Protein AF-A0A832VHQ3-F1 (afdb_monomer)

Solvent-accessible surface area (backbone atoms only — not comparable to full-atom values): 31958 Å² total; per-residue (Å²): 138,90,82,86,82,84,88,85,91,82,84,90,78,92,75,82,84,70,79,81,78,70,82,83,69,79,77,89,80,80,76,46,80,77,46,78,48,66,44,88,87,81,69,43,44,34,34,35,36,45,64,53,31,54,68,60,37,41,56,51,15,51,76,64,60,20,22,22,28,77,60,77,42,73,69,53,46,52,46,50,32,55,61,66,16,41,50,89,94,44,72,30,32,29,33,39,15,40,29,18,76,92,41,88,90,52,54,38,31,63,34,59,46,64,44,79,49,84,55,60,17,70,79,42,75,63,96,52,95,66,35,35,31,30,27,38,29,41,54,71,57,90,77,23,50,53,68,20,29,42,56,30,45,56,66,58,90,88,58,72,33,21,29,31,24,32,47,49,92,53,37,64,22,21,42,36,26,86,40,68,83,16,31,34,42,21,68,75,57,95,76,80,70,74,79,68,28,45,35,39,38,29,38,35,22,30,67,59,44,73,54,50,25,15,50,33,15,35,13,43,40,16,41,32,40,28,29,53,55,22,16,46,30,43,46,41,53,87,49,78,89,73,36,57,62,50,89,56,65,61,62,58,76,37,84,39,45,39,34,41,40,40,44,87,55,30,39,34,45,31,49,71,90,47,66,56,82,64,44,73,52,90,84,59,57,85,55,86,72,75,26,55,37,83,59,31,77,72,73,74,55,81,34,43,36,38,21,35,20,21,52,26,87,65,41,102,46,42,26,21,35,28,40,40,35,55,38,34,35,27,32,84,92,36,81,65,39,38,37,53,46,70,71,52,54,82,60,52,53,55,27,81,73,70,51,59,24,42,50,36,45,45,27,46,16,34,78,90,64,51,66,41,40,47,49,44,78,43,49,78,74,37,70,51,63,74,40,62,42,52,42,39,36,49,45,30,31,31,32,79,36,55,76,64,28,44,32,42,38,38,39,38,41,44,61,62,86,84,71,64,98,84,55,93,86,72,82,77,71,36,47,52,46,36,22,27,17,74,77,43,82,26,40,102,88,52,52,77,46,70,36,74,41,68,47,45,42,29,65,41,80,41,73,58,52,78,57,44,44,35,20,33,23,45,34,23,69,62,31,44,72,32,25,33,41,34,28,38,65,46,68,51,68,78,62,76,57,72,90,79,36,45,80,56,50,93,95,53,83,88,75,97,76,84,74,62,94,88,49,94,83,61,74,86,55,69,47,67,89,80,89,64,94,73,96,77,87,85,88,82,88,82,82,87,94,72,91,81,88,87,76,82,56,82,100,48,63,49,68,45,103,79,81,49,84,106

Sequence (566 aa):
MNHKALLMMALMLMVTASPLVTPVSAQLEDIEVLEMVVNPANNHTYYLLTASSWTDAAQVARSLDGFLVTVNDEAEDQWLFDTFATDGDITRHIWIGLTDQNAEGEFRWHDGTPFLYRNWGDGQPDEGNDEDYVHITGTNMGSIDPATWNDLEDDPQYFPVYGVVEVGEGADYALRFDGDDDYLIAEHDEGLIIENDLFISAWVKPYTANGNQFIVMKGDYGWGMYLSNGNLAYSSQYSLSQHPKSNFTVPINQWSMVSIHVTNQSITFTLDNVSESPIALEDHQIPQGDFGSNDCYQSGEACDEFYIGRMGAGCDCSYFYGLMDDIEISSSNQSISDWSFPEGEGATTLDNSNRTANINGAAWVMPDGTIIAQAIEVKNGITVSSLSAQPGDTLLFFVEIPENTRYVQLTVYAWDNWGDEENEEEFQEIEMNIYIANNRIPTAWDHDDIVDGWGYYSYGYYEWPEAGTWWMTITTKTGFNNAELSAYWEEAPTPPELDDMTELKNGIAVTDQGIGRNSDTKSLYYYVDVVEPLTELSVKTFGGDGQCDLHIAWKVLPWDDFGQPW

Nearest PDB structures (foldseek):
  1lit-assembly1_A  TM=8.591E-01  e=1.665E-05  Homo sapiens
  2jd4-assembly2_B  TM=4.092E-01  e=7.487E-07  Mus musculus
  2nan-assembly1_A  TM=6.857E-01  e=6.330E-03  Homo sapiens
  3vv1-assembly1_B  TM=5.536E-01  e=2.099E-03  Caenorhabditis elegans
  4bme-assembly2_B  TM=4.721E-01  e=6.005E-03  Homo sapiens

pLDDT: mean 80.3, std 16.07, range [31.55, 98.5]

Mean predicted aligned error: 16.33 Å

Radius of gyration: 33.09 Å; Cα contacts (8 Å, |Δi|>4): 1277; chains: 1; bounding box: 111×64×119 Å

Foldseek 3Di:
DDDDDDDDDDDDDDDDPDPPPDPPPPDLPPKDFPDWDQDPPPRWIKTKIWFDFQVSLQVVLVVVQWGQADDDDPVSLVVCLVPPQDDPPDGAKEFHQWWCVVHPLQIAGSLLFFPDDFFAFDCPDDPPVQQTTKIQGRPDDPRGHGSGMYTGHRHDPPHTYITMIINDNGFQKWKADAQALWKKWFPDDPLLDADFKKKKKKWWAFQFLAAKKFFKDWFQQFWGWIRGSQWIWIRAGNDPVPIDTDPDGHDHRDIWMWMWMGGPFFIWTDINNRIDDTDGDPDGDRDDAQDDDPVCVVVVDRRTIMMGQDNGPNDSHNGTGGIMAFIFIDHPPDTSWTFRPSPQDDQWGATPVRGIIGTDLIAMAGPNRHGSAHEREFEAPDKDKQDWDAANDKHKYKYFFDPQWFKKKKKKFFPPPPDDPPDPPDPDFKDKKKFKAFPDADDPVDGPDIFDDDRGITMDMGGNDDGGMMMMMIHTRHIGRIMMIHMHIDGAPQDPDVVQAAEDDPPDDDDPDDDDDPPPPDDHHYDYDCPDDDPDDDDDDDDDDDDDDDFDDDNGAGDDPVRHGD

Secondary structure (DSSP, 8-state):
--------------------------------EEEEEE-TTT--EEEEEEE--HHHHHHHHHHTTEEEPP--SHHHHHHHIIIIIEETTEE-EEEEEEE-TTSTT--EETT--------BPTT-S---TT--EEEE-SS-BTTBPTTSEEEE-SS-TTS-EEEEEEES-----EEEEESSS-EEEE---TT----S-EEEEEEEEES--SSEEEEEEETTTTEEEEEETTEEEEE-SS-GGGS-EEEEEPPTTS-EEEEEEE-SSEEEEEETTEEPPPEE-SS-PPP-S----TTHHHH------EEESSS-TT-S----EEEEEEEEEEETTEEEEEE--TT-SSSEEE-TT--EEEEES-EEE-TTS-B---EEE--BTPEEEEEEE-TT-EEEEEEEE-TTEEEEEEEEEE-TT---TT-TT--PPP-EEEEEEESS---SSS-SEEEEEETTEEEEEEESPPSEEEEEEEEESS-EEEEEEEEEEEEPPPPPPGGGSEE--TT----S--PPTT-TT-PPPEE----S--S---------SS-------SSS--B-TTS-B-

Structure (mmCIF, N/CA/C/O backbone):
data_AF-A0A832VHQ3-F1
#
_entry.id   AF-A0A832VHQ3-F1
#
loop_
_atom_site.group_PDB
_atom_site.id
_atom_site.type_symbol
_atom_site.label_atom_id
_atom_site.label_alt_id
_atom_site.label_comp_id
_atom_site.label_asym_id
_atom_site.label_entity_id
_atom_site.label_seq_id
_atom_site.pdbx_PDB_ins_code
_atom_site.Cartn_x
_atom_site.Cartn_y
_atom_site.Cartn_z
_atom_site.occupancy
_atom_site.B_iso_or_equiv
_atom_site.auth_seq_id
_atom_site.auth_comp_id
_atom_site.auth_asym_id
_atom_site.auth_atom_id
_atom_site.pdbx_PDB_model_num
ATOM 1 N N . MET A 1 1 ? 77.687 -20.746 51.916 1.00 37.31 1 MET A N 1
ATOM 2 C CA . MET A 1 1 ? 76.845 -21.175 50.780 1.00 37.31 1 MET A CA 1
ATOM 3 C C . MET A 1 1 ? 75.397 -20.964 51.176 1.00 37.31 1 MET A C 1
ATOM 5 O O . MET A 1 1 ? 74.928 -21.579 52.124 1.00 37.31 1 MET A O 1
ATOM 9 N N . ASN A 1 2 ? 74.781 -19.976 50.530 1.00 40.19 2 ASN A N 1
ATOM 10 C CA . ASN A 1 2 ? 73.429 -19.478 50.749 1.00 40.19 2 ASN A CA 1
ATOM 11 C C . ASN A 1 2 ? 72.420 -20.338 49.982 1.00 40.19 2 ASN A C 1
ATOM 13 O O . ASN A 1 2 ? 72.576 -20.507 48.781 1.00 40.19 2 ASN A O 1
ATOM 17 N N . HIS A 1 3 ? 71.407 -20.865 50.661 1.00 41.75 3 HIS A N 1
ATOM 18 C CA . HIS A 1 3 ? 70.017 -20.404 50.563 1.00 41.75 3 HIS A CA 1
ATOM 19 C C . HIS A 1 3 ? 69.128 -21.381 51.333 1.00 41.75 3 HIS A C 1
ATOM 21 O O . HIS A 1 3 ? 69.091 -22.581 51.079 1.00 41.75 3 HIS A O 1
ATOM 27 N N . LYS A 1 4 ? 68.497 -20.831 52.369 1.00 39.78 4 LYS A N 1
ATOM 28 C CA . LYS A 1 4 ? 67.617 -21.516 53.305 1.00 39.78 4 LYS A CA 1
ATOM 29 C C . LYS A 1 4 ? 66.204 -21.605 52.727 1.00 39.78 4 LYS A C 1
ATOM 31 O O . LYS A 1 4 ? 65.775 -20.684 52.042 1.00 39.78 4 LYS A O 1
ATOM 36 N N . ALA A 1 5 ? 65.510 -22.644 53.187 1.00 34.91 5 ALA A N 1
ATOM 37 C CA . ALA A 1 5 ? 64.060 -22.828 53.225 1.00 34.91 5 ALA A CA 1
ATOM 38 C C . ALA A 1 5 ? 63.393 -23.411 51.967 1.00 34.91 5 ALA A C 1
ATOM 40 O O . ALA A 1 5 ? 62.619 -22.753 51.283 1.00 34.91 5 ALA A O 1
ATOM 41 N N . LEU A 1 6 ? 63.615 -24.712 51.753 1.00 40.69 6 LEU A N 1
ATOM 42 C CA . LEU A 1 6 ? 62.540 -25.594 51.295 1.00 40.69 6 LEU A CA 1
ATOM 43 C C . LEU A 1 6 ? 61.713 -26.045 52.512 1.00 40.69 6 LEU A C 1
ATOM 45 O O . LEU A 1 6 ? 62.282 -26.274 53.580 1.00 40.69 6 LEU A O 1
ATOM 49 N N . LEU A 1 7 ? 60.414 -26.259 52.280 1.00 34.75 7 LEU A N 1
ATOM 50 C CA . LEU A 1 7 ? 59.408 -26.914 53.133 1.00 34.75 7 LEU A CA 1
ATOM 51 C C . LEU A 1 7 ? 58.514 -26.013 54.020 1.00 34.75 7 LEU A C 1
ATOM 53 O O . LEU A 1 7 ? 58.598 -26.012 55.243 1.00 34.75 7 LEU A O 1
ATOM 57 N N . MET A 1 8 ? 57.546 -25.344 53.389 1.00 31.55 8 MET A N 1
ATOM 58 C CA . MET A 1 8 ? 56.184 -25.209 53.927 1.00 31.55 8 MET A CA 1
ATOM 59 C C . MET A 1 8 ? 55.210 -25.367 52.759 1.00 31.55 8 MET A C 1
ATOM 61 O O . MET A 1 8 ? 55.040 -24.456 51.957 1.00 31.55 8 MET A O 1
ATOM 65 N N . MET A 1 9 ? 54.621 -26.554 52.630 1.00 35.44 9 MET A N 1
ATOM 66 C CA . MET A 1 9 ? 53.625 -26.872 51.610 1.00 35.44 9 MET A CA 1
ATOM 67 C C . MET A 1 9 ? 52.309 -27.156 52.330 1.00 35.44 9 MET A C 1
ATOM 69 O O . MET A 1 9 ? 52.048 -28.277 52.753 1.00 35.44 9 MET A O 1
ATOM 73 N N . ALA A 1 10 ? 51.538 -26.095 52.548 1.00 35.34 10 ALA A N 1
ATOM 74 C CA . ALA A 1 10 ? 50.130 -26.136 52.915 1.00 35.34 10 ALA A CA 1
ATOM 75 C C . ALA A 1 10 ? 49.542 -24.744 52.655 1.00 35.34 10 ALA A C 1
ATOM 77 O O . ALA A 1 10 ? 49.658 -23.862 53.500 1.00 35.34 10 ALA A O 1
ATOM 78 N N . LEU A 1 11 ? 48.921 -24.537 51.494 1.00 33.50 11 LEU A N 1
ATOM 79 C CA . LEU A 1 11 ? 47.812 -23.594 51.411 1.00 33.50 11 LEU A CA 1
ATOM 80 C C . LEU A 1 11 ? 46.841 -24.020 50.313 1.00 33.50 11 LEU A C 1
ATOM 82 O O . LEU A 1 11 ? 47.166 -24.106 49.133 1.00 33.50 11 LEU A O 1
ATOM 86 N N . MET A 1 12 ? 45.651 -24.326 50.795 1.00 35.38 12 MET A N 1
ATOM 87 C CA . MET A 1 12 ? 44.429 -24.607 50.083 1.00 35.38 12 MET A CA 1
ATOM 88 C C . MET A 1 12 ? 43.766 -23.266 49.771 1.00 35.38 12 MET A C 1
ATOM 90 O O . MET A 1 12 ? 43.513 -22.501 50.696 1.00 35.38 12 MET A O 1
ATOM 94 N N . LEU A 1 13 ? 43.518 -22.983 48.493 1.00 36.06 13 LEU A N 1
ATOM 95 C CA . LEU A 1 13 ? 42.489 -22.055 48.013 1.00 36.06 13 LEU A CA 1
ATOM 96 C C . LEU A 1 13 ? 42.340 -22.265 46.500 1.00 36.06 13 LEU A C 1
ATOM 98 O O . LEU A 1 13 ? 42.951 -21.585 45.684 1.00 36.06 13 LEU A O 1
ATOM 102 N N . MET A 1 14 ? 41.544 -23.276 46.142 1.00 42.72 14 MET A N 1
ATOM 103 C CA . M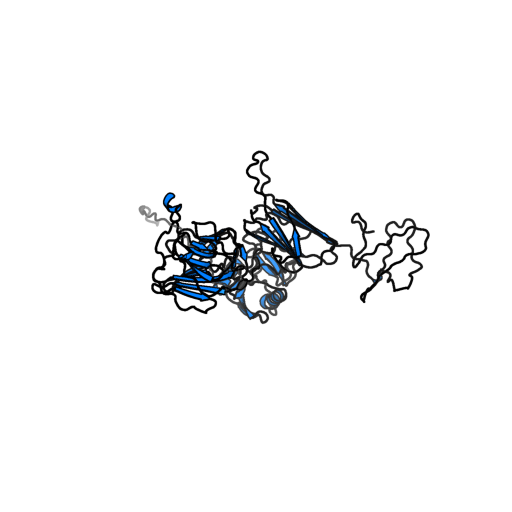ET A 1 14 ? 40.802 -23.248 44.886 1.00 42.72 14 MET A CA 1
ATOM 104 C C . MET A 1 14 ? 39.648 -22.268 45.094 1.00 42.72 14 MET A C 1
ATOM 106 O O . MET A 1 14 ? 38.718 -22.573 45.836 1.00 42.72 14 MET A O 1
ATOM 110 N N . VAL A 1 15 ? 39.720 -21.100 44.463 1.00 40.69 15 VAL A N 1
ATOM 111 C CA . VAL A 1 15 ? 38.539 -20.305 44.128 1.00 40.69 15 VAL A CA 1
ATOM 112 C C . VAL A 1 15 ? 38.591 -20.096 42.626 1.00 40.69 15 VAL A C 1
ATOM 114 O O . VAL A 1 15 ? 39.597 -19.677 42.060 1.00 40.69 15 VAL A O 1
ATOM 117 N N . THR A 1 16 ? 37.499 -20.518 42.017 1.00 37.44 16 THR A N 1
ATOM 118 C CA . THR A 1 16 ? 37.146 -20.477 40.610 1.00 37.44 16 THR A CA 1
ATOM 119 C C . THR A 1 16 ? 37.356 -19.085 40.024 1.00 37.44 16 THR A C 1
ATOM 121 O O . THR A 1 16 ? 36.711 -18.127 40.446 1.00 37.44 16 THR A O 1
ATOM 124 N N . ALA A 1 17 ? 38.228 -18.981 39.024 1.00 38.38 17 ALA A N 1
ATOM 125 C CA . ALA A 1 17 ? 38.152 -17.897 38.060 1.00 38.38 17 ALA A CA 1
ATOM 126 C C . ALA A 1 17 ? 36.969 -18.208 37.135 1.00 38.38 17 ALA A C 1
ATOM 128 O O . ALA A 1 17 ? 37.104 -18.977 36.186 1.00 38.38 17 ALA A O 1
ATOM 129 N N . SER A 1 18 ? 35.793 -17.678 37.459 1.00 40.44 18 SER A N 1
ATOM 130 C CA . SER A 1 18 ? 34.743 -17.516 36.458 1.00 40.44 18 SER A CA 1
ATOM 131 C C . SER A 1 18 ? 35.224 -16.440 35.481 1.00 40.44 18 SER A C 1
ATOM 133 O O . SER A 1 18 ? 35.679 -15.391 35.950 1.00 40.44 18 SER A O 1
ATOM 135 N N . PRO A 1 19 ? 35.165 -16.647 34.157 1.00 39.06 19 PRO A N 1
ATOM 136 C CA . PRO A 1 19 ? 35.313 -15.528 33.244 1.00 39.06 19 PRO A CA 1
ATOM 137 C C . PRO A 1 19 ? 34.154 -14.566 33.525 1.00 39.06 19 PRO A C 1
ATOM 139 O O . PRO A 1 19 ? 32.994 -14.978 33.551 1.00 39.06 19 PRO A O 1
ATOM 142 N N . LEU A 1 20 ? 34.468 -13.298 33.795 1.00 40.72 20 LEU A N 1
ATOM 143 C CA . LEU A 1 20 ? 33.488 -12.233 33.633 1.00 40.72 20 LEU A CA 1
ATOM 144 C C . LEU A 1 20 ? 33.098 -12.248 32.155 1.00 40.72 20 LEU A C 1
ATOM 146 O O . LEU A 1 20 ? 33.862 -11.791 31.311 1.00 40.72 20 LEU A O 1
ATOM 150 N N . VAL A 1 21 ? 31.940 -12.825 31.851 1.00 39.41 21 VAL A N 1
ATOM 151 C CA . VAL A 1 21 ? 31.219 -12.507 30.625 1.00 39.41 21 VAL A CA 1
ATOM 152 C C . VAL A 1 21 ? 30.704 -11.093 30.850 1.00 39.41 21 VAL A C 1
ATOM 154 O O . VAL A 1 21 ? 29.735 -10.878 31.575 1.00 39.41 21 VAL A O 1
ATOM 157 N N . THR A 1 22 ? 31.430 -10.109 30.335 1.00 35.00 22 THR A N 1
ATOM 158 C CA . THR A 1 2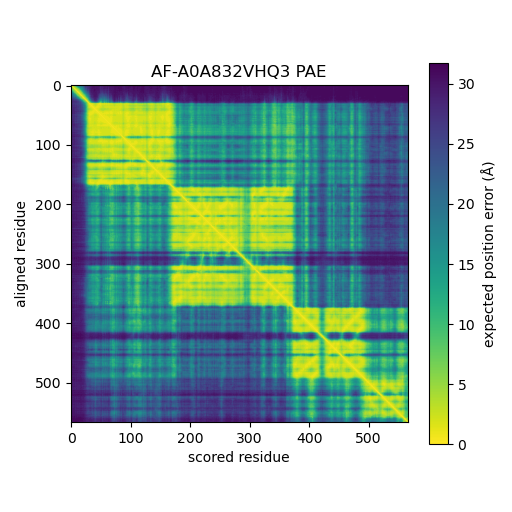2 ? 30.832 -8.811 30.044 1.00 35.00 22 THR A CA 1
ATOM 159 C C . THR A 1 22 ? 29.739 -9.067 29.010 1.00 35.00 22 THR A C 1
ATOM 161 O O . THR A 1 22 ? 30.038 -9.732 28.015 1.00 35.00 22 THR A O 1
ATOM 164 N N . PRO A 1 23 ? 28.497 -8.594 29.197 1.00 36.91 23 PRO A N 1
ATOM 165 C CA . PRO A 1 23 ? 27.603 -8.508 28.060 1.00 36.91 23 PRO A CA 1
ATOM 166 C C . PRO A 1 23 ? 28.280 -7.551 27.077 1.00 36.91 23 PRO A C 1
ATOM 168 O O . PRO A 1 23 ? 28.564 -6.402 27.419 1.00 36.91 23 PRO A O 1
ATOM 171 N N . VAL A 1 24 ? 28.629 -8.050 25.894 1.00 32.12 24 VAL A N 1
ATOM 172 C CA . VAL A 1 24 ? 28.869 -7.183 24.744 1.00 32.12 24 VAL A CA 1
ATOM 173 C C . VAL A 1 24 ? 27.491 -6.640 24.392 1.00 32.12 24 VAL A C 1
ATOM 175 O O . VAL A 1 24 ? 26.741 -7.260 23.654 1.00 32.12 24 VAL A O 1
ATOM 178 N N . SER A 1 25 ? 27.116 -5.539 25.037 1.00 36.84 25 SER A N 1
ATOM 179 C CA . SER A 1 25 ? 26.232 -4.576 24.403 1.00 36.84 25 SER A CA 1
ATOM 180 C C . SER A 1 25 ? 27.128 -3.866 23.402 1.00 36.84 25 SER A C 1
ATOM 182 O O . SER A 1 25 ? 28.041 -3.149 23.817 1.00 36.84 25 SER A O 1
ATOM 184 N N . ALA A 1 26 ? 26.943 -4.128 22.111 1.00 38.84 26 ALA A N 1
ATOM 185 C CA . ALA A 1 26 ? 27.407 -3.183 21.107 1.00 38.84 26 ALA A CA 1
ATOM 186 C C . ALA A 1 26 ? 26.770 -1.819 21.441 1.00 38.84 26 ALA A C 1
ATOM 188 O O . ALA A 1 26 ? 25.626 -1.756 21.901 1.00 38.84 26 ALA A O 1
ATOM 189 N N . GLN A 1 27 ? 27.571 -0.761 21.384 1.00 39.31 27 GLN A N 1
ATOM 190 C CA . GLN A 1 27 ? 27.175 0.595 21.744 1.00 39.31 27 GLN A CA 1
ATOM 191 C C . GLN A 1 27 ? 26.357 1.201 20.600 1.00 39.31 27 GLN A C 1
ATOM 193 O O . GLN A 1 27 ? 26.919 1.495 19.558 1.00 39.31 27 GLN A O 1
ATOM 198 N N . LEU A 1 28 ? 25.081 1.496 20.848 1.00 49.44 28 LEU A N 1
ATOM 199 C CA . LEU A 1 28 ? 24.265 2.446 20.073 1.00 49.44 28 LEU A CA 1
ATOM 200 C C . LEU A 1 28 ? 24.679 3.925 20.317 1.00 49.44 28 LEU A C 1
ATOM 202 O O . LEU A 1 28 ? 23.917 4.839 20.034 1.00 49.44 28 LEU A O 1
ATOM 206 N N . GLU A 1 29 ? 25.849 4.195 20.914 1.00 52.38 29 GLU A N 1
ATOM 207 C CA . GLU A 1 29 ? 26.207 5.524 21.455 1.00 52.38 29 GLU A CA 1
ATOM 208 C C . GLU A 1 29 ? 26.957 6.470 20.489 1.00 52.38 29 GLU A C 1
ATOM 210 O O . GLU A 1 29 ? 27.208 7.606 20.883 1.00 52.38 29 GLU A O 1
ATOM 215 N N . ASP A 1 30 ? 27.283 6.070 19.252 1.00 73.38 30 ASP A N 1
ATOM 216 C CA . ASP A 1 30 ? 28.175 6.854 18.366 1.00 73.38 30 ASP A CA 1
ATOM 217 C C . ASP A 1 30 ? 27.527 7.379 17.058 1.00 73.38 30 ASP A C 1
ATOM 219 O O . ASP A 1 30 ? 28.236 7.937 16.218 1.00 73.38 30 ASP A O 1
ATOM 223 N N . ILE A 1 31 ? 26.203 7.248 16.865 1.00 89.44 31 ILE A N 1
ATOM 224 C CA . ILE A 1 31 ? 25.515 7.792 15.674 1.00 89.44 31 ILE A CA 1
ATOM 225 C C . ILE A 1 31 ? 24.978 9.202 15.958 1.00 89.44 31 ILE A C 1
ATOM 227 O O . ILE A 1 31 ? 24.093 9.388 16.793 1.00 89.44 31 ILE A O 1
ATOM 231 N N . GLU A 1 32 ? 25.502 10.207 15.251 1.00 94.38 32 GLU A N 1
ATOM 232 C CA . GLU A 1 32 ? 25.139 11.622 15.418 1.00 94.38 32 GLU A CA 1
ATOM 233 C C . GLU A 1 32 ? 24.397 12.179 14.193 1.00 94.38 32 GLU A C 1
ATOM 235 O O . GLU A 1 32 ? 24.657 11.788 13.056 1.00 94.38 32 GLU A O 1
ATOM 240 N N . VAL A 1 33 ? 23.520 13.165 14.417 1.00 95.94 33 VAL A N 1
ATOM 241 C CA . VAL A 1 33 ? 22.910 13.965 13.343 1.00 95.94 33 VAL A CA 1
ATOM 242 C C . VAL A 1 33 ? 23.931 14.986 12.829 1.00 95.94 33 VAL A C 1
ATOM 244 O O . VAL A 1 33 ? 24.312 15.916 13.544 1.00 95.94 33 VAL A O 1
ATOM 247 N N . LEU A 1 34 ? 24.362 14.821 11.581 1.00 95.19 34 LEU A N 1
ATOM 248 C CA . LEU A 1 34 ? 25.299 15.696 10.877 1.00 95.19 34 LEU A CA 1
ATOM 249 C C . LEU A 1 34 ? 24.624 16.944 10.307 1.00 95.19 34 LEU A C 1
ATOM 251 O O . LEU A 1 34 ? 25.199 18.033 10.352 1.00 95.19 34 LEU A O 1
ATOM 255 N N . GLU A 1 35 ? 23.421 16.784 9.763 1.00 94.38 35 GLU A N 1
ATOM 256 C CA . GLU A 1 35 ? 22.701 17.844 9.064 1.00 94.38 35 GLU A CA 1
ATOM 257 C C . GLU A 1 35 ? 21.189 17.703 9.251 1.00 94.38 35 GLU A C 1
ATOM 259 O O . GLU A 1 35 ? 20.684 16.599 9.440 1.00 94.38 35 GLU A O 1
ATOM 264 N N . MET A 1 36 ? 20.478 18.832 9.208 1.00 95.88 36 MET A N 1
ATOM 265 C CA . MET A 1 36 ? 19.019 18.896 9.157 1.00 95.88 36 MET A CA 1
ATOM 266 C C . MET A 1 36 ? 18.600 19.817 8.016 1.00 95.88 36 MET A C 1
ATOM 268 O O . MET A 1 36 ? 19.029 20.975 7.972 1.00 95.88 36 MET A O 1
ATOM 272 N N . VAL A 1 37 ? 17.744 19.319 7.127 1.00 96.44 37 VAL A N 1
ATOM 273 C CA . VAL A 1 37 ? 17.237 20.058 5.967 1.00 96.44 37 VAL A CA 1
ATOM 274 C C . VAL A 1 37 ? 15.731 19.861 5.859 1.00 96.44 37 VAL A C 1
ATOM 276 O O . VAL A 1 37 ? 15.219 18.780 6.115 1.00 96.44 37 VAL A O 1
ATOM 279 N N . VAL A 1 38 ? 15.007 20.911 5.473 1.00 94.12 38 VAL A N 1
ATOM 280 C CA . VAL A 1 38 ? 13.588 20.804 5.110 1.00 94.12 38 VAL A CA 1
ATOM 281 C C . VAL A 1 38 ? 13.496 20.802 3.593 1.00 94.12 38 VAL A C 1
ATOM 283 O O . VAL A 1 38 ? 13.959 21.758 2.960 1.00 94.12 38 VAL A O 1
ATOM 286 N N . ASN A 1 39 ? 12.904 19.760 3.011 1.00 91.38 39 ASN A N 1
ATOM 287 C CA . ASN A 1 39 ? 12.693 19.71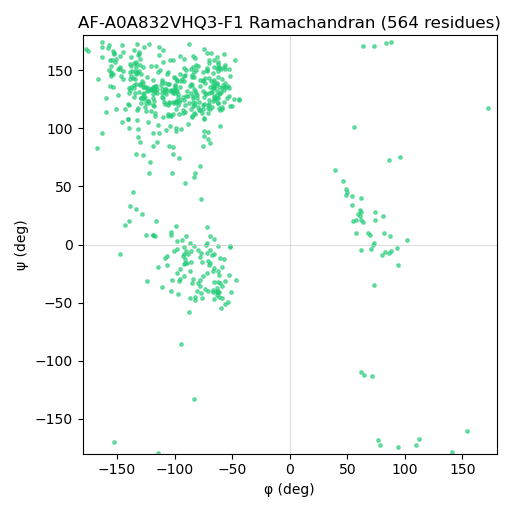1 1.570 1.00 91.38 39 ASN A CA 1
ATOM 288 C C . ASN A 1 39 ? 11.615 20.749 1.195 1.00 91.38 39 ASN A C 1
ATOM 290 O O . ASN A 1 39 ? 10.494 20.703 1.706 1.00 91.38 39 ASN A O 1
ATOM 294 N N . PRO A 1 40 ? 11.920 21.727 0.325 1.00 91.06 40 PRO A N 1
ATOM 295 C CA . PRO A 1 40 ? 10.977 22.786 -0.020 1.00 91.06 40 PRO A CA 1
ATOM 296 C C . PRO A 1 40 ? 9.774 22.308 -0.848 1.00 91.06 40 PRO A C 1
ATOM 298 O O . PRO A 1 40 ? 8.810 23.066 -0.967 1.00 91.06 40 PRO A O 1
ATOM 301 N N . ALA A 1 41 ? 9.831 21.116 -1.449 1.00 87.62 41 ALA A N 1
ATOM 302 C CA . ALA A 1 41 ? 8.766 20.573 -2.287 1.00 87.62 41 ALA A CA 1
ATOM 303 C C . ALA A 1 41 ? 7.645 19.920 -1.462 1.00 87.62 41 ALA A C 1
ATOM 305 O O . ALA A 1 41 ? 6.477 20.237 -1.689 1.00 87.62 41 ALA A O 1
ATOM 306 N N . ASN A 1 42 ? 7.992 19.074 -0.486 1.00 83.50 42 ASN A N 1
ATOM 307 C CA . ASN A 1 42 ? 7.031 18.345 0.356 1.00 83.50 42 ASN A CA 1
ATOM 308 C C . ASN A 1 42 ? 6.930 18.886 1.799 1.00 83.50 42 ASN A C 1
ATOM 310 O O . ASN A 1 42 ? 5.998 18.549 2.520 1.00 83.50 42 ASN A O 1
ATOM 314 N N . ASN A 1 43 ? 7.824 19.797 2.206 1.00 85.62 43 ASN A N 1
ATOM 315 C CA . ASN A 1 43 ? 7.878 20.391 3.546 1.00 85.62 43 ASN A CA 1
ATOM 316 C C . ASN A 1 43 ? 8.176 19.377 4.675 1.00 85.62 43 ASN A C 1
ATOM 318 O O . ASN A 1 43 ? 7.930 19.676 5.847 1.00 85.62 43 ASN A O 1
ATOM 322 N N . HIS A 1 44 ? 8.734 18.212 4.341 1.00 86.38 44 HIS A N 1
ATOM 323 C CA . HIS A 1 44 ? 9.206 17.220 5.304 1.00 86.38 44 HIS A CA 1
ATOM 324 C C . HIS A 1 44 ? 10.599 17.589 5.832 1.00 86.38 44 HIS A C 1
ATOM 326 O O . HIS A 1 44 ? 11.357 18.334 5.197 1.00 86.38 44 HIS A O 1
ATOM 332 N N . THR A 1 45 ? 10.920 17.111 7.036 1.00 91.44 45 THR A N 1
ATOM 333 C CA . THR A 1 45 ? 12.219 17.346 7.683 1.00 91.44 45 THR A CA 1
ATOM 334 C C . THR A 1 45 ? 13.092 16.113 7.535 1.00 91.44 45 THR A C 1
ATOM 336 O O . THR A 1 45 ? 12.664 15.021 7.887 1.00 91.44 45 THR A O 1
ATOM 339 N N . TYR A 1 46 ? 14.325 16.316 7.082 1.00 96.38 46 TYR A N 1
ATOM 340 C CA . TYR A 1 46 ? 15.298 15.259 6.855 1.00 96.38 46 TYR A CA 1
ATOM 341 C C . TYR A 1 46 ? 16.528 15.457 7.733 1.00 96.38 46 TYR A C 1
ATOM 343 O O . TYR A 1 46 ? 17.001 16.589 7.901 1.00 96.38 46 TYR A O 1
ATOM 351 N N . TYR A 1 47 ? 17.073 14.361 8.251 1.00 96.94 47 TYR A N 1
ATOM 352 C CA . TYR A 1 47 ? 18.336 14.331 8.978 1.00 96.94 47 TYR A CA 1
ATOM 353 C C . TYR A 1 47 ? 19.357 13.455 8.264 1.00 96.94 47 TYR A C 1
ATOM 355 O O . TYR A 1 47 ? 19.057 12.326 7.897 1.00 96.94 47 TYR A O 1
ATOM 363 N N . LEU A 1 48 ? 20.590 13.940 8.146 1.00 97.88 48 LEU A N 1
ATOM 364 C CA . LEU A 1 48 ? 21.726 13.105 7.765 1.00 97.88 48 LEU A CA 1
ATOM 365 C C . LEU A 1 48 ? 22.392 12.569 9.033 1.00 97.88 48 LEU A C 1
ATOM 367 O O . LEU A 1 48 ? 22.804 13.357 9.884 1.00 97.88 48 LEU A O 1
ATOM 371 N N . LEU A 1 49 ? 22.533 11.255 9.152 1.00 97.62 49 LEU A N 1
ATOM 372 C CA . LEU A 1 49 ? 23.246 10.581 10.235 1.00 97.62 49 LEU A CA 1
ATOM 373 C C . LEU A 1 49 ? 24.712 10.347 9.863 1.00 97.62 49 LEU A C 1
ATOM 375 O O . LEU A 1 49 ? 25.078 10.333 8.690 1.00 97.62 49 LEU A O 1
ATOM 379 N N . THR A 1 50 ? 25.577 10.134 10.852 1.00 96.50 50 THR A N 1
ATOM 380 C CA . THR A 1 50 ? 26.925 9.590 10.628 1.00 96.50 50 THR A CA 1
ATOM 381 C C . THR A 1 50 ? 26.879 8.186 10.025 1.00 96.50 50 THR A C 1
ATOM 383 O O . THR A 1 50 ? 25.916 7.446 10.221 1.00 96.50 50 THR A O 1
ATOM 386 N N . ALA A 1 51 ? 27.953 7.804 9.329 1.00 96.44 51 ALA A N 1
ATOM 387 C CA . ALA A 1 51 ? 28.041 6.491 8.705 1.00 96.44 51 ALA A CA 1
ATOM 388 C C . ALA A 1 51 ? 27.872 5.348 9.717 1.00 96.44 51 ALA A C 1
ATOM 390 O O . ALA A 1 51 ? 28.473 5.382 10.793 1.00 96.44 51 ALA A O 1
ATOM 391 N N . SER A 1 52 ? 27.041 4.374 9.360 1.00 95.94 52 SER A N 1
ATOM 392 C CA . SER A 1 52 ? 26.632 3.233 10.190 1.00 95.94 52 SER A CA 1
ATOM 393 C C . SER A 1 52 ? 26.024 2.136 9.309 1.00 95.94 52 SER A C 1
ATOM 395 O O . SER A 1 52 ? 25.857 2.346 8.102 1.00 95.94 52 SER A O 1
ATOM 397 N N . SER A 1 53 ? 25.709 0.979 9.898 1.00 96.06 53 SER A N 1
ATOM 398 C CA . SER A 1 53 ? 24.911 -0.032 9.206 1.00 96.06 53 SER A CA 1
ATOM 399 C C . SER A 1 53 ? 23.491 0.473 8.950 1.00 96.06 53 SER A C 1
ATOM 401 O O . SER A 1 53 ? 23.023 1.399 9.628 1.00 96.06 53 SER A O 1
ATOM 403 N N . TRP A 1 54 ? 22.793 -0.126 7.987 1.00 96.62 54 TRP A N 1
ATOM 404 C CA . TRP A 1 54 ? 21.399 0.220 7.714 1.00 96.62 54 TRP A CA 1
ATOM 405 C C . TRP A 1 54 ? 20.531 0.005 8.960 1.00 96.62 54 TRP A C 1
ATOM 407 O O . TRP A 1 54 ? 19.796 0.902 9.377 1.00 96.62 54 TRP A O 1
ATOM 417 N N . THR A 1 55 ? 20.695 -1.139 9.629 1.00 90.94 55 THR A N 1
ATOM 418 C CA . THR A 1 55 ? 19.932 -1.518 10.826 1.00 90.94 55 THR A CA 1
ATOM 419 C C . THR A 1 55 ? 20.131 -0.543 11.987 1.00 90.94 55 THR A C 1
ATOM 421 O O . THR A 1 55 ? 19.166 -0.193 12.678 1.00 90.94 55 THR A O 1
ATOM 424 N N . ASP A 1 56 ? 21.358 -0.072 12.217 1.00 93.50 56 ASP A N 1
ATOM 425 C CA . ASP A 1 56 ? 21.626 0.905 13.274 1.00 93.50 56 ASP A CA 1
ATOM 426 C C . ASP A 1 56 ? 21.051 2.286 12.912 1.00 93.50 56 ASP A C 1
ATOM 428 O O . ASP A 1 56 ? 20.457 2.959 13.763 1.00 93.50 56 ASP A O 1
ATOM 432 N N . ALA A 1 57 ? 21.155 2.697 11.644 1.00 94.88 57 ALA A N 1
ATOM 433 C CA . ALA A 1 57 ? 20.568 3.943 11.160 1.00 94.88 57 ALA A CA 1
ATOM 434 C C . ALA A 1 57 ? 19.029 3.935 11.266 1.00 94.88 57 ALA A C 1
ATOM 436 O O . ALA A 1 57 ? 18.445 4.920 11.721 1.00 94.88 57 ALA A O 1
ATOM 437 N N . ALA A 1 58 ? 18.378 2.814 10.942 1.00 85.69 58 ALA A N 1
ATOM 438 C CA . ALA A 1 58 ? 16.937 2.607 11.095 1.00 85.69 58 ALA A CA 1
ATOM 439 C C . ALA A 1 58 ? 16.481 2.699 12.562 1.00 85.69 58 ALA A C 1
ATOM 441 O O . ALA A 1 58 ? 15.464 3.325 12.874 1.00 85.69 58 ALA A O 1
ATOM 442 N N . GLN A 1 59 ? 17.254 2.141 13.501 1.00 82.62 59 GLN A N 1
ATOM 443 C CA . GLN A 1 59 ? 16.969 2.278 14.936 1.00 82.62 59 GLN A CA 1
ATOM 444 C C . GLN A 1 59 ? 17.050 3.735 15.407 1.00 82.62 59 GLN A C 1
ATOM 446 O O . GLN A 1 59 ? 16.183 4.191 16.157 1.00 82.62 59 GLN A O 1
ATOM 451 N N . VAL A 1 60 ? 18.067 4.479 14.962 1.00 87.38 60 VAL A N 1
ATOM 452 C CA . VAL A 1 60 ? 18.201 5.907 15.288 1.00 87.38 60 VAL A CA 1
ATOM 453 C C . VAL A 1 60 ? 17.082 6.720 14.645 1.00 87.38 60 VAL A C 1
ATOM 455 O O . VAL A 1 60 ? 16.536 7.597 15.312 1.00 87.38 60 VAL A O 1
ATOM 458 N N . ALA A 1 61 ? 16.684 6.400 13.413 1.00 86.06 61 ALA A N 1
ATOM 459 C CA . ALA A 1 61 ? 15.559 7.036 12.735 1.00 86.06 61 ALA A CA 1
ATOM 460 C C . ALA A 1 61 ? 14.283 6.982 13.588 1.00 86.06 61 ALA A C 1
ATOM 462 O O . ALA A 1 61 ? 13.706 8.027 13.886 1.00 86.06 61 ALA A O 1
ATOM 463 N N . ARG A 1 62 ? 13.931 5.796 14.107 1.00 77.00 62 ARG A N 1
ATOM 464 C CA . ARG A 1 62 ? 12.769 5.628 15.001 1.00 77.00 62 ARG A CA 1
ATOM 465 C C . ARG A 1 62 ? 12.867 6.480 16.266 1.00 77.00 62 ARG A C 1
ATOM 467 O O . ARG A 1 62 ? 11.866 6.993 16.746 1.00 77.00 62 ARG A O 1
ATOM 474 N N . SER A 1 63 ? 14.072 6.667 16.810 1.00 77.56 63 SER A N 1
ATOM 475 C CA . SER A 1 63 ? 14.286 7.527 17.986 1.00 77.56 63 SER A CA 1
ATOM 476 C C . SER A 1 63 ? 14.121 9.029 17.708 1.00 77.56 63 SER A C 1
ATOM 478 O O . SER A 1 63 ? 14.037 9.817 18.651 1.00 77.56 63 SER A O 1
ATOM 480 N N . LEU A 1 64 ? 14.093 9.419 16.431 1.00 80.94 64 LEU A N 1
ATOM 481 C CA . LEU A 1 64 ? 13.865 10.781 15.950 1.00 80.94 64 LEU A CA 1
ATOM 482 C C . LEU A 1 64 ? 12.409 11.007 15.505 1.00 80.94 64 LEU A C 1
ATOM 484 O O . LEU A 1 64 ? 12.152 11.996 14.821 1.00 80.94 64 LEU A O 1
ATOM 488 N N . ASP A 1 65 ? 11.486 10.115 15.888 1.00 74.00 65 ASP A N 1
ATOM 489 C CA . ASP A 1 65 ? 10.089 10.107 15.431 1.00 74.00 65 ASP A CA 1
ATOM 490 C C . ASP A 1 65 ? 10.000 10.092 13.890 1.00 74.00 65 ASP A C 1
ATOM 492 O O . ASP A 1 65 ? 9.239 10.839 13.275 1.00 74.00 65 ASP A O 1
ATOM 496 N N . GLY A 1 66 ? 10.855 9.284 13.260 1.00 80.44 66 GLY A N 1
ATOM 497 C CA . GLY A 1 66 ? 10.932 9.160 11.812 1.00 80.44 66 GLY A CA 1
ATOM 498 C C . GLY A 1 66 ? 11.447 7.802 11.359 1.00 80.44 66 GLY A C 1
ATOM 499 O O . GLY A 1 66 ? 11.618 6.861 12.139 1.00 80.44 66 GLY A O 1
ATOM 500 N N . PHE A 1 67 ? 11.732 7.716 10.069 1.00 88.62 67 PHE A N 1
ATOM 501 C CA . PHE A 1 67 ? 12.147 6.499 9.389 1.00 88.62 67 PHE A CA 1
ATOM 502 C C . PHE A 1 67 ? 13.334 6.809 8.473 1.00 88.62 67 PHE A C 1
ATOM 504 O O . PHE A 1 67 ? 13.537 7.961 8.099 1.00 88.62 67 PHE A O 1
ATOM 511 N N . LEU A 1 68 ? 14.171 5.823 8.129 1.00 95.56 68 LEU A N 1
ATOM 512 C CA . LEU A 1 68 ? 15.029 5.983 6.958 1.00 95.56 68 LEU A CA 1
ATOM 513 C C . LEU A 1 68 ? 14.155 6.339 5.751 1.00 95.56 68 LEU A C 1
ATOM 515 O O . LEU A 1 68 ? 13.073 5.779 5.595 1.00 95.56 68 LEU A O 1
ATOM 519 N N . VAL A 1 69 ? 14.626 7.307 4.970 1.00 95.31 69 VAL A N 1
ATOM 520 C CA . VAL A 1 69 ? 13.831 8.062 3.997 1.00 95.31 69 VAL A CA 1
ATOM 521 C C . VAL A 1 69 ? 13.135 7.183 2.966 1.00 95.31 69 VAL A C 1
ATOM 523 O O . VAL A 1 69 ? 13.748 6.268 2.414 1.00 95.31 69 VAL A O 1
ATOM 526 N N . THR A 1 70 ? 11.892 7.537 2.659 1.00 90.38 70 THR A N 1
ATOM 527 C CA . THR A 1 70 ? 11.143 6.998 1.528 1.00 90.38 70 THR A CA 1
ATOM 528 C C . THR A 1 70 ? 11.356 7.879 0.311 1.00 90.38 70 THR A C 1
ATOM 530 O O . THR A 1 70 ? 11.395 9.102 0.412 1.00 90.38 70 THR A O 1
ATOM 533 N N . VAL A 1 71 ? 11.493 7.264 -0.862 1.00 92.50 71 VAL A N 1
ATOM 534 C CA . VAL A 1 71 ? 11.613 8.001 -2.122 1.00 92.50 71 VAL A CA 1
ATOM 535 C C . VAL A 1 71 ? 10.352 7.803 -2.948 1.00 92.50 71 VAL A C 1
ATOM 537 O O . VAL A 1 71 ? 10.101 6.716 -3.469 1.00 92.50 71 VAL A O 1
ATOM 540 N N . ASN A 1 72 ? 9.557 8.863 -3.069 1.00 83.12 72 ASN A N 1
ATOM 541 C CA . ASN A 1 72 ? 8.237 8.815 -3.695 1.00 83.12 72 ASN A CA 1
ATOM 542 C C . ASN A 1 72 ? 8.261 9.123 -5.195 1.00 83.12 72 ASN A C 1
ATOM 544 O O . ASN A 1 72 ? 7.375 8.680 -5.927 1.00 83.12 72 ASN A O 1
ATOM 548 N N . ASP A 1 73 ? 9.237 9.906 -5.658 1.00 83.62 73 ASP A N 1
ATOM 549 C CA . ASP A 1 73 ? 9.361 10.303 -7.057 1.00 83.62 73 ASP A CA 1
ATOM 550 C C . ASP A 1 73 ? 10.796 10.698 -7.449 1.00 83.62 73 ASP A C 1
ATOM 552 O O . ASP A 1 73 ? 11.691 10.842 -6.614 1.00 83.62 73 ASP A O 1
ATOM 556 N N . GLU A 1 74 ? 11.001 10.903 -8.753 1.00 90.00 74 GLU A N 1
ATOM 557 C CA . GLU A 1 74 ? 12.285 11.306 -9.341 1.00 90.00 74 GLU A CA 1
ATOM 558 C C . GLU A 1 74 ? 12.799 12.651 -8.808 1.00 90.00 74 GLU A C 1
ATOM 560 O O . GLU A 1 74 ? 14.007 12.856 -8.685 1.00 90.00 74 GLU A O 1
ATOM 565 N N . ALA A 1 75 ? 11.904 13.586 -8.475 1.00 92.50 75 ALA A N 1
ATOM 566 C CA . ALA A 1 75 ? 12.310 14.900 -7.992 1.00 92.50 75 ALA A CA 1
ATOM 567 C C . ALA A 1 75 ? 12.838 14.832 -6.553 1.00 92.50 75 ALA A C 1
ATOM 569 O O . ALA A 1 75 ? 13.804 15.526 -6.229 1.00 92.50 75 ALA A O 1
ATOM 570 N N . GLU A 1 76 ? 12.223 14.010 -5.703 1.00 94.69 76 GLU A N 1
ATOM 571 C CA . GLU A 1 76 ? 12.709 13.699 -4.362 1.00 94.69 76 GLU A CA 1
ATOM 572 C C . GLU A 1 76 ? 14.035 12.940 -4.410 1.00 94.69 76 GLU A C 1
ATOM 574 O O . GLU A 1 76 ? 14.981 13.356 -3.743 1.00 94.69 76 GLU A O 1
ATOM 579 N N . ASP A 1 77 ? 14.144 11.909 -5.251 1.00 96.50 77 ASP A N 1
ATOM 580 C CA . ASP A 1 77 ? 15.370 11.122 -5.421 1.00 96.50 77 ASP A CA 1
ATOM 581 C C . ASP A 1 77 ? 16.572 11.998 -5.802 1.00 96.50 77 ASP A C 1
ATOM 583 O O . ASP A 1 77 ? 17.604 12.024 -5.121 1.00 96.50 77 ASP A O 1
ATOM 587 N N . GLN A 1 78 ? 16.396 12.823 -6.840 1.00 95.94 78 GLN A N 1
ATOM 588 C CA . GLN A 1 78 ? 17.427 13.749 -7.292 1.00 95.94 78 GLN A CA 1
ATOM 589 C C . GLN A 1 78 ? 17.761 14.791 -6.218 1.00 95.94 78 GLN A C 1
ATOM 591 O O . GLN A 1 78 ? 18.923 15.169 -6.058 1.00 95.94 78 GLN A O 1
ATOM 596 N N . TRP A 1 79 ? 16.764 15.264 -5.465 1.00 96.50 79 TRP A N 1
ATOM 597 C CA . TRP A 1 79 ? 16.985 16.212 -4.377 1.00 96.50 79 TRP A CA 1
ATOM 598 C C . TRP A 1 79 ? 17.782 15.593 -3.221 1.00 96.50 79 TRP A C 1
ATOM 600 O O . TRP A 1 79 ? 18.675 16.258 -2.687 1.00 96.50 79 TRP A O 1
ATOM 610 N N . LEU A 1 80 ? 17.506 14.338 -2.853 1.00 97.19 80 LEU A N 1
ATOM 611 C CA . LEU A 1 80 ? 18.264 13.594 -1.843 1.00 97.19 80 LEU A CA 1
ATOM 612 C C . LEU A 1 80 ? 19.722 13.427 -2.273 1.00 97.19 80 LEU A C 1
ATOM 614 O O . LEU A 1 80 ? 20.633 13.693 -1.481 1.00 97.19 80 LEU A O 1
ATOM 618 N N . PHE A 1 81 ? 19.949 13.061 -3.538 1.00 96.81 81 PHE A N 1
ATOM 619 C CA . PHE A 1 81 ? 21.289 12.967 -4.109 1.00 96.81 81 PHE A CA 1
ATOM 620 C C . PHE A 1 81 ? 22.024 14.316 -4.049 1.00 96.81 81 PHE A C 1
ATOM 622 O O . PHE A 1 81 ? 23.101 14.412 -3.451 1.00 96.81 81 PHE A O 1
ATOM 629 N N . ASP A 1 82 ? 21.418 15.377 -4.585 1.00 95.25 82 ASP A N 1
ATOM 630 C CA . ASP A 1 82 ? 22.019 16.714 -4.640 1.00 95.25 82 ASP A CA 1
ATOM 631 C C . ASP A 1 82 ? 22.294 17.296 -3.244 1.00 95.25 82 ASP A C 1
ATOM 633 O O . ASP A 1 82 ? 23.248 18.052 -3.067 1.00 95.25 82 ASP A O 1
ATOM 637 N N . THR A 1 83 ? 21.460 16.967 -2.252 1.00 95.62 83 THR A N 1
ATOM 638 C CA . THR A 1 83 ? 21.545 17.529 -0.895 1.00 95.62 83 THR A CA 1
ATOM 639 C C . THR A 1 83 ? 22.510 16.748 -0.008 1.00 95.62 83 THR A C 1
ATOM 641 O O . THR A 1 83 ? 23.337 17.347 0.678 1.00 95.62 83 THR A O 1
ATOM 644 N N . PHE A 1 84 ? 22.429 15.415 -0.007 1.00 96.56 84 PHE A N 1
ATOM 645 C CA . PHE A 1 84 ? 23.119 14.578 0.980 1.00 96.56 84 PHE A CA 1
ATOM 646 C C . PHE A 1 84 ? 24.268 13.756 0.389 1.00 96.56 84 PHE A C 1
ATOM 648 O O . PHE A 1 84 ? 25.311 13.598 1.045 1.00 96.56 84 PHE A O 1
ATOM 655 N N . ALA A 1 85 ? 24.115 13.270 -0.848 1.00 95.38 85 ALA A N 1
ATOM 656 C CA . ALA A 1 85 ? 25.141 12.480 -1.525 1.00 95.38 85 ALA A CA 1
ATOM 657 C C . ALA A 1 85 ? 26.247 13.364 -2.121 1.00 95.38 85 ALA A C 1
ATOM 659 O O . ALA A 1 85 ? 27.413 12.964 -2.103 1.00 95.38 85 ALA A O 1
ATOM 660 N N . THR A 1 86 ? 25.927 14.580 -2.579 1.00 90.75 86 THR A N 1
ATOM 661 C CA . THR A 1 86 ? 26.902 15.521 -3.158 1.00 90.75 86 THR A CA 1
ATOM 662 C C . THR A 1 86 ? 26.821 16.925 -2.545 1.00 90.75 86 THR A C 1
ATOM 664 O O . THR A 1 86 ? 26.182 17.814 -3.092 1.00 90.75 86 THR A O 1
ATOM 667 N N . ASP A 1 87 ? 27.548 17.175 -1.451 1.00 80.75 87 ASP A N 1
ATOM 668 C CA . ASP A 1 87 ? 27.661 18.518 -0.853 1.00 80.75 87 ASP A CA 1
ATOM 669 C C . ASP A 1 87 ? 29.051 19.125 -1.115 1.00 80.75 87 ASP A C 1
ATOM 671 O O . ASP A 1 87 ? 30.048 18.831 -0.443 1.00 80.75 87 ASP A O 1
ATOM 675 N N . GLY A 1 88 ? 29.131 19.979 -2.139 1.00 78.38 88 GLY A N 1
ATOM 676 C CA . GLY A 1 88 ? 30.360 20.673 -2.521 1.00 78.38 88 GLY A CA 1
ATOM 677 C C . GLY A 1 88 ? 31.461 19.721 -3.002 1.00 78.38 88 GLY A C 1
ATOM 678 O O . GLY A 1 88 ? 31.356 19.142 -4.078 1.00 78.38 88 GLY A O 1
ATOM 679 N N . ASP A 1 89 ? 32.543 19.604 -2.224 1.00 82.56 89 ASP A N 1
ATOM 680 C CA . ASP A 1 89 ? 33.669 18.692 -2.504 1.00 82.56 89 ASP A CA 1
ATOM 681 C C . ASP A 1 89 ? 33.517 17.328 -1.786 1.00 82.56 89 ASP A C 1
ATOM 683 O O . ASP A 1 89 ? 34.438 16.506 -1.816 1.00 82.56 89 ASP A O 1
ATOM 687 N N . ILE A 1 90 ? 32.398 17.098 -1.086 1.00 88.25 90 ILE A N 1
ATOM 688 C CA . ILE A 1 90 ? 32.124 15.865 -0.343 1.00 88.25 90 ILE A CA 1
ATOM 689 C C . ILE A 1 90 ? 31.178 14.990 -1.160 1.00 88.25 90 ILE A C 1
ATOM 691 O O . ILE A 1 90 ? 30.126 15.444 -1.602 1.00 88.25 90 ILE A O 1
ATOM 695 N N . THR A 1 91 ? 31.539 13.716 -1.299 1.00 93.06 91 THR A N 1
ATOM 696 C CA . THR A 1 91 ? 30.669 12.699 -1.888 1.00 93.06 91 THR A CA 1
ATOM 697 C C . THR A 1 91 ? 30.411 11.585 -0.884 1.00 93.06 91 THR A C 1
ATOM 699 O O . THR A 1 91 ? 31.349 11.126 -0.225 1.00 93.06 91 THR A O 1
ATOM 702 N N . ARG A 1 92 ? 29.149 11.172 -0.751 1.00 95.19 92 ARG A N 1
ATOM 703 C CA . ARG A 1 92 ? 28.681 10.150 0.190 1.00 95.19 92 ARG A CA 1
ATOM 704 C C . ARG A 1 92 ? 27.754 9.172 -0.512 1.00 95.19 92 ARG A C 1
ATOM 706 O O . ARG A 1 92 ? 26.995 9.562 -1.388 1.00 95.19 92 ARG A O 1
ATOM 713 N N . HIS A 1 93 ? 27.800 7.928 -0.071 1.00 97.06 93 HIS A N 1
ATOM 714 C CA . HIS A 1 93 ? 26.729 6.967 -0.281 1.00 97.06 93 HIS A CA 1
ATOM 715 C C . HIS A 1 93 ? 25.710 7.147 0.843 1.00 97.06 93 HIS A C 1
ATOM 717 O O . HIS A 1 93 ? 26.125 7.370 1.988 1.00 97.06 93 HIS A O 1
ATOM 723 N N . ILE A 1 94 ? 24.416 7.102 0.535 1.00 98.12 94 ILE A N 1
ATOM 724 C CA . ILE A 1 94 ? 23.369 7.379 1.525 1.00 98.12 94 ILE A CA 1
ATOM 725 C C . ILE A 1 94 ? 22.360 6.237 1.606 1.00 98.12 94 ILE A C 1
ATOM 727 O O . ILE A 1 94 ? 21.812 5.838 0.583 1.00 98.12 94 ILE A O 1
ATOM 731 N N . TRP A 1 95 ? 22.120 5.723 2.815 1.00 98.50 95 TRP A N 1
ATOM 732 C CA . TRP A 1 95 ? 21.064 4.741 3.042 1.00 98.50 95 TRP A CA 1
ATOM 733 C C . TRP A 1 95 ? 19.710 5.409 2.871 1.00 98.50 95 TRP A C 1
ATOM 735 O O . TRP A 1 95 ? 19.471 6.493 3.417 1.00 98.50 95 TRP A O 1
ATOM 745 N N . ILE A 1 96 ? 18.839 4.712 2.158 1.00 98.12 96 ILE A N 1
ATOM 746 C CA . ILE A 1 96 ? 17.413 4.999 2.078 1.00 98.12 96 ILE A CA 1
ATOM 747 C C . ILE A 1 96 ? 16.652 3.894 2.812 1.00 98.12 96 ILE A C 1
ATOM 749 O O . ILE A 1 96 ? 17.226 2.871 3.181 1.00 98.12 96 ILE A O 1
ATOM 753 N N . GLY A 1 97 ? 15.369 4.098 3.081 1.00 94.88 97 GLY A N 1
ATOM 754 C CA . GLY A 1 97 ? 14.566 3.176 3.879 1.00 94.88 97 GLY A CA 1
ATOM 755 C C . GLY A 1 97 ? 14.215 1.860 3.197 1.00 94.88 97 GLY A C 1
ATOM 756 O O . GLY A 1 97 ? 13.504 1.078 3.808 1.00 94.88 97 GLY A O 1
ATOM 757 N N . LEU A 1 98 ? 14.653 1.610 1.964 1.00 93.62 98 LEU A N 1
ATOM 758 C CA . LEU A 1 98 ? 14.254 0.429 1.206 1.00 93.62 98 LEU A CA 1
ATOM 759 C C . LEU A 1 98 ? 15.103 -0.796 1.597 1.00 93.62 98 LEU A C 1
ATOM 761 O O . LEU A 1 98 ? 16.332 -0.702 1.658 1.00 93.62 98 LEU A O 1
ATOM 765 N N . THR A 1 99 ? 14.451 -1.929 1.862 1.00 88.62 99 THR A N 1
ATOM 766 C CA . THR A 1 99 ? 15.084 -3.204 2.241 1.00 88.62 99 THR A CA 1
ATOM 767 C C . THR A 1 99 ? 14.206 -4.402 1.885 1.00 88.62 99 THR A C 1
ATOM 769 O O . THR A 1 99 ? 12.987 -4.309 1.984 1.00 88.62 99 THR A O 1
ATOM 772 N N . ASP A 1 100 ? 14.792 -5.536 1.525 1.00 84.81 100 ASP A N 1
ATOM 773 C CA . ASP A 1 100 ? 14.119 -6.826 1.327 1.00 84.81 100 ASP A CA 1
ATOM 774 C C . ASP A 1 100 ? 14.583 -7.904 2.328 1.00 84.81 100 ASP A C 1
ATOM 776 O O . ASP A 1 100 ? 14.283 -9.083 2.166 1.00 84.81 100 ASP A O 1
ATOM 780 N N . GLN A 1 101 ? 15.177 -7.491 3.460 1.00 82.12 101 GLN A N 1
ATOM 781 C CA . GLN A 1 101 ? 15.677 -8.356 4.551 1.00 82.12 101 GLN A CA 1
ATOM 782 C C . GLN A 1 101 ? 14.699 -9.455 5.000 1.00 82.12 101 GLN A C 1
ATOM 784 O O . GLN A 1 101 ? 15.098 -10.502 5.521 1.00 82.12 101 GLN A O 1
ATOM 789 N N . ASN A 1 102 ? 13.397 -9.192 4.895 1.00 68.00 102 ASN A N 1
ATOM 790 C CA . ASN A 1 102 ? 12.373 -10.141 5.315 1.00 68.00 102 ASN A CA 1
ATOM 791 C C . ASN A 1 102 ? 12.167 -11.270 4.292 1.00 68.00 102 ASN A C 1
ATOM 793 O O . ASN A 1 102 ? 11.890 -12.403 4.696 1.00 68.00 102 ASN A O 1
ATOM 797 N N . ALA A 1 103 ? 12.276 -10.961 2.999 1.00 65.94 103 ALA A N 1
ATOM 798 C CA . ALA A 1 103 ? 12.091 -11.881 1.887 1.00 65.94 103 ALA A CA 1
ATOM 799 C C . ALA A 1 103 ? 12.767 -11.317 0.625 1.00 65.94 103 ALA A C 1
ATOM 801 O O . ALA A 1 103 ? 12.311 -10.316 0.084 1.00 65.94 103 ALA A O 1
ATOM 802 N N . GLU A 1 104 ? 13.812 -12.001 0.155 1.00 77.25 104 GLU A N 1
ATOM 803 C CA . GLU A 1 104 ? 14.568 -11.670 -1.062 1.00 77.25 104 GLU A CA 1
ATOM 804 C C . GLU A 1 104 ? 13.653 -11.294 -2.242 1.00 77.25 104 GLU A C 1
ATOM 806 O O . GLU A 1 104 ? 12.765 -12.064 -2.631 1.00 77.25 104 GLU A O 1
ATOM 811 N N . GLY A 1 105 ? 13.887 -10.118 -2.824 1.00 74.00 105 GLY A N 1
ATOM 812 C CA . GLY A 1 105 ? 13.102 -9.560 -3.925 1.00 74.00 105 GLY A CA 1
ATOM 813 C C . GLY A 1 105 ? 11.813 -8.836 -3.507 1.00 74.00 105 GLY A C 1
ATOM 814 O O . GLY A 1 105 ? 11.176 -8.205 -4.358 1.00 74.00 105 GLY A O 1
ATOM 815 N N . GLU A 1 106 ? 11.429 -8.870 -2.228 1.00 72.50 106 GLU A N 1
ATOM 816 C CA . GLU A 1 106 ? 10.286 -8.137 -1.665 1.00 72.50 106 GLU A CA 1
ATOM 817 C C . GLU A 1 106 ? 10.737 -6.869 -0.922 1.00 72.50 106 GLU A C 1
ATOM 819 O O . GLU A 1 106 ? 10.788 -6.810 0.308 1.00 72.50 106 GLU A O 1
ATOM 824 N N . PHE A 1 107 ? 11.056 -5.826 -1.692 1.00 80.00 107 PHE A N 1
ATOM 825 C CA . PHE A 1 107 ? 11.541 -4.552 -1.159 1.00 80.00 107 PHE A CA 1
ATOM 826 C C . PHE A 1 107 ? 10.457 -3.718 -0.464 1.00 80.00 107 PHE A C 1
ATOM 828 O O . PHE A 1 107 ? 9.415 -3.391 -1.042 1.00 80.00 107 PHE A O 1
ATOM 835 N N . ARG A 1 108 ? 10.772 -3.278 0.757 1.00 77.00 108 ARG A N 1
ATOM 836 C CA . ARG A 1 108 ? 9.893 -2.571 1.695 1.00 77.00 108 ARG A CA 1
ATOM 837 C C . ARG A 1 108 ? 10.537 -1.280 2.164 1.00 77.00 108 ARG A C 1
ATOM 839 O O . ARG A 1 108 ? 11.708 -1.280 2.537 1.00 77.00 108 ARG A O 1
ATOM 846 N N . TRP A 1 109 ? 9.770 -0.194 2.192 1.00 87.19 109 TRP A N 1
ATOM 847 C CA . TRP A 1 109 ? 10.213 1.023 2.862 1.00 87.19 109 TRP A CA 1
ATOM 848 C C . TRP A 1 109 ? 10.147 0.852 4.380 1.00 87.19 109 TRP A C 1
ATOM 850 O O . TRP A 1 109 ? 9.227 0.241 4.921 1.00 87.19 109 TRP A O 1
ATOM 860 N N . HIS A 1 110 ? 11.119 1.425 5.081 1.00 82.12 110 HIS A N 1
ATOM 861 C CA . HIS A 1 110 ? 11.225 1.381 6.536 1.00 82.12 110 HIS A CA 1
ATOM 862 C C . HIS A 1 110 ? 10.026 2.041 7.229 1.00 82.12 110 HIS A C 1
ATOM 864 O O . HIS A 1 110 ? 9.714 1.679 8.363 1.00 82.12 110 HIS A O 1
ATOM 870 N N . ASP A 1 111 ? 9.374 2.993 6.559 1.00 75.94 111 ASP A N 1
ATOM 871 C CA . ASP A 1 111 ? 8.160 3.661 7.022 1.00 75.94 111 ASP A CA 1
ATOM 872 C C . ASP A 1 111 ? 6.865 2.910 6.675 1.00 75.94 111 ASP A C 1
ATOM 874 O O . ASP A 1 111 ? 5.799 3.335 7.107 1.00 75.94 111 ASP A O 1
ATOM 878 N N . GLY A 1 112 ? 6.952 1.812 5.915 1.00 67.56 112 GLY A N 1
ATOM 879 C CA . GLY A 1 112 ? 5.815 1.003 5.486 1.00 67.56 112 GLY A CA 1
ATOM 880 C C . GLY A 1 112 ? 5.115 1.474 4.204 1.00 67.56 112 GLY A C 1
ATOM 881 O O . GLY A 1 112 ? 4.254 0.788 3.654 1.00 67.56 112 GLY A O 1
ATOM 882 N N . THR A 1 113 ? 5.475 2.629 3.658 1.00 70.31 113 THR A N 1
ATOM 883 C CA . THR A 1 113 ? 4.801 3.127 2.458 1.00 70.31 113 THR A CA 1
ATOM 884 C C . THR A 1 113 ? 4.965 2.165 1.271 1.00 70.31 113 THR A C 1
ATOM 886 O O . THR A 1 113 ? 5.944 1.412 1.184 1.00 70.31 113 THR A O 1
ATOM 889 N N . PRO A 1 114 ? 4.012 2.151 0.322 1.00 66.12 114 PRO A N 1
ATOM 890 C CA . PRO A 1 114 ? 4.110 1.284 -0.840 1.00 66.12 114 PRO A CA 1
ATOM 891 C C . PRO A 1 114 ? 5.349 1.596 -1.687 1.00 66.12 114 PRO A C 1
ATOM 893 O O . PRO A 1 114 ? 5.636 2.747 -2.024 1.00 66.12 114 PRO A O 1
ATOM 896 N N . PHE A 1 115 ? 6.059 0.550 -2.106 1.00 75.19 115 PHE A N 1
ATOM 897 C CA . PHE A 1 115 ? 7.215 0.683 -2.985 1.00 75.19 115 PHE A CA 1
ATOM 898 C C . PHE A 1 115 ? 6.778 0.967 -4.436 1.00 75.19 115 PHE A C 1
ATOM 900 O O . PHE A 1 115 ? 6.594 0.047 -5.234 1.00 75.19 115 PHE A O 1
ATOM 907 N N . LEU A 1 116 ? 6.528 2.236 -4.784 1.00 70.00 116 LEU A N 1
ATOM 908 C CA . LEU A 1 116 ? 5.969 2.623 -6.094 1.00 70.00 116 LEU A CA 1
ATOM 909 C C . LEU A 1 116 ? 6.994 3.210 -7.065 1.00 70.00 116 LEU A C 1
ATOM 911 O O . LEU A 1 116 ? 6.940 2.895 -8.253 1.00 70.00 116 LEU A O 1
ATOM 915 N N . TYR A 1 117 ? 7.911 4.042 -6.580 1.00 79.38 117 TYR A N 1
ATOM 916 C CA . TYR A 1 117 ? 8.977 4.630 -7.385 1.00 79.38 117 TYR A CA 1
ATOM 917 C C . TYR A 1 117 ? 10.235 3.760 -7.333 1.00 79.38 117 TYR A C 1
ATOM 919 O O . TYR A 1 117 ? 10.518 3.146 -6.308 1.00 79.38 117 TYR A O 1
ATOM 927 N N . ARG A 1 118 ? 10.973 3.687 -8.447 1.00 86.06 118 ARG A N 1
ATOM 928 C CA . ARG A 1 118 ? 12.199 2.892 -8.590 1.00 86.06 118 ARG A CA 1
ATOM 929 C C . ARG A 1 118 ? 13.252 3.672 -9.355 1.00 86.06 118 ARG A C 1
ATOM 931 O O . ARG A 1 118 ? 12.946 4.220 -10.409 1.00 86.06 118 ARG A O 1
ATOM 938 N N . ASN A 1 119 ? 14.488 3.638 -8.868 1.00 91.94 119 ASN A N 1
ATOM 939 C CA . ASN A 1 119 ? 15.643 4.184 -9.577 1.00 91.94 119 ASN A CA 1
ATOM 940 C C . ASN A 1 119 ? 16.855 3.240 -9.508 1.00 91.94 119 ASN A C 1
ATOM 942 O O . ASN A 1 119 ? 17.970 3.654 -9.198 1.00 91.94 119 ASN A O 1
ATOM 946 N N . TRP A 1 120 ? 16.624 1.945 -9.745 1.00 92.88 120 TRP A N 1
ATOM 947 C CA . TRP A 1 120 ? 17.674 0.925 -9.730 1.00 92.88 120 TRP A CA 1
ATOM 948 C C . TRP A 1 120 ? 18.794 1.222 -10.730 1.00 92.88 120 TRP A C 1
ATOM 950 O O . TRP A 1 120 ? 18.550 1.605 -11.876 1.00 92.88 120 TRP A O 1
ATOM 960 N N . GLY A 1 121 ? 20.032 1.016 -10.290 1.00 91.94 121 GLY A N 1
ATOM 961 C CA . GLY A 1 121 ? 21.217 1.062 -11.132 1.00 91.94 121 GLY A CA 1
ATOM 962 C C . GLY A 1 121 ? 21.275 -0.084 -12.139 1.00 91.94 121 GLY A C 1
ATOM 963 O O . GLY A 1 121 ? 20.570 -1.085 -12.022 1.00 91.94 121 GLY A O 1
ATOM 964 N N . ASP A 1 122 ? 22.147 0.050 -13.141 1.00 88.56 122 ASP A N 1
ATOM 965 C CA . ASP A 1 122 ? 22.318 -0.981 -14.169 1.00 88.56 122 ASP A CA 1
ATOM 966 C C . ASP A 1 122 ? 22.728 -2.325 -13.551 1.00 88.56 122 ASP A C 1
ATOM 968 O O . ASP A 1 122 ? 23.815 -2.454 -12.981 1.00 88.56 122 ASP A O 1
ATOM 972 N N . GLY A 1 123 ? 21.855 -3.320 -13.709 1.00 84.62 123 GLY A N 1
ATOM 973 C CA . GLY A 1 123 ? 22.028 -4.664 -13.164 1.00 84.62 123 GLY A CA 1
ATOM 974 C C . GLY A 1 123 ? 21.401 -4.902 -11.791 1.00 84.62 123 GLY A C 1
ATOM 975 O O . GLY A 1 123 ? 21.445 -6.050 -11.371 1.00 84.62 123 GLY A O 1
ATOM 976 N N . GLN A 1 124 ? 20.795 -3.885 -11.161 1.00 86.69 124 GLN A N 1
ATOM 977 C CA . GLN A 1 124 ? 20.238 -3.977 -9.807 1.00 86.69 124 GLN A CA 1
ATOM 978 C C . GLN A 1 124 ? 18.701 -4.088 -9.749 1.00 86.69 124 GLN A C 1
ATOM 980 O O . GLN A 1 124 ? 18.013 -3.720 -10.717 1.00 86.69 124 GLN A O 1
ATOM 985 N N . PRO A 1 125 ? 18.138 -4.605 -8.638 1.00 86.38 125 PRO A N 1
ATOM 986 C CA . PRO A 1 125 ? 18.838 -5.363 -7.585 1.00 86.38 125 PRO A CA 1
ATOM 987 C C . PRO A 1 125 ? 19.365 -6.699 -8.140 1.00 86.38 125 PRO A C 1
ATOM 989 O O . PRO A 1 125 ? 18.819 -7.204 -9.135 1.00 86.38 125 PRO A O 1
ATOM 992 N N . ASP A 1 126 ? 20.439 -7.230 -7.566 1.00 80.75 126 ASP A N 1
ATOM 993 C CA . ASP A 1 126 ? 21.073 -8.478 -7.989 1.00 80.75 126 ASP A CA 1
ATOM 994 C C . ASP A 1 126 ? 20.867 -9.592 -6.946 1.00 80.75 126 ASP A C 1
ATOM 996 O O . ASP A 1 126 ? 20.510 -9.338 -5.810 1.00 80.75 126 ASP A O 1
ATOM 1000 N N . GLU A 1 127 ? 20.963 -10.868 -7.348 1.00 63.72 127 GLU A N 1
ATOM 1001 C CA . GLU A 1 127 ? 20.584 -12.015 -6.487 1.00 63.72 127 GLU A CA 1
ATOM 1002 C C . GLU A 1 127 ? 21.643 -12.339 -5.401 1.00 63.72 127 GLU A C 1
ATOM 1004 O O . GLU A 1 127 ? 21.993 -13.507 -5.149 1.00 63.72 127 GLU A O 1
ATOM 1009 N N . GLY A 1 128 ? 22.251 -11.318 -4.805 1.00 68.06 128 GLY A N 1
ATOM 1010 C CA . GLY A 1 128 ? 23.178 -11.446 -3.696 1.00 68.06 128 GLY A CA 1
ATOM 1011 C C . GLY A 1 128 ? 22.437 -11.767 -2.400 1.00 68.06 128 GLY A C 1
ATOM 1012 O O . GLY A 1 128 ? 22.024 -10.855 -1.715 1.00 68.06 128 GLY A O 1
ATOM 1013 N N . ASN A 1 129 ? 22.374 -13.048 -1.998 1.00 65.19 129 ASN A N 1
ATOM 1014 C CA . ASN A 1 129 ? 21.657 -13.533 -0.787 1.00 65.19 129 ASN A CA 1
ATOM 1015 C C . ASN A 1 129 ? 21.965 -12.835 0.575 1.00 65.19 129 ASN A C 1
ATOM 1017 O O . ASN A 1 129 ? 21.468 -13.302 1.599 1.00 65.19 129 ASN A O 1
ATOM 1021 N N . ASP A 1 130 ? 22.879 -11.861 0.633 1.00 77.81 130 ASP A N 1
ATOM 1022 C CA . ASP A 1 130 ? 23.204 -11.081 1.836 1.00 77.81 130 ASP A CA 1
ATOM 1023 C C . ASP A 1 130 ? 23.064 -9.550 1.583 1.00 77.81 130 ASP A C 1
ATOM 1025 O O . ASP A 1 130 ? 23.490 -8.760 2.429 1.00 77.81 130 ASP A O 1
ATOM 1029 N N . GLU A 1 131 ? 22.537 -9.112 0.429 1.00 87.62 131 GLU A N 1
ATOM 1030 C CA . GLU A 1 131 ? 22.446 -7.708 -0.007 1.00 87.62 131 GLU A CA 1
ATOM 1031 C C . GLU A 1 131 ? 21.038 -7.127 0.180 1.00 87.62 131 GLU A C 1
ATOM 1033 O O . GLU A 1 131 ? 20.398 -6.674 -0.753 1.00 87.62 131 GLU A O 1
ATOM 1038 N N . ASP A 1 132 ? 20.580 -7.077 1.428 1.00 88.38 132 ASP A N 1
ATOM 1039 C CA . ASP A 1 132 ? 19.174 -6.787 1.725 1.00 88.38 132 ASP A CA 1
ATOM 1040 C C . ASP A 1 132 ? 18.803 -5.284 1.825 1.00 88.38 132 ASP A C 1
ATOM 1042 O O . ASP A 1 132 ? 17.682 -4.929 2.210 1.00 88.38 132 ASP A O 1
ATOM 1046 N N . TYR A 1 133 ? 19.749 -4.356 1.622 1.00 95.00 133 TYR A N 1
ATOM 1047 C CA . TYR A 1 133 ? 19.595 -2.942 2.014 1.00 95.00 133 TYR A CA 1
ATOM 1048 C C . TYR A 1 133 ? 20.010 -1.960 0.929 1.00 95.00 133 TYR A C 1
ATOM 1050 O O . TYR A 1 133 ? 21.060 -2.096 0.311 1.00 95.00 133 TYR A O 1
ATOM 1058 N N . VAL A 1 134 ? 19.235 -0.892 0.737 1.00 96.69 134 VAL A N 1
ATOM 1059 C CA . VAL A 1 134 ? 19.401 -0.036 -0.444 1.00 96.69 134 VAL A CA 1
ATOM 1060 C C . VAL A 1 134 ? 20.022 1.318 -0.110 1.00 96.69 134 VAL A C 1
ATOM 1062 O O . VAL A 1 134 ? 19.604 2.028 0.810 1.00 96.69 134 VAL A O 1
ATOM 1065 N N . HIS A 1 135 ? 21.004 1.722 -0.917 1.00 97.19 135 HIS A N 1
ATOM 1066 C CA . HIS A 1 135 ? 21.596 3.066 -0.892 1.00 97.19 135 HIS A CA 1
ATOM 1067 C C . HIS A 1 135 ? 21.454 3.789 -2.231 1.00 97.19 135 HIS A C 1
ATOM 1069 O O . HIS A 1 135 ? 21.445 3.165 -3.291 1.00 97.19 135 HIS A O 1
ATOM 1075 N N . ILE A 1 136 ? 21.441 5.124 -2.189 1.00 97.81 136 ILE A N 1
ATOM 1076 C CA . ILE A 1 136 ? 21.697 5.956 -3.369 1.00 97.81 136 ILE A CA 1
ATOM 1077 C C . ILE A 1 136 ? 23.212 6.099 -3.532 1.00 97.81 136 ILE A C 1
ATOM 1079 O O . ILE A 1 136 ? 23.939 6.510 -2.614 1.00 97.81 136 ILE A O 1
ATOM 1083 N N . THR A 1 137 ? 23.702 5.789 -4.729 1.00 96.19 137 THR A N 1
ATOM 1084 C CA . THR A 1 137 ? 25.128 5.846 -5.037 1.00 96.19 137 THR A CA 1
ATOM 1085 C C . THR A 1 137 ? 25.618 7.288 -5.195 1.00 96.19 137 THR A C 1
ATOM 1087 O O . THR A 1 137 ? 25.174 8.037 -6.060 1.00 96.19 137 THR A O 1
ATOM 1090 N N . GLY A 1 138 ? 26.596 7.698 -4.379 1.00 94.38 138 GLY A N 1
ATOM 1091 C CA . GLY A 1 138 ? 27.226 9.020 -4.510 1.00 94.38 138 GLY A CA 1
ATOM 1092 C C . GLY A 1 138 ? 28.252 9.109 -5.642 1.00 94.38 138 GLY A C 1
ATOM 1093 O O 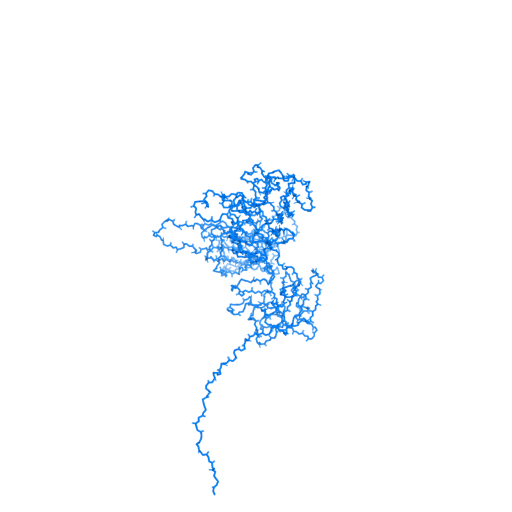. GLY A 1 138 ? 28.473 10.168 -6.229 1.00 94.38 138 GLY A O 1
ATOM 1094 N N . THR A 1 139 ? 28.916 7.994 -5.946 1.00 92.19 139 THR A N 1
ATOM 1095 C CA . THR A 1 139 ? 29.916 7.880 -7.016 1.00 92.19 139 THR A CA 1
ATOM 1096 C C . THR A 1 139 ? 29.653 6.652 -7.872 1.00 92.19 139 THR A C 1
ATOM 1098 O O . THR A 1 139 ? 28.963 5.739 -7.436 1.00 92.19 139 THR A O 1
ATOM 1101 N N . ASN A 1 140 ? 30.260 6.620 -9.063 1.00 90.50 140 ASN A N 1
ATOM 1102 C CA . ASN A 1 140 ? 30.215 5.456 -9.945 1.00 90.50 140 ASN A CA 1
ATOM 1103 C C . ASN A 1 140 ? 30.702 4.191 -9.225 1.00 90.50 140 ASN A C 1
ATOM 1105 O O . ASN A 1 140 ? 31.844 4.150 -8.750 1.00 90.50 140 ASN A O 1
ATOM 1109 N N . MET A 1 141 ? 29.883 3.144 -9.250 1.00 87.19 141 MET A N 1
ATOM 1110 C CA . MET A 1 141 ? 30.197 1.822 -8.711 1.00 87.19 141 MET A CA 1
ATOM 1111 C C . MET A 1 141 ? 30.147 0.786 -9.837 1.00 87.19 141 MET A C 1
ATOM 1113 O O . MET A 1 141 ? 29.141 0.136 -10.083 1.00 87.19 141 MET A O 1
ATOM 1117 N N . GLY A 1 142 ? 31.255 0.640 -10.569 1.00 86.94 142 GLY A N 1
ATOM 1118 C CA . GLY A 1 142 ? 31.296 -0.267 -11.720 1.00 86.94 142 GLY A CA 1
ATOM 1119 C C . GLY A 1 142 ? 30.471 0.269 -12.894 1.00 86.94 142 GLY A C 1
ATOM 1120 O O . GLY A 1 142 ? 30.884 1.256 -13.503 1.00 86.94 142 GLY A O 1
ATOM 1121 N N . SER A 1 143 ? 29.373 -0.413 -13.233 1.00 87.31 143 SER A N 1
ATOM 1122 C CA . SER A 1 143 ? 28.366 0.015 -14.223 1.00 87.31 143 SER A CA 1
ATOM 1123 C C . SER A 1 143 ? 27.257 0.886 -13.628 1.00 87.31 143 SER A C 1
ATOM 1125 O O . SER A 1 143 ? 26.463 1.432 -14.384 1.00 87.31 143 SER A O 1
ATOM 1127 N N . ILE A 1 144 ? 27.212 1.029 -12.303 1.00 91.81 144 ILE A N 1
ATOM 1128 C CA . ILE A 1 144 ? 26.159 1.757 -11.598 1.00 91.81 144 ILE A CA 1
ATOM 1129 C C . ILE A 1 144 ? 26.512 3.243 -11.560 1.00 91.81 144 ILE A C 1
ATOM 1131 O O . ILE A 1 144 ? 27.535 3.637 -10.980 1.00 91.81 144 ILE A O 1
ATOM 1135 N N . ASP A 1 145 ? 25.671 4.048 -12.208 1.00 94.06 145 ASP A N 1
ATOM 1136 C CA . ASP A 1 145 ? 25.815 5.499 -12.301 1.00 94.06 145 ASP A CA 1
ATOM 1137 C C . ASP A 1 145 ? 25.425 6.183 -10.974 1.00 94.06 145 ASP A C 1
ATOM 1139 O O . ASP A 1 145 ? 24.529 5.702 -10.280 1.00 94.06 145 ASP A O 1
ATOM 1143 N N . PRO A 1 146 ? 26.038 7.329 -10.610 1.00 94.56 146 PRO A N 1
ATOM 1144 C CA . PRO A 1 146 ? 25.622 8.104 -9.444 1.00 94.56 146 PRO A CA 1
ATOM 1145 C C . PRO A 1 146 ? 24.144 8.491 -9.518 1.00 94.56 146 PRO A C 1
ATOM 1147 O O . PRO A 1 146 ? 23.609 8.670 -10.610 1.00 94.56 146 PRO A O 1
ATOM 1150 N N . ALA A 1 147 ? 23.539 8.711 -8.354 1.00 95.25 147 ALA A N 1
ATOM 1151 C CA . ALA A 1 147 ? 22.114 8.986 -8.168 1.00 95.25 147 ALA A CA 1
ATOM 1152 C C . ALA A 1 147 ? 21.188 7.787 -8.419 1.00 95.25 147 ALA A C 1
ATOM 1154 O O . ALA A 1 147 ? 20.004 7.904 -8.153 1.00 95.25 147 ALA A O 1
ATOM 1155 N N . THR A 1 148 ? 21.702 6.631 -8.849 1.00 96.25 148 THR A N 1
ATOM 1156 C CA . THR A 1 148 ? 20.909 5.392 -8.932 1.00 96.25 148 THR A CA 1
ATOM 1157 C C . THR A 1 148 ? 21.090 4.521 -7.691 1.00 96.25 148 THR A C 1
ATOM 1159 O O . THR A 1 148 ? 22.034 4.707 -6.907 1.00 96.25 148 THR A O 1
ATOM 1162 N N . TRP A 1 149 ? 20.165 3.587 -7.498 1.00 96.56 149 TRP A N 1
ATOM 1163 C CA . TRP A 1 149 ? 20.091 2.711 -6.338 1.00 96.56 149 TRP A CA 1
ATOM 1164 C C . TRP A 1 149 ? 20.872 1.425 -6.536 1.00 96.56 149 TRP A C 1
ATOM 1166 O O . TRP A 1 149 ? 20.990 0.902 -7.644 1.00 96.56 149 TRP A O 1
ATOM 1176 N N . ASN A 1 150 ? 21.366 0.897 -5.429 1.00 93.94 150 ASN A N 1
ATOM 1177 C CA . ASN A 1 150 ? 22.011 -0.400 -5.367 1.00 93.94 150 ASN A CA 1
ATOM 1178 C C . ASN A 1 150 ? 21.657 -1.050 -4.028 1.00 93.94 150 ASN A C 1
ATOM 1180 O O . ASN A 1 150 ? 21.557 -0.374 -3.007 1.00 93.94 150 ASN A O 1
ATOM 1184 N N . ASP A 1 151 ? 21.458 -2.344 -4.046 1.00 92.25 151 ASP A N 1
ATOM 1185 C CA . ASP A 1 151 ? 21.294 -3.229 -2.903 1.00 92.25 151 ASP A CA 1
ATOM 1186 C C . ASP A 1 151 ? 22.671 -3.643 -2.349 1.00 92.25 151 ASP A C 1
ATOM 1188 O O . ASP A 1 151 ? 23.674 -3.674 -3.063 1.00 92.25 151 ASP A O 1
ATOM 1192 N N . LEU A 1 152 ? 22.779 -3.776 -1.031 1.00 92.62 152 LEU A N 1
ATOM 1193 C CA . LEU A 1 152 ? 24.029 -3.952 -0.294 1.00 92.62 152 LEU A CA 1
ATOM 1194 C C . LEU A 1 152 ? 23.806 -4.723 1.005 1.00 92.62 152 LEU A C 1
ATOM 1196 O O . LEU A 1 152 ? 22.734 -4.683 1.603 1.00 92.62 152 LEU A O 1
ATOM 1200 N N . GLU A 1 153 ? 24.882 -5.336 1.499 1.00 92.88 153 GLU A N 1
ATOM 1201 C CA . GLU A 1 153 ? 24.962 -5.879 2.860 1.00 92.88 153 GLU A CA 1
ATOM 1202 C C . GLU A 1 153 ? 24.747 -4.791 3.938 1.00 92.88 153 GLU A C 1
ATOM 1204 O O . GLU A 1 153 ? 25.114 -3.634 3.734 1.00 92.88 153 GLU A O 1
ATOM 1209 N N . ASP A 1 154 ? 24.206 -5.163 5.112 1.00 93.75 154 ASP A N 1
ATOM 1210 C CA . ASP A 1 154 ? 23.825 -4.234 6.208 1.00 93.75 154 ASP A CA 1
ATOM 1211 C C . ASP A 1 154 ? 24.946 -3.260 6.612 1.00 93.75 154 ASP A C 1
ATOM 1213 O O . ASP A 1 154 ? 24.696 -2.086 6.888 1.00 93.75 154 ASP A O 1
ATOM 1217 N N . ASP A 1 155 ? 26.191 -3.749 6.669 1.00 93.81 155 ASP A N 1
ATOM 1218 C CA . ASP A 1 155 ? 27.370 -3.006 7.135 1.00 93.81 155 ASP A CA 1
ATOM 1219 C C . ASP A 1 155 ? 28.567 -3.174 6.174 1.00 93.81 155 ASP A C 1
ATOM 1221 O O . ASP A 1 155 ? 29.504 -3.943 6.454 1.00 93.81 155 ASP A O 1
ATOM 1225 N N . PRO A 1 156 ? 28.572 -2.463 5.030 1.00 90.31 156 PRO A N 1
ATOM 1226 C CA . PRO A 1 156 ? 29.595 -2.617 4.009 1.00 90.31 156 PRO A CA 1
ATOM 1227 C C . PRO A 1 156 ? 30.950 -2.114 4.517 1.00 90.31 156 PRO A C 1
ATOM 1229 O O . PRO A 1 156 ? 31.169 -0.934 4.790 1.00 90.31 156 PRO A O 1
ATOM 1232 N N . GLN A 1 157 ? 31.940 -3.008 4.580 1.00 87.50 157 GLN A N 1
ATOM 1233 C CA . GLN A 1 157 ? 33.254 -2.693 5.172 1.00 87.50 157 GLN A CA 1
ATOM 1234 C C . GLN A 1 157 ? 34.194 -1.901 4.243 1.00 87.50 157 GLN A C 1
ATOM 1236 O O . GLN A 1 157 ? 35.313 -1.539 4.627 1.00 87.50 157 GLN A O 1
ATOM 1241 N N . TYR A 1 158 ? 33.791 -1.671 2.993 1.00 88.25 158 TYR A N 1
ATOM 1242 C CA . TYR A 1 158 ? 34.665 -1.148 1.938 1.00 88.25 158 TYR A CA 1
ATOM 1243 C C . TYR A 1 158 ? 34.523 0.366 1.724 1.00 88.25 158 TYR A C 1
ATOM 1245 O O . TYR A 1 158 ? 35.471 1.004 1.256 1.00 88.25 158 TYR A O 1
ATOM 1253 N N . PHE A 1 159 ? 33.380 0.949 2.087 1.00 91.69 159 PHE A N 1
ATOM 1254 C CA . PHE A 1 159 ? 33.096 2.382 2.023 1.00 91.69 159 PHE A CA 1
ATOM 1255 C C . PHE A 1 159 ? 32.005 2.751 3.043 1.00 91.69 159 PHE A C 1
ATOM 1257 O O . PHE A 1 159 ? 31.146 1.929 3.332 1.00 91.69 159 PHE A O 1
ATOM 1264 N N . PRO A 1 160 ? 32.027 3.972 3.607 1.00 94.81 160 PRO A N 1
ATOM 1265 C CA . PRO A 1 160 ? 31.000 4.405 4.547 1.00 94.81 160 PRO A CA 1
ATOM 1266 C C . PRO A 1 160 ? 29.692 4.749 3.827 1.00 94.81 160 PRO A C 1
ATOM 1268 O O . PRO A 1 160 ? 29.718 5.422 2.792 1.00 94.81 160 PRO A O 1
ATOM 1271 N N . VAL A 1 161 ? 28.567 4.384 4.437 1.00 97.44 161 VAL A N 1
ATOM 1272 C CA . VAL A 1 161 ? 27.219 4.743 3.980 1.00 97.44 161 VAL A CA 1
ATOM 1273 C C . VAL A 1 161 ? 26.486 5.467 5.109 1.00 97.44 161 VAL A C 1
ATOM 1275 O O . VAL A 1 161 ? 26.610 5.092 6.274 1.00 97.44 161 VAL A O 1
ATOM 1278 N N . TYR A 1 162 ? 25.810 6.569 4.787 1.00 97.88 162 TYR A N 1
ATOM 1279 C CA . TYR A 1 162 ? 25.242 7.513 5.754 1.00 97.88 162 TYR A CA 1
ATOM 1280 C C . TYR A 1 162 ? 23.713 7.445 5.738 1.00 97.88 162 TYR A C 1
ATOM 1282 O O . TYR A 1 162 ? 23.113 7.612 4.684 1.00 97.88 162 TYR A O 1
ATOM 1290 N N . GLY A 1 163 ? 23.075 7.243 6.891 1.00 97.75 163 GLY A N 1
ATOM 1291 C CA . GLY A 1 163 ? 21.611 7.204 6.976 1.00 97.75 163 GLY A CA 1
ATOM 1292 C C . GLY A 1 163 ? 20.963 8.554 6.691 1.00 97.75 163 GLY A C 1
ATOM 1293 O O . GLY A 1 163 ? 21.363 9.551 7.291 1.00 97.75 163 GLY A O 1
ATOM 1294 N N . VAL A 1 164 ? 19.952 8.592 5.823 1.00 98.31 164 VAL A N 1
ATOM 1295 C CA . VAL A 1 164 ? 19.064 9.753 5.692 1.00 98.31 164 VAL A CA 1
ATOM 1296 C C . VAL A 1 164 ? 17.725 9.406 6.321 1.00 98.31 164 VAL A C 1
ATOM 1298 O O . VAL A 1 164 ? 17.069 8.452 5.920 1.00 98.31 164 VAL A O 1
ATOM 1301 N N . VAL A 1 165 ? 17.343 10.169 7.337 1.00 96.69 165 VAL A N 1
ATOM 1302 C CA . VAL A 1 165 ? 16.083 10.019 8.068 1.00 96.69 165 VAL A CA 1
ATOM 1303 C C . VAL A 1 165 ? 15.096 11.039 7.543 1.00 96.69 165 VAL A C 1
ATOM 1305 O O . VAL A 1 165 ? 15.453 12.205 7.406 1.00 96.69 165 VAL A O 1
ATOM 1308 N N . GLU A 1 166 ? 13.862 10.623 7.333 1.00 93.94 166 GLU A N 1
ATOM 1309 C CA . GLU A 1 166 ? 12.704 11.470 7.102 1.00 93.94 166 GLU A CA 1
ATOM 1310 C C . GLU A 1 166 ? 11.803 11.438 8.343 1.00 93.94 166 GLU A C 1
ATOM 1312 O O . GLU A 1 166 ? 11.490 10.377 8.882 1.00 93.94 166 GLU A O 1
ATOM 1317 N N . VAL A 1 167 ? 11.427 12.614 8.843 1.00 85.62 167 VAL A N 1
ATOM 1318 C CA . VAL A 1 167 ? 10.539 12.759 10.005 1.00 85.62 167 VAL A CA 1
ATOM 1319 C C . VAL A 1 167 ? 9.099 12.835 9.526 1.00 85.62 167 VAL A C 1
ATOM 1321 O O . VAL A 1 167 ? 8.733 13.779 8.819 1.00 85.62 167 VAL A O 1
ATOM 1324 N N . GLY A 1 168 ? 8.281 11.892 9.974 1.00 69.19 168 GLY A N 1
ATOM 1325 C CA . GLY A 1 168 ? 6.881 11.772 9.596 1.00 69.19 168 GLY A CA 1
ATOM 1326 C C . GLY A 1 168 ? 6.210 10.627 10.344 1.00 69.19 168 GLY A C 1
ATOM 1327 O O . GLY A 1 168 ? 6.881 9.818 10.980 1.00 69.19 168 GLY A O 1
ATOM 1328 N N . GLU A 1 169 ? 4.882 10.570 10.268 1.00 57.38 169 GLU A N 1
ATOM 1329 C CA . GLU A 1 169 ? 4.068 9.572 10.982 1.00 57.38 169 GLU A CA 1
ATOM 1330 C C . GLU A 1 169 ? 4.240 8.141 10.424 1.00 57.38 169 GLU A C 1
ATOM 1332 O O . GLU A 1 169 ? 3.775 7.190 11.040 1.00 57.38 169 GLU A O 1
ATOM 1337 N N . GLY A 1 170 ? 4.998 7.979 9.332 1.00 60.03 170 GLY A N 1
ATOM 1338 C CA . GLY A 1 170 ? 5.124 6.728 8.590 1.00 60.03 170 GLY A CA 1
ATOM 1339 C C . GLY A 1 170 ? 3.893 6.470 7.729 1.00 60.03 170 GLY A C 1
ATOM 1340 O O . GLY A 1 170 ? 3.069 7.367 7.528 1.00 60.03 170 GLY A O 1
ATOM 1341 N N . ALA A 1 171 ? 3.770 5.259 7.197 1.00 64.69 171 ALA A N 1
ATOM 1342 C CA . ALA A 1 171 ? 2.512 4.810 6.635 1.00 64.69 171 ALA A CA 1
ATOM 1343 C C . ALA A 1 171 ? 1.499 4.608 7.770 1.00 64.69 171 ALA A C 1
ATOM 1345 O O . ALA A 1 171 ? 1.689 3.785 8.661 1.00 64.69 171 ALA A O 1
ATOM 1346 N N . ASP A 1 172 ? 0.432 5.399 7.721 1.00 67.50 172 ASP A N 1
ATOM 1347 C CA . ASP A 1 172 ? -0.800 5.168 8.466 1.00 67.50 172 ASP A CA 1
ATOM 1348 C C . ASP A 1 172 ? -1.638 4.201 7.633 1.00 67.50 172 ASP A C 1
ATOM 1350 O O . ASP A 1 172 ? -1.914 4.499 6.468 1.00 67.50 172 ASP A O 1
ATOM 1354 N N . TYR A 1 173 ? -1.959 3.021 8.154 1.00 79.88 173 TYR A N 1
ATOM 1355 C CA . TYR A 1 173 ? -2.667 2.000 7.390 1.00 79.88 173 TYR A CA 1
ATOM 1356 C C . TYR A 1 173 ? -4.042 1.751 7.980 1.00 79.88 173 TYR A C 1
ATOM 1358 O O . TYR A 1 173 ? -4.238 1.760 9.180 1.00 79.88 173 TYR A O 1
ATOM 1366 N N . ALA A 1 174 ? -4.984 1.407 7.117 1.00 85.31 174 ALA A N 1
ATOM 1367 C CA . ALA A 1 174 ? -6.326 1.018 7.490 1.00 85.31 174 ALA A CA 1
ATOM 1368 C C . ALA A 1 174 ? -6.572 -0.454 7.151 1.00 85.31 174 ALA A C 1
ATOM 1370 O O . ALA A 1 174 ? -5.905 -1.066 6.310 1.00 85.31 174 ALA A O 1
ATOM 1371 N N . LEU A 1 175 ? -7.622 -1.011 7.746 1.00 86.50 175 LEU A N 1
ATOM 1372 C CA . LEU A 1 175 ? -8.128 -2.322 7.363 1.00 86.50 175 LEU A CA 1
ATOM 1373 C C . LEU A 1 175 ? -9.391 -2.191 6.527 1.00 86.50 175 LEU A C 1
ATOM 1375 O O . LEU A 1 175 ? -10.334 -1.462 6.860 1.00 86.50 175 LEU A O 1
ATOM 1379 N N . ARG A 1 176 ? -9.413 -2.932 5.423 1.00 85.12 176 ARG A N 1
ATOM 1380 C CA . ARG A 1 176 ? -10.549 -3.046 4.522 1.00 85.12 176 ARG A CA 1
ATOM 1381 C C . ARG A 1 176 ? -11.312 -4.334 4.789 1.00 85.12 176 ARG A C 1
ATOM 1383 O O . ARG A 1 176 ? -10.730 -5.409 4.764 1.00 85.12 176 ARG A O 1
ATOM 1390 N N . PHE A 1 177 ? -12.626 -4.195 4.922 1.00 86.62 177 PHE A N 1
ATOM 1391 C CA . PHE A 1 177 ? -13.576 -5.287 5.111 1.00 86.62 177 PHE A CA 1
ATOM 1392 C C . PHE A 1 177 ? -14.555 -5.316 3.930 1.00 86.62 177 PHE A C 1
ATOM 1394 O O . PHE A 1 177 ? -15.099 -4.275 3.532 1.00 86.62 177 PHE A O 1
ATOM 1401 N N . ASP A 1 178 ? -14.791 -6.487 3.353 1.00 77.19 178 ASP A N 1
ATOM 1402 C CA . ASP A 1 178 ? -15.616 -6.714 2.166 1.00 77.19 178 ASP A CA 1
ATOM 1403 C C . ASP A 1 178 ? -17.102 -6.992 2.479 1.00 77.19 178 ASP A C 1
ATOM 1405 O O . ASP A 1 178 ? -17.945 -6.979 1.575 1.00 77.19 178 ASP A O 1
ATOM 1409 N N . GLY A 1 179 ? -17.438 -7.114 3.766 1.00 80.38 179 GLY A N 1
ATOM 1410 C CA . GLY A 1 179 ? -18.790 -7.372 4.251 1.00 80.38 179 GLY A CA 1
ATOM 1411 C C . GLY A 1 179 ? -19.182 -8.848 4.330 1.00 80.38 179 GLY A C 1
ATOM 1412 O O . GLY A 1 179 ? -20.358 -9.114 4.610 1.00 80.38 179 GLY A O 1
ATOM 1413 N N . ASP A 1 180 ? -18.255 -9.780 4.109 1.00 80.00 180 ASP A N 1
ATOM 1414 C CA . ASP A 1 180 ? -18.468 -11.226 4.134 1.00 80.00 180 ASP A CA 1
ATOM 1415 C C . ASP A 1 180 ? -17.287 -11.955 4.802 1.00 80.00 180 ASP A C 1
ATOM 1417 O O . ASP A 1 180 ? -16.204 -12.052 4.254 1.00 80.00 180 ASP A O 1
ATOM 1421 N N . ASP A 1 181 ? -17.499 -12.472 6.011 1.00 80.50 181 ASP A N 1
ATOM 1422 C CA . ASP A 1 181 ? -16.497 -13.216 6.797 1.00 80.50 181 ASP A CA 1
ATOM 1423 C C . ASP A 1 181 ? -15.170 -12.502 7.129 1.00 80.50 181 ASP A C 1
ATOM 1425 O O . ASP A 1 181 ? -14.281 -13.096 7.733 1.00 80.50 181 ASP A O 1
ATOM 1429 N N . ASP A 1 182 ? -15.085 -11.197 6.867 1.00 85.25 182 ASP A N 1
ATOM 1430 C CA . ASP A 1 182 ? -13.949 -10.365 7.265 1.00 85.25 182 ASP A CA 1
ATOM 1431 C C . ASP A 1 182 ? -14.062 -9.884 8.720 1.00 85.25 182 ASP A C 1
ATOM 1433 O O . ASP A 1 182 ? -14.999 -9.163 9.092 1.00 85.25 182 ASP A O 1
ATOM 1437 N N . TYR A 1 183 ? -13.091 -10.240 9.564 1.00 92.56 183 TYR A N 1
ATOM 1438 C CA . TYR A 1 183 ? -13.023 -9.782 10.953 1.00 92.56 183 TYR A CA 1
ATOM 1439 C C . TYR A 1 183 ? -11.649 -9.967 11.595 1.00 92.56 183 TYR A C 1
ATOM 1441 O O . TYR A 1 183 ? -10.837 -10.797 11.190 1.00 92.56 183 TYR A O 1
ATOM 1449 N N . LEU A 1 184 ? -11.424 -9.236 12.686 1.00 94.62 184 LEU A N 1
ATOM 1450 C CA . LEU A 1 184 ? -10.315 -9.493 13.597 1.00 94.62 184 LEU A CA 1
ATOM 1451 C C . LEU A 1 184 ? -10.841 -10.112 14.881 1.00 94.62 184 LEU A C 1
ATOM 1453 O O . LEU A 1 184 ? -11.942 -9.778 15.330 1.00 94.62 184 LEU A O 1
ATOM 1457 N N . ILE A 1 185 ? -10.037 -10.984 15.478 1.00 92.62 185 ILE A N 1
ATOM 1458 C CA . ILE A 1 185 ? -10.318 -11.608 16.768 1.00 92.62 185 ILE A CA 1
ATOM 1459 C C . ILE A 1 185 ? -9.089 -11.517 17.670 1.00 92.62 185 ILE A C 1
ATOM 1461 O O . ILE A 1 185 ? -8.038 -12.080 17.365 1.00 92.62 185 ILE A O 1
ATOM 1465 N N . ALA A 1 186 ? -9.226 -10.811 18.788 1.00 90.75 186 ALA A N 1
ATOM 1466 C CA . ALA A 1 186 ? -8.309 -10.925 19.911 1.00 90.75 186 ALA A CA 1
ATOM 1467 C C . ALA A 1 186 ? -8.909 -11.904 20.921 1.00 90.75 186 ALA A C 1
ATOM 1469 O O . ALA A 1 186 ? -10.032 -11.713 21.405 1.00 90.75 186 ALA A O 1
ATOM 1470 N N . GLU A 1 187 ? -8.148 -12.952 21.218 1.00 85.50 187 GLU A N 1
ATOM 1471 C CA . GLU A 1 187 ? -8.492 -13.941 22.237 1.00 85.50 187 GLU A CA 1
ATOM 1472 C C . GLU A 1 187 ? -8.700 -13.278 23.605 1.00 85.50 187 GLU A C 1
ATOM 1474 O O . GLU A 1 187 ? -8.289 -12.136 23.833 1.00 85.50 187 GLU A O 1
ATOM 1479 N N . HIS A 1 188 ? -9.337 -14.003 24.529 1.00 77.12 188 HIS A N 1
ATOM 1480 C CA . HIS A 1 188 ? -9.625 -13.505 25.873 1.00 77.12 188 HIS A CA 1
ATOM 1481 C C . HIS A 1 188 ? -8.433 -12.776 26.515 1.00 77.12 188 HIS A C 1
ATOM 1483 O O . HIS A 1 188 ? -7.363 -13.354 26.726 1.00 77.12 188 HIS A O 1
ATOM 1489 N N . ASP A 1 189 ? -8.674 -11.528 26.920 1.00 72.31 189 ASP A N 1
ATOM 1490 C CA . ASP A 1 189 ? -7.703 -10.697 27.617 1.00 72.31 189 ASP A CA 1
ATOM 1491 C C . ASP A 1 189 ? -8.271 -10.168 28.943 1.00 72.31 189 ASP A C 1
ATOM 1493 O O . ASP A 1 189 ? -9.235 -9.396 28.979 1.00 72.31 189 ASP A O 1
ATOM 1497 N N . GLU A 1 190 ? -7.628 -10.550 30.052 1.00 70.75 190 GLU A N 1
ATOM 1498 C CA . GLU A 1 190 ? -7.986 -10.095 31.405 1.00 70.75 190 GLU A CA 1
ATOM 1499 C C . GLU A 1 190 ? -7.713 -8.591 31.631 1.00 70.75 190 GLU A C 1
ATOM 1501 O O . GLU A 1 190 ? -8.094 -8.048 32.667 1.00 70.75 190 GLU A O 1
ATOM 1506 N N . GLY A 1 191 ? -7.040 -7.907 30.703 1.00 75.25 191 GLY A N 1
ATOM 1507 C CA . GLY A 1 191 ? -6.702 -6.485 30.757 1.00 75.25 191 GLY A CA 1
ATOM 1508 C C . GLY A 1 191 ? -7.739 -5.551 30.120 1.00 75.25 191 GLY A C 1
ATOM 1509 O O . GLY A 1 191 ? -7.715 -4.353 30.407 1.00 75.25 191 GLY A O 1
ATOM 1510 N N . LEU A 1 192 ? -8.685 -6.042 29.306 1.00 81.69 192 LEU A N 1
ATOM 1511 C CA . LEU A 1 192 ? -9.752 -5.228 28.692 1.00 81.69 192 LEU A CA 1
ATOM 1512 C C . LEU A 1 192 ? -10.938 -5.026 29.658 1.00 81.69 192 LEU A C 1
ATOM 1514 O O . LEU A 1 192 ? -12.080 -5.403 29.383 1.00 81.69 192 LEU A O 1
ATOM 1518 N N . ILE A 1 193 ? -10.659 -4.447 30.828 1.00 78.88 193 ILE A N 1
ATOM 1519 C CA . ILE A 1 193 ? -11.643 -4.231 31.898 1.00 78.88 193 ILE A CA 1
ATOM 1520 C C . ILE A 1 193 ? -12.226 -2.821 31.811 1.00 78.88 193 ILE A C 1
ATOM 1522 O O . ILE A 1 193 ? -11.511 -1.826 31.902 1.00 78.88 193 ILE A O 1
ATOM 1526 N N . ILE A 1 194 ? -13.554 -2.736 31.728 1.00 85.50 194 ILE A N 1
ATOM 1527 C CA . ILE A 1 194 ? -14.289 -1.469 31.729 1.00 85.50 194 ILE A CA 1
ATOM 1528 C C . ILE A 1 194 ? -14.871 -1.205 33.118 1.00 85.50 194 ILE A C 1
ATOM 1530 O O . ILE A 1 194 ? -15.667 -2.002 33.619 1.00 85.50 194 ILE A O 1
ATOM 1534 N N . GLU A 1 195 ? -14.518 -0.074 33.732 1.00 78.69 195 GLU A N 1
ATOM 1535 C CA . GLU A 1 195 ? -14.971 0.263 35.085 1.00 78.69 195 GLU A CA 1
ATOM 1536 C C . GLU A 1 195 ? -16.239 1.137 35.098 1.00 78.69 195 GLU A C 1
ATOM 1538 O O . GLU A 1 195 ? -17.353 0.645 35.268 1.00 78.69 195 GLU A O 1
ATOM 1543 N N . ASN A 1 196 ? -16.071 2.460 34.996 1.00 79.62 196 ASN A N 1
ATOM 1544 C CA . ASN A 1 196 ? -17.108 3.443 35.341 1.00 79.62 196 ASN A CA 1
ATOM 1545 C C . ASN A 1 196 ? -17.823 4.026 34.120 1.00 79.62 196 ASN A C 1
ATOM 1547 O O . ASN A 1 196 ? -18.988 4.430 34.205 1.00 79.62 196 ASN A O 1
ATOM 1551 N N . ASP A 1 197 ? -17.100 4.113 33.015 1.00 90.62 197 ASP A N 1
ATOM 1552 C CA . ASP A 1 197 ? -17.552 4.603 31.728 1.00 90.62 197 ASP A CA 1
ATOM 1553 C C . ASP A 1 197 ? -16.801 3.880 30.611 1.00 90.62 197 ASP A C 1
ATOM 1555 O O . ASP A 1 197 ? -15.678 3.414 30.798 1.00 90.62 197 ASP A O 1
ATOM 1559 N N . LEU A 1 198 ? -17.460 3.759 29.469 1.00 93.19 198 LEU A N 1
ATOM 1560 C CA . LEU A 1 198 ? -16.932 3.162 28.254 1.00 93.19 198 LEU A CA 1
ATOM 1561 C C . LEU A 1 198 ? -16.931 4.240 27.187 1.00 93.19 198 LEU A C 1
ATOM 1563 O O . LEU A 1 198 ? -17.981 4.815 26.886 1.00 93.19 198 LEU A O 1
ATOM 1567 N N . PHE A 1 199 ? -15.773 4.494 26.610 1.00 95.31 199 PHE A N 1
ATOM 1568 C CA . PHE A 1 199 ? -15.641 5.276 25.401 1.00 95.31 199 PHE A CA 1
ATOM 1569 C C . PHE A 1 199 ? -15.095 4.370 24.306 1.00 95.31 199 PHE A C 1
ATOM 1571 O O . PHE A 1 199 ? -14.141 3.632 24.533 1.00 95.31 199 PHE A O 1
ATOM 1578 N N . ILE A 1 200 ? -15.749 4.389 23.151 1.00 97.19 200 ILE A N 1
ATOM 1579 C CA . ILE A 1 200 ? -15.284 3.698 21.951 1.00 97.19 200 ILE A CA 1
ATOM 1580 C C . ILE A 1 200 ? -15.275 4.726 20.833 1.00 97.19 200 ILE A C 1
ATOM 1582 O O . ILE A 1 200 ? -16.300 5.383 20.615 1.00 97.19 200 ILE A O 1
ATOM 1586 N N . SER A 1 201 ? -14.163 4.835 20.120 1.00 97.12 201 SER A N 1
ATOM 1587 C CA . SER A 1 201 ? -14.059 5.586 18.872 1.00 97.12 201 SER A CA 1
ATOM 1588 C C . SER A 1 201 ? -13.417 4.752 17.778 1.00 97.12 201 SER A C 1
ATOM 1590 O O . SER A 1 201 ? -12.695 3.803 18.057 1.00 97.12 201 SER A O 1
ATOM 1592 N N . ALA A 1 202 ? -13.740 5.099 16.539 1.00 97.25 202 ALA A N 1
ATOM 1593 C CA . ALA A 1 202 ? -13.096 4.563 15.353 1.00 97.25 202 ALA A CA 1
ATOM 1594 C C . ALA A 1 202 ? -13.247 5.569 14.211 1.00 97.25 202 ALA A C 1
ATOM 1596 O O . ALA A 1 202 ? -14.311 6.195 14.067 1.00 97.25 202 ALA A O 1
ATOM 1597 N N . TRP A 1 203 ? -12.236 5.670 13.357 1.00 96.56 203 TRP A N 1
ATOM 1598 C CA . TRP A 1 203 ? -12.450 6.152 12.003 1.00 96.56 203 TRP A CA 1
ATOM 1599 C C . TRP A 1 203 ? -13.113 5.043 11.194 1.00 96.56 203 TRP A C 1
ATOM 1601 O O . TRP A 1 203 ? -12.700 3.886 11.215 1.00 96.56 203 TRP A O 1
ATOM 1611 N N . VAL A 1 204 ? -14.179 5.388 10.473 1.00 96.69 204 VAL A N 1
ATOM 1612 C CA . VAL A 1 204 ? -14.866 4.453 9.578 1.00 96.69 204 VAL A CA 1
ATOM 1613 C C . VAL A 1 204 ? -15.194 5.104 8.243 1.00 96.69 204 VAL A C 1
ATOM 1615 O O . VAL A 1 204 ? -15.597 6.267 8.181 1.00 96.69 204 VAL A O 1
ATOM 1618 N N . LYS A 1 205 ? -15.094 4.326 7.167 1.00 92.44 205 LYS A N 1
ATOM 1619 C CA . LYS A 1 205 ? -15.542 4.684 5.815 1.00 92.44 205 LYS A CA 1
ATOM 1620 C C . LYS A 1 205 ? -16.454 3.573 5.284 1.00 92.44 205 LYS A C 1
ATOM 1622 O O . LYS A 1 205 ? -16.008 2.742 4.493 1.00 92.44 205 LYS A O 1
ATOM 1627 N N . PRO A 1 206 ? -17.723 3.508 5.728 1.00 92.50 206 PRO A N 1
ATOM 1628 C CA . PRO A 1 206 ? -18.635 2.447 5.316 1.00 92.50 206 PRO A CA 1
ATOM 1629 C C . PRO A 1 206 ? -18.997 2.579 3.831 1.00 92.50 206 PRO A C 1
ATOM 1631 O O . PRO A 1 206 ? -19.247 3.678 3.335 1.00 92.50 206 PRO A O 1
ATOM 1634 N N . TYR A 1 207 ? -19.087 1.466 3.111 1.00 87.00 207 TYR A N 1
ATOM 1635 C CA . TYR A 1 207 ? -19.468 1.442 1.690 1.00 87.00 207 TYR A CA 1
ATOM 1636 C C . TYR A 1 207 ? -20.972 1.266 1.480 1.00 87.00 207 TYR A C 1
ATOM 1638 O O . TYR A 1 207 ? -21.518 1.583 0.421 1.00 87.00 207 TYR A O 1
ATOM 1646 N N . THR A 1 208 ? -21.682 0.826 2.518 1.00 88.88 208 THR A N 1
ATOM 1647 C CA . THR A 1 208 ? -23.138 0.708 2.523 1.00 88.88 208 THR A CA 1
ATOM 1648 C C . THR A 1 208 ? -23.724 1.266 3.808 1.00 88.88 208 THR A C 1
ATOM 1650 O O . THR A 1 208 ? -23.133 1.191 4.881 1.00 88.88 208 THR A O 1
ATOM 1653 N N . ALA A 1 209 ? -24.937 1.801 3.709 1.00 94.81 209 ALA A N 1
ATOM 1654 C CA . ALA A 1 209 ? -25.736 2.173 4.869 1.00 94.81 209 ALA A CA 1
ATOM 1655 C C . ALA A 1 209 ? -26.764 1.090 5.221 1.00 94.81 209 ALA A C 1
ATOM 1657 O O . ALA A 1 209 ? -27.584 1.313 6.095 1.00 94.81 209 ALA A O 1
ATOM 1658 N N . ASN A 1 210 ? -26.804 -0.052 4.533 1.00 93.69 210 ASN A N 1
ATOM 1659 C CA . ASN A 1 210 ? -27.848 -1.057 4.744 1.00 93.69 210 ASN A CA 1
ATOM 1660 C C . ASN A 1 210 ? -27.403 -2.144 5.723 1.00 93.69 210 ASN A C 1
ATOM 1662 O O . ASN A 1 210 ? -26.247 -2.551 5.719 1.00 93.69 210 ASN A O 1
ATOM 1666 N N . GLY A 1 211 ? -28.354 -2.671 6.498 1.00 93.62 211 GLY A N 1
ATOM 1667 C CA . GLY A 1 211 ? -28.094 -3.790 7.401 1.00 93.62 211 GLY A CA 1
ATOM 1668 C C . GLY A 1 211 ? -27.388 -3.372 8.689 1.00 93.62 211 GLY A C 1
ATOM 1669 O O . GLY A 1 211 ? -27.263 -2.184 8.991 1.00 93.62 211 GLY A O 1
ATOM 1670 N N . ASN A 1 212 ? -26.994 -4.366 9.482 1.00 94.94 212 ASN A N 1
ATOM 1671 C CA . ASN A 1 212 ? -26.164 -4.142 10.660 1.00 94.94 212 ASN A CA 1
ATOM 1672 C C . ASN A 1 212 ? -24.710 -4.448 10.293 1.00 94.94 212 ASN A C 1
ATOM 1674 O O . ASN A 1 212 ? -24.463 -5.486 9.690 1.00 94.94 212 ASN A O 1
ATOM 1678 N N . GLN A 1 213 ? -23.796 -3.556 10.661 1.00 96.31 213 GLN A N 1
ATOM 1679 C CA . GLN A 1 213 ? -22.363 -3.649 10.376 1.00 96.31 213 GLN A CA 1
ATOM 1680 C C . GLN A 1 213 ? -21.601 -3.360 11.668 1.00 96.31 213 GLN A C 1
ATOM 1682 O O . GLN A 1 213 ? -21.626 -2.223 12.149 1.00 96.31 213 GLN A O 1
ATOM 1687 N N . PHE A 1 214 ? -21.007 -4.383 12.275 1.00 96.12 214 PHE A N 1
ATOM 1688 C CA . PHE A 1 214 ? -20.323 -4.250 13.561 1.00 96.12 214 PHE A CA 1
ATOM 1689 C C . PHE A 1 214 ? -18.924 -3.674 13.407 1.00 96.12 214 PHE A C 1
ATOM 1691 O O . PHE A 1 214 ? -18.141 -4.165 12.611 1.00 96.12 214 PHE A O 1
ATOM 1698 N N . ILE A 1 215 ? -18.626 -2.629 14.181 1.00 97.69 215 ILE A N 1
ATOM 1699 C CA . ILE A 1 215 ? -17.301 -2.004 14.209 1.00 97.69 215 ILE A CA 1
ATOM 1700 C C . ILE A 1 215 ? -16.460 -2.742 15.244 1.00 97.69 215 ILE A C 1
ATOM 1702 O O . ILE A 1 215 ? -15.465 -3.355 14.890 1.00 97.69 215 ILE A O 1
ATOM 1706 N N . VAL A 1 216 ? -16.929 -2.782 16.495 1.00 95.56 216 VAL A N 1
ATOM 1707 C CA . VAL A 1 216 ? -16.318 -3.581 17.567 1.00 95.56 216 VAL A CA 1
ATOM 1708 C C . VAL A 1 216 ? -17.373 -4.302 18.393 1.00 95.56 216 VAL A C 1
ATOM 1710 O O . VAL A 1 216 ? -18.475 -3.777 18.597 1.00 95.56 216 VAL A O 1
ATOM 1713 N N . MET A 1 217 ? -17.022 -5.469 18.926 1.00 91.81 217 MET A N 1
ATOM 1714 C CA . MET A 1 217 ? -17.851 -6.222 19.862 1.00 91.81 217 MET A CA 1
ATOM 1715 C C . MET A 1 217 ? -16.985 -7.023 20.840 1.00 91.81 217 MET A C 1
ATOM 1717 O O . MET A 1 217 ? -16.128 -7.794 20.425 1.00 91.81 217 MET A O 1
ATOM 1721 N N . LYS A 1 218 ? -17.236 -6.886 22.144 1.00 88.44 218 LYS A N 1
ATOM 1722 C CA . LYS A 1 218 ? -16.643 -7.732 23.190 1.00 88.44 218 LYS A CA 1
ATOM 1723 C C . LYS A 1 218 ? -17.677 -8.749 23.671 1.00 88.44 218 LYS A C 1
ATOM 1725 O O . LYS A 1 218 ? -18.630 -8.357 24.351 1.00 88.44 218 LYS A O 1
ATOM 1730 N N . GLY A 1 219 ? -17.465 -10.029 23.359 1.00 80.56 219 GLY A N 1
ATOM 1731 C CA . GLY A 1 219 ? -18.379 -11.140 23.668 1.00 80.56 219 GLY A CA 1
ATOM 1732 C C . GLY A 1 219 ? -19.748 -11.054 22.975 1.00 80.56 219 GLY A C 1
ATOM 1733 O O . GLY A 1 219 ? -20.107 -10.029 22.406 1.00 80.56 219 GLY A O 1
ATOM 1734 N N . ASP A 1 220 ? -20.561 -12.108 23.044 1.00 72.31 220 ASP A N 1
ATOM 1735 C CA . ASP A 1 220 ? -21.798 -12.205 22.236 1.00 72.31 220 ASP A CA 1
ATOM 1736 C C . ASP A 1 220 ? -22.955 -11.332 22.728 1.00 72.31 220 ASP A C 1
ATOM 1738 O O . ASP A 1 220 ? -23.807 -10.907 21.944 1.00 72.31 220 ASP A O 1
ATOM 1742 N N . TYR A 1 221 ? -22.989 -11.037 24.030 1.00 71.81 221 TYR A N 1
ATOM 1743 C CA . TYR A 1 221 ? -23.944 -10.097 24.634 1.00 71.81 221 TYR A CA 1
ATOM 1744 C C . TYR A 1 221 ? -23.274 -9.114 25.595 1.00 71.81 221 TYR A C 1
ATOM 1746 O O . TYR A 1 221 ? -23.882 -8.682 26.578 1.00 71.81 221 TYR A O 1
ATOM 1754 N N . GLY A 1 222 ? -22.009 -8.787 25.325 1.00 81.62 222 GLY A N 1
ATOM 1755 C CA . GLY A 1 222 ? -21.297 -7.734 26.030 1.00 81.62 222 GLY A CA 1
ATOM 1756 C C . GLY A 1 222 ? -21.600 -6.361 25.441 1.00 81.62 222 GLY A C 1
ATOM 1757 O O . GLY A 1 222 ? -22.755 -5.986 25.229 1.00 81.62 222 GLY A O 1
ATOM 1758 N N . TRP A 1 223 ? -20.551 -5.586 25.207 1.00 88.88 223 TRP A N 1
ATOM 1759 C CA . TRP A 1 223 ? -20.653 -4.227 24.692 1.00 88.88 223 TRP A CA 1
ATOM 1760 C C . TRP A 1 223 ? -19.998 -4.119 23.321 1.00 88.88 223 TRP A C 1
ATOM 1762 O O . TRP A 1 223 ? -19.085 -4.867 22.985 1.00 88.88 223 TRP A O 1
ATOM 1772 N N . GLY A 1 224 ? -20.458 -3.160 22.528 1.00 92.81 224 GLY A N 1
ATOM 1773 C CA . GLY A 1 224 ? -19.928 -2.953 21.189 1.00 92.81 224 GLY A CA 1
ATOM 1774 C C . GLY A 1 224 ? -20.524 -1.736 20.506 1.00 92.81 224 GLY A C 1
ATOM 1775 O O . GLY A 1 224 ? -21.542 -1.190 20.945 1.00 92.81 224 GLY A O 1
ATOM 1776 N N . MET A 1 225 ? -19.893 -1.330 19.415 1.00 96.44 225 MET A N 1
ATOM 1777 C CA . MET A 1 225 ? -20.314 -0.223 18.567 1.00 96.44 225 MET A CA 1
ATOM 1778 C C . MET A 1 225 ? -20.552 -0.753 17.158 1.00 96.44 225 MET A C 1
ATOM 1780 O O . MET A 1 225 ? -19.744 -1.510 16.624 1.00 96.44 225 MET A O 1
ATOM 1784 N N . TYR A 1 226 ? -21.673 -0.379 16.552 1.00 97.06 226 TYR A N 1
ATOM 1785 C CA . TYR A 1 226 ? -22.029 -0.852 15.218 1.00 97.06 226 TYR A CA 1
ATOM 1786 C C . TYR A 1 226 ? -22.913 0.151 14.481 1.00 97.06 226 TYR A C 1
ATOM 1788 O O . TYR A 1 226 ? -23.497 1.052 15.085 1.00 97.06 226 TYR A O 1
ATOM 1796 N N . LEU A 1 227 ? -23.043 -0.017 13.169 1.00 97.81 227 LEU A N 1
ATOM 1797 C CA . LEU A 1 227 ? -23.978 0.731 12.338 1.00 97.81 227 LEU A CA 1
ATOM 1798 C C . LEU A 1 227 ? -25.240 -0.102 12.127 1.00 97.81 227 LEU A C 1
ATOM 1800 O O . LEU A 1 227 ? -25.168 -1.237 11.671 1.00 97.81 227 LEU A O 1
ATOM 1804 N N . SER A 1 228 ? -26.412 0.454 12.421 1.00 96.81 228 SER A N 1
ATOM 1805 C CA . SER A 1 228 ? -27.712 -0.160 12.150 1.00 96.81 228 SER A CA 1
ATOM 1806 C C . SER A 1 228 ? -28.464 0.663 11.117 1.00 96.81 228 SER A C 1
ATOM 1808 O O . SER A 1 228 ? -29.018 1.717 11.426 1.00 96.81 228 SER A O 1
ATOM 1810 N N . ASN A 1 229 ? -28.485 0.174 9.882 1.00 96.50 229 ASN A N 1
ATOM 1811 C CA . ASN A 1 229 ? -28.923 0.915 8.704 1.00 96.50 229 ASN A CA 1
ATOM 1812 C C . ASN A 1 229 ? -28.260 2.309 8.606 1.00 96.50 229 ASN A C 1
ATOM 1814 O O . ASN A 1 229 ? -28.930 3.318 8.386 1.00 96.50 229 ASN A O 1
ATOM 1818 N N . GLY A 1 230 ? -26.942 2.358 8.837 1.00 96.19 230 GLY A N 1
ATOM 1819 C CA . GLY A 1 230 ? -26.130 3.577 8.780 1.00 96.19 230 GLY A CA 1
ATOM 1820 C C . GLY A 1 230 ? -26.204 4.460 10.030 1.00 96.19 230 GLY A C 1
ATOM 1821 O O . GLY A 1 230 ? -25.420 5.398 10.145 1.00 96.19 230 GLY A O 1
ATOM 1822 N N . ASN A 1 231 ? -27.102 4.182 10.982 1.00 97.69 231 ASN A N 1
ATOM 1823 C CA . ASN A 1 231 ? -27.143 4.888 12.264 1.00 97.69 231 ASN A CA 1
ATOM 1824 C C . ASN A 1 231 ? -26.200 4.242 13.282 1.00 97.69 231 ASN A C 1
ATOM 1826 O O . ASN A 1 231 ? -26.208 3.022 13.430 1.00 97.69 231 ASN A O 1
ATOM 1830 N N . LEU A 1 232 ? -25.445 5.050 14.026 1.00 96.69 232 LEU A N 1
ATOM 1831 C CA . LEU A 1 232 ? -24.561 4.554 15.082 1.00 96.69 232 LEU A CA 1
ATOM 1832 C C . LEU A 1 232 ? -25.393 3.929 16.208 1.00 96.69 232 LEU A C 1
ATOM 1834 O O . LEU A 1 232 ? -26.399 4.498 16.626 1.00 96.69 232 LEU A O 1
ATOM 1838 N N . ALA A 1 233 ? -25.001 2.761 16.695 1.00 95.31 233 ALA A N 1
ATOM 1839 C CA . ALA A 1 233 ? -25.745 2.002 17.687 1.00 95.31 233 ALA A CA 1
ATOM 1840 C C . ALA A 1 233 ? -24.809 1.387 18.729 1.00 95.31 233 ALA A C 1
ATOM 1842 O O . ALA A 1 233 ? -23.665 1.043 18.434 1.00 95.31 233 ALA A O 1
ATOM 1843 N N . TYR A 1 234 ? -25.318 1.254 19.954 1.00 93.69 234 TYR A N 1
ATOM 1844 C CA . TYR A 1 234 ? -24.586 0.664 21.073 1.00 93.69 234 TYR A CA 1
ATOM 1845 C C . TYR A 1 234 ? -25.172 -0.699 21.439 1.00 93.69 234 TYR A C 1
ATOM 1847 O O . TYR A 1 234 ? -26.362 -0.815 21.756 1.00 93.69 234 TYR A O 1
ATOM 1855 N N . SER A 1 235 ? -24.328 -1.727 21.405 1.00 90.06 235 SER A N 1
ATOM 1856 C CA . SER A 1 235 ? -24.682 -3.066 21.860 1.00 90.06 235 SER A CA 1
ATOM 1857 C C . SER A 1 235 ? -24.710 -3.104 23.384 1.00 90.06 235 SER A C 1
ATOM 1859 O O . SER A 1 235 ? -23.728 -2.763 24.036 1.00 90.06 235 SER A O 1
ATOM 1861 N N . SER A 1 236 ? -25.866 -3.442 23.951 1.00 82.69 236 SER A N 1
ATOM 1862 C CA . SER A 1 236 ? -26.093 -3.395 25.407 1.00 82.69 236 SER A CA 1
ATOM 1863 C C . SER A 1 236 ? -27.047 -4.459 25.927 1.00 82.69 236 SER A C 1
ATOM 1865 O O . SER A 1 236 ? -27.260 -4.558 27.135 1.00 82.69 236 SER A O 1
ATOM 1867 N N . GLN A 1 237 ? -27.696 -5.207 25.034 1.00 77.38 237 GLN A N 1
ATOM 1868 C CA . GLN A 1 237 ? -28.710 -6.189 25.385 1.00 77.38 237 GLN A CA 1
ATOM 1869 C C . GLN A 1 237 ? -28.651 -7.378 24.427 1.00 77.38 237 GLN A C 1
ATOM 1871 O O . GLN A 1 237 ? -27.992 -7.356 23.398 1.00 77.38 237 GLN A O 1
ATOM 1876 N N . TYR A 1 238 ? -29.413 -8.419 24.753 1.00 76.38 238 TYR A N 1
ATOM 1877 C CA . TYR A 1 238 ? -29.544 -9.586 23.888 1.00 76.38 238 TYR A CA 1
ATOM 1878 C C . TYR A 1 238 ? -30.187 -9.256 22.529 1.00 76.38 238 TYR A C 1
ATOM 1880 O O . TYR A 1 238 ? -29.806 -9.790 21.492 1.00 76.38 238 TYR A O 1
ATOM 1888 N N . SER A 1 239 ? -31.212 -8.396 22.524 1.00 81.62 239 SER A N 1
ATOM 1889 C CA . SER A 1 239 ? -31.964 -8.084 21.308 1.00 81.62 239 SER A CA 1
ATOM 1890 C C . SER A 1 239 ? -31.465 -6.801 20.654 1.00 81.62 239 SER A C 1
ATOM 1892 O O . SER A 1 239 ? -31.652 -5.714 21.202 1.00 81.62 239 SER A O 1
ATOM 1894 N N . LEU A 1 240 ? -31.005 -6.902 19.402 1.00 82.94 240 LEU A N 1
ATOM 1895 C CA . LEU A 1 240 ? -30.640 -5.750 18.560 1.00 82.94 240 LEU A CA 1
ATOM 1896 C C . LEU A 1 240 ? -31.756 -4.696 18.445 1.00 82.94 240 LEU A C 1
ATOM 1898 O O . LEU A 1 240 ? -31.499 -3.519 18.199 1.00 82.94 240 LEU A O 1
ATOM 1902 N N . SER A 1 241 ? -33.023 -5.098 18.603 1.00 85.19 241 SER A N 1
ATOM 1903 C CA . SER A 1 241 ? -34.163 -4.174 18.570 1.00 85.19 241 SER A CA 1
ATOM 1904 C C . SER A 1 241 ? -34.240 -3.253 19.790 1.00 85.19 241 SER A C 1
ATOM 1906 O O . SER A 1 241 ? -34.992 -2.283 19.765 1.00 85.19 241 SER A O 1
ATOM 1908 N N . GLN A 1 242 ? -33.545 -3.601 20.872 1.00 84.88 242 GLN A N 1
ATOM 1909 C CA . GLN A 1 242 ? -33.494 -2.841 22.118 1.00 84.88 242 GLN A CA 1
ATOM 1910 C C . GLN A 1 242 ? -32.241 -1.967 22.202 1.00 84.88 242 GLN A C 1
ATOM 1912 O O . GLN A 1 242 ? -32.107 -1.198 23.147 1.00 84.88 242 GLN A O 1
ATOM 1917 N N . HIS A 1 243 ? -31.338 -2.054 21.226 1.00 89.94 243 HIS A N 1
ATOM 1918 C CA . HIS A 1 243 ? -30.122 -1.257 21.223 1.00 89.94 243 HIS A CA 1
ATOM 1919 C C . HIS A 1 243 ? -30.439 0.219 20.967 1.00 89.94 243 HIS A C 1
ATOM 1921 O O . HIS A 1 243 ? -31.170 0.529 20.016 1.00 89.94 243 HIS A O 1
ATOM 1927 N N . PRO A 1 244 ? -29.907 1.137 21.792 1.00 91.69 244 PRO A N 1
ATOM 1928 C CA . PRO A 1 244 ? -30.009 2.561 21.534 1.00 91.69 244 PRO A CA 1
ATOM 1929 C C . PRO A 1 244 ? -29.227 2.911 20.267 1.00 91.69 244 PRO A C 1
ATOM 1931 O O . PRO A 1 244 ? -28.160 2.356 19.998 1.00 91.69 244 PRO A O 1
ATOM 1934 N N . LYS A 1 245 ? -29.791 3.832 19.485 1.00 93.75 245 LYS A N 1
ATOM 1935 C CA . LYS A 1 245 ? -29.256 4.274 18.195 1.00 93.75 245 LYS A CA 1
ATOM 1936 C C . LYS A 1 245 ? -29.256 5.792 18.137 1.00 93.75 245 LYS A C 1
ATOM 1938 O O . LYS A 1 245 ? -30.154 6.424 18.700 1.00 93.75 245 LYS A O 1
ATOM 1943 N N . SER A 1 246 ? -28.285 6.353 17.437 1.00 95.19 246 SER A N 1
ATOM 1944 C CA . SER A 1 246 ? -28.258 7.763 17.083 1.00 95.19 246 SER A CA 1
ATOM 1945 C C . SER A 1 246 ? -29.310 8.086 16.018 1.00 95.19 246 SER A C 1
ATOM 1947 O O . SER A 1 246 ? -29.862 7.209 15.348 1.00 95.19 246 SER A O 1
ATOM 1949 N N . ASN A 1 247 ? -29.587 9.375 15.855 1.00 93.31 247 ASN A N 1
ATOM 1950 C CA . ASN A 1 247 ? -30.330 9.927 14.727 1.00 93.31 247 ASN A CA 1
ATOM 1951 C C . ASN A 1 247 ? -29.406 10.307 13.555 1.00 93.31 247 ASN A C 1
ATOM 1953 O O . ASN A 1 247 ? -29.889 10.510 12.439 1.00 93.31 247 ASN A O 1
ATOM 1957 N N . PHE A 1 248 ? -28.094 10.409 13.781 1.00 90.31 248 PHE A N 1
ATOM 1958 C CA . PHE A 1 248 ? -27.104 10.589 12.722 1.00 90.31 248 PHE A CA 1
ATOM 1959 C C . PHE A 1 248 ? -27.031 9.378 11.806 1.00 90.31 248 PHE A C 1
ATOM 1961 O O . PHE A 1 248 ? -27.049 8.239 12.262 1.00 90.31 248 PHE A O 1
ATOM 1968 N N . THR A 1 249 ? -26.901 9.633 10.509 1.00 95.81 249 THR A N 1
ATOM 1969 C CA . THR A 1 249 ? -26.528 8.613 9.527 1.00 95.81 249 THR A CA 1
ATOM 1970 C C . THR A 1 249 ? -25.080 8.860 9.145 1.00 95.81 249 THR A C 1
ATOM 1972 O O . THR A 1 249 ? -24.762 9.964 8.702 1.00 95.81 249 THR A O 1
ATOM 1975 N N . VAL A 1 250 ? -24.222 7.863 9.339 1.00 96.62 250 VAL A N 1
ATOM 1976 C CA . VAL A 1 250 ? -22.819 7.925 8.927 1.00 96.62 250 VAL A CA 1
ATOM 1977 C C . VAL A 1 250 ? -22.771 7.980 7.392 1.00 96.62 250 VAL A C 1
ATOM 1979 O O . VAL A 1 250 ? -23.423 7.153 6.742 1.00 96.62 250 VAL A O 1
ATOM 1982 N N . PRO A 1 251 ? -22.087 8.969 6.792 1.00 94.75 251 PRO A N 1
ATOM 1983 C CA . PRO A 1 251 ? -21.920 9.050 5.345 1.00 94.75 251 PRO A CA 1
ATOM 1984 C C . PRO A 1 251 ? -21.219 7.809 4.782 1.00 94.75 251 PRO A C 1
ATOM 1986 O O . PRO A 1 251 ? -20.292 7.284 5.389 1.00 94.75 251 PRO A O 1
ATOM 1989 N N . ILE A 1 252 ? -21.647 7.354 3.602 1.00 91.62 252 ILE A N 1
ATOM 1990 C CA . ILE A 1 252 ? -20.961 6.269 2.888 1.00 91.62 252 ILE A CA 1
ATOM 1991 C C . ILE A 1 252 ? -19.820 6.816 2.026 1.00 91.62 252 ILE A C 1
ATOM 1993 O O . ILE A 1 252 ? -19.919 7.932 1.512 1.00 91.62 252 ILE A O 1
ATOM 1997 N N . ASN A 1 253 ? -18.777 6.012 1.813 1.00 77.69 253 ASN A N 1
ATOM 1998 C CA . ASN A 1 253 ? -17.593 6.333 1.003 1.00 77.69 253 ASN A CA 1
ATOM 1999 C C . ASN A 1 253 ? -16.833 7.593 1.456 1.00 77.69 253 ASN A C 1
ATOM 2001 O O . ASN A 1 253 ? -16.084 8.183 0.678 1.00 77.69 253 ASN A O 1
ATOM 2005 N N . GLN A 1 254 ? -17.008 8.001 2.711 1.00 85.06 254 GLN A N 1
ATOM 2006 C CA . GLN A 1 254 ? -16.313 9.122 3.327 1.00 85.06 254 GLN A CA 1
ATOM 2007 C C . GLN A 1 254 ? -15.841 8.707 4.722 1.00 85.06 254 GLN A C 1
ATOM 2009 O O . GLN A 1 254 ? -16.600 8.073 5.449 1.00 85.06 254 GLN A O 1
ATOM 2014 N N . TRP A 1 255 ? -14.605 9.069 5.076 1.00 89.94 255 TRP A N 1
ATOM 2015 C CA . TRP A 1 255 ? -14.110 8.906 6.438 1.00 89.94 255 TRP A CA 1
ATOM 2016 C C . TRP A 1 255 ? -14.915 9.768 7.404 1.00 89.94 255 TRP A C 1
ATOM 2018 O O . TRP A 1 255 ? -15.085 10.973 7.189 1.00 89.94 255 TRP A O 1
ATOM 2028 N N . SER A 1 256 ? -15.386 9.129 8.464 1.00 95.25 256 SER A N 1
ATOM 2029 C CA . SER A 1 256 ? -16.068 9.765 9.575 1.00 95.25 256 SER A CA 1
ATOM 2030 C C . SER A 1 256 ? -15.535 9.217 10.888 1.00 95.25 256 SER A C 1
ATOM 2032 O O . SER A 1 256 ? -15.419 8.004 11.059 1.00 95.25 256 SER A O 1
ATOM 2034 N N . MET A 1 257 ? -15.272 10.115 11.832 1.00 95.88 257 MET A N 1
ATOM 2035 C CA . MET A 1 257 ? -14.941 9.743 13.202 1.00 95.88 257 MET A CA 1
ATOM 2036 C C . MET A 1 257 ? -16.247 9.478 13.948 1.00 95.88 257 MET A C 1
ATOM 2038 O O . MET A 1 257 ? -17.049 10.397 14.172 1.00 95.88 257 MET A O 1
ATOM 2042 N N . VAL A 1 258 ? -16.478 8.222 14.322 1.00 97.75 258 VAL A N 1
ATOM 2043 C CA . VAL A 1 258 ? -17.645 7.805 15.103 1.00 97.75 258 VAL A CA 1
ATOM 2044 C C . VAL A 1 258 ? -17.225 7.503 16.527 1.00 97.75 258 VAL A C 1
ATOM 2046 O O . VAL A 1 258 ? -16.199 6.873 16.759 1.00 97.75 258 VAL A O 1
ATOM 2049 N N . SER A 1 259 ? -18.026 7.931 17.500 1.00 97.12 259 SER A N 1
ATOM 2050 C CA . SER A 1 259 ? -17.788 7.524 18.880 1.00 97.12 259 SER A CA 1
ATOM 2051 C C . SER A 1 259 ? -19.050 7.384 19.709 1.00 97.12 259 SER A C 1
ATOM 2053 O O . SER A 1 259 ? -20.076 8.042 19.481 1.00 97.12 259 SER A O 1
ATOM 2055 N N . ILE A 1 260 ? -18.955 6.510 20.705 1.00 95.88 260 ILE A N 1
ATOM 2056 C CA . ILE A 1 260 ? -19.955 6.337 21.747 1.00 95.88 260 ILE A CA 1
ATOM 2057 C C . ILE A 1 260 ? -19.320 6.533 23.116 1.00 95.88 260 ILE A C 1
ATOM 2059 O O . ILE A 1 260 ? -18.280 5.963 23.424 1.00 95.88 260 ILE A O 1
ATOM 2063 N N . HIS A 1 261 ? -19.976 7.330 23.957 1.00 94.75 261 HIS A N 1
ATOM 2064 C CA . HIS A 1 261 ? -19.619 7.485 25.364 1.00 94.75 261 HIS A CA 1
ATOM 2065 C C . HIS A 1 261 ? -20.769 7.006 26.237 1.00 94.75 261 HIS A C 1
ATOM 2067 O O . HIS A 1 261 ? -21.846 7.610 26.260 1.00 94.75 261 HIS A O 1
ATOM 2073 N N . VAL A 1 262 ? -20.542 5.915 26.955 1.00 92.69 262 VAL A N 1
ATOM 2074 C CA . VAL A 1 262 ? -21.501 5.283 27.856 1.00 92.69 262 VAL A CA 1
ATOM 2075 C C . VAL A 1 262 ? -21.050 5.539 29.284 1.00 92.69 262 VAL A C 1
ATOM 2077 O O . VAL A 1 262 ? -19.965 5.148 29.696 1.00 92.69 262 VAL A O 1
ATOM 2080 N N . THR A 1 263 ? -21.908 6.184 30.062 1.00 89.31 263 THR A N 1
ATOM 2081 C CA . THR A 1 263 ? -21.694 6.424 31.494 1.00 89.31 263 THR A CA 1
ATOM 2082 C C . THR A 1 263 ? -22.734 5.658 32.303 1.00 89.31 263 THR A C 1
ATOM 2084 O O . THR A 1 263 ? -23.644 5.062 31.747 1.00 89.31 263 THR A O 1
ATOM 2087 N N . ASN A 1 264 ? -22.704 5.759 33.630 1.00 82.00 264 ASN A N 1
ATOM 2088 C CA . ASN A 1 264 ? -23.770 5.209 34.478 1.00 82.00 264 ASN A CA 1
ATOM 2089 C C . ASN A 1 264 ? -25.149 5.892 34.324 1.00 82.00 264 ASN A C 1
ATOM 2091 O O . ASN A 1 264 ? -26.112 5.449 34.946 1.00 82.00 264 ASN A O 1
ATOM 2095 N N . GLN A 1 265 ? -25.255 7.000 33.582 1.00 84.12 265 GLN A N 1
ATOM 2096 C CA . GLN A 1 265 ? -26.480 7.816 33.511 1.00 84.12 265 GLN A CA 1
ATOM 2097 C C . GLN A 1 265 ? -27.006 8.003 32.090 1.00 84.12 265 GLN A C 1
ATOM 2099 O O . GLN A 1 265 ? -28.215 8.151 31.895 1.00 84.12 265 GLN A O 1
ATOM 2104 N N . SER A 1 266 ? -26.115 8.029 31.103 1.00 90.31 266 SER A N 1
ATOM 2105 C CA . SER A 1 266 ? -26.479 8.328 29.726 1.00 90.31 266 SER A CA 1
ATOM 2106 C C . SER A 1 266 ? -25.514 7.734 28.713 1.00 90.31 266 SER A C 1
ATOM 2108 O O . SER A 1 266 ? -24.341 7.516 29.025 1.00 90.31 266 SER A O 1
ATOM 2110 N N . ILE A 1 267 ? -26.009 7.589 27.486 1.00 92.12 267 ILE A N 1
ATOM 2111 C CA . ILE A 1 267 ? -25.219 7.312 26.286 1.00 92.12 267 ILE A CA 1
ATOM 2112 C C . ILE A 1 267 ? -25.187 8.568 25.422 1.00 92.12 267 ILE A C 1
ATOM 2114 O O . ILE A 1 267 ? -26.229 9.183 25.179 1.00 92.12 267 ILE A O 1
ATOM 2118 N N . THR A 1 268 ? -24.004 8.924 24.939 1.00 95.25 268 THR A N 1
ATOM 2119 C CA . THR A 1 268 ? -23.798 10.011 23.982 1.00 95.25 268 THR A CA 1
ATOM 2120 C C . THR A 1 268 ? -23.198 9.437 22.708 1.00 95.25 268 THR A C 1
ATOM 2122 O O . THR A 1 268 ? -22.169 8.774 22.763 1.00 95.25 268 THR A O 1
ATOM 2125 N N . PHE A 1 269 ? -23.840 9.703 21.572 1.00 96.94 269 PHE A N 1
ATOM 2126 C CA . PHE A 1 269 ? -23.327 9.370 20.244 1.00 96.94 269 PHE A CA 1
ATOM 2127 C C . PHE A 1 269 ? -22.705 10.619 19.620 1.00 96.94 269 PHE A C 1
ATOM 2129 O O . PHE A 1 269 ? -23.311 11.693 19.695 1.00 96.94 269 PHE A O 1
ATOM 2136 N N . THR A 1 270 ? -21.547 10.476 18.984 1.00 96.94 270 THR A N 1
ATOM 2137 C CA . THR A 1 270 ? -20.847 11.565 18.292 1.00 96.94 270 THR A CA 1
ATOM 2138 C C . THR A 1 270 ? -20.467 11.134 16.878 1.00 96.94 270 THR A C 1
ATOM 2140 O O . THR A 1 270 ? -20.033 10.004 16.666 1.00 96.94 270 THR A O 1
ATOM 2143 N N . LEU A 1 271 ? -20.643 12.044 15.919 1.00 96.88 271 LEU A N 1
ATOM 2144 C CA . LEU A 1 271 ? -20.193 11.915 14.532 1.00 96.88 271 LEU A CA 1
ATOM 2145 C C . LEU A 1 271 ? -19.419 13.183 14.153 1.00 96.88 271 LEU A C 1
ATOM 2147 O O . LEU A 1 271 ? -19.974 14.276 14.262 1.00 96.88 271 LEU A O 1
ATOM 2151 N N . ASP A 1 272 ? -18.157 13.054 13.741 1.00 90.31 272 ASP A N 1
ATOM 2152 C CA . ASP A 1 272 ? -17.293 14.159 13.285 1.00 90.31 272 ASP A CA 1
ATOM 2153 C C . ASP A 1 272 ? -17.290 15.365 14.248 1.00 90.31 272 ASP A C 1
ATOM 2155 O O . ASP A 1 272 ? -17.474 16.520 13.858 1.00 90.31 272 ASP A O 1
ATOM 2159 N N . ASN A 1 273 ? -17.112 15.087 15.547 1.00 85.88 273 ASN A N 1
ATOM 2160 C CA . ASN A 1 273 ? -17.158 16.052 16.660 1.00 85.88 273 ASN A CA 1
ATOM 2161 C C . ASN A 1 273 ? -18.534 16.675 16.965 1.00 85.88 273 ASN A C 1
ATOM 2163 O O . ASN A 1 273 ? -18.635 17.599 17.779 1.00 85.88 273 ASN A O 1
ATO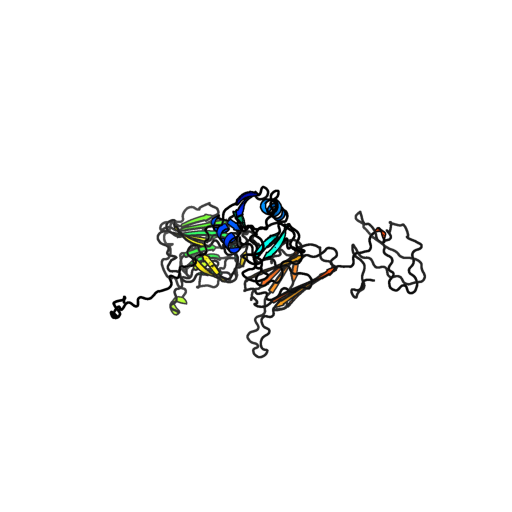M 2167 N N . VAL A 1 274 ? -19.612 16.179 16.357 1.00 93.62 274 VAL A N 1
ATOM 2168 C CA . VAL A 1 274 ? -20.985 16.601 16.652 1.00 93.62 274 VAL A CA 1
ATOM 2169 C C . VAL A 1 274 ? -21.680 15.540 17.499 1.00 93.62 274 VAL A C 1
ATOM 2171 O O . VAL A 1 274 ? -21.981 14.451 17.021 1.00 93.62 274 VAL A O 1
ATOM 2174 N N . SER A 1 275 ? -21.963 15.864 18.762 1.00 94.38 275 SER A N 1
ATOM 2175 C CA . SER A 1 275 ? -22.657 14.958 19.688 1.00 94.38 275 SER A CA 1
ATOM 2176 C C . SER A 1 275 ? -24.172 15.176 19.707 1.00 94.38 275 SER A C 1
ATOM 2178 O O . SER A 1 275 ? -24.654 16.314 19.670 1.00 94.38 275 SER A O 1
ATOM 2180 N N . GLU A 1 276 ? -24.942 14.093 19.829 1.00 92.56 276 GLU A N 1
ATOM 2181 C CA . GLU A 1 276 ? -26.380 14.174 20.114 1.00 92.56 276 GLU A CA 1
ATOM 2182 C C . GLU A 1 276 ? -26.661 14.538 21.575 1.00 92.56 276 GLU A C 1
ATOM 2184 O O . GLU A 1 276 ? -25.794 14.508 22.449 1.00 92.56 276 GLU A O 1
ATOM 2189 N N . SER A 1 277 ? -27.924 14.867 21.855 1.00 88.12 277 SER A N 1
ATOM 2190 C CA . SER A 1 277 ? -28.384 14.963 23.240 1.00 88.12 277 SER A CA 1
ATOM 2191 C C . SER A 1 277 ? -28.273 13.591 23.920 1.00 88.12 277 SER A C 1
ATOM 2193 O O . SER A 1 277 ? -28.756 12.616 23.342 1.00 88.12 277 SER A O 1
ATOM 2195 N N . PRO A 1 278 ? -27.706 13.503 25.139 1.00 87.88 278 PRO A N 1
ATOM 2196 C CA . PRO A 1 278 ? -27.524 12.224 25.813 1.00 87.88 278 PRO A CA 1
ATOM 2197 C C . PRO A 1 278 ? -28.850 11.486 26.024 1.00 87.88 278 PRO A C 1
ATOM 2199 O O . PRO A 1 278 ? -29.839 12.068 26.481 1.00 87.88 278 PRO A O 1
ATOM 2202 N N . ILE A 1 279 ? -28.861 10.191 25.719 1.00 87.50 279 ILE A N 1
ATOM 2203 C CA . ILE A 1 279 ? -30.006 9.303 25.929 1.00 87.50 279 ILE A CA 1
ATOM 2204 C C . ILE A 1 279 ? -29.914 8.754 27.352 1.00 87.50 279 ILE A C 1
ATOM 2206 O O . ILE A 1 279 ? -28.904 8.157 27.719 1.00 87.50 279 ILE A O 1
ATOM 2210 N N . ALA A 1 280 ? -30.947 8.983 28.168 1.00 81.31 280 ALA A N 1
ATOM 2211 C CA . ALA A 1 280 ? -30.978 8.531 29.558 1.00 81.31 280 ALA A CA 1
ATOM 2212 C C . ALA A 1 280 ? -31.031 6.997 29.655 1.00 81.31 280 ALA A C 1
ATOM 2214 O O . ALA A 1 280 ? -31.793 6.346 28.939 1.00 81.31 280 ALA A O 1
ATOM 2215 N N . LEU A 1 281 ? -30.243 6.437 30.571 1.00 66.31 281 LEU A N 1
ATOM 2216 C CA . LEU A 1 281 ? -30.156 5.002 30.817 1.00 66.31 281 LEU A CA 1
ATOM 2217 C C . LEU A 1 281 ? -31.195 4.561 31.848 1.00 66.31 281 LEU A C 1
ATOM 2219 O O . LEU A 1 281 ? -30.998 4.769 33.043 1.00 66.31 281 LEU A O 1
ATOM 2223 N N . GLU A 1 282 ? -32.286 3.932 31.405 1.00 61.41 282 GLU A N 1
ATOM 2224 C CA . GLU A 1 282 ? -33.150 3.162 32.315 1.00 61.41 282 GLU A CA 1
ATOM 2225 C C . GLU A 1 282 ? -32.788 1.657 32.318 1.00 61.41 282 GLU A C 1
ATOM 2227 O O . GLU A 1 282 ? -32.876 1.051 33.380 1.00 61.41 282 GLU A O 1
ATOM 2232 N N . ASP A 1 283 ? -32.260 1.093 31.210 1.00 57.06 283 ASP A N 1
ATOM 2233 C CA . ASP A 1 283 ? -31.961 -0.354 31.057 1.00 57.06 283 ASP A CA 1
ATOM 2234 C C . ASP A 1 283 ? -30.673 -0.699 30.239 1.00 57.06 283 ASP A C 1
ATOM 2236 O O . ASP A 1 283 ? -30.523 -1.837 29.791 1.00 57.06 283 ASP A O 1
ATOM 2240 N N . HIS A 1 284 ? -29.734 0.235 29.999 1.00 60.72 284 HIS A N 1
ATOM 2241 C CA . HIS A 1 284 ? -28.523 -0.022 29.169 1.00 60.72 284 HIS A CA 1
ATOM 2242 C C . HIS A 1 284 ? -27.208 0.235 29.925 1.00 60.72 284 HIS A C 1
ATOM 2244 O O . HIS A 1 284 ? -26.433 1.125 29.582 1.00 60.72 284 HIS A O 1
ATOM 2250 N N . GLN A 1 285 ? -26.978 -0.513 31.005 1.00 70.62 285 GLN A N 1
ATOM 2251 C CA . GLN A 1 285 ? -25.684 -0.498 31.698 1.00 70.62 285 GLN A CA 1
ATOM 2252 C C . GLN A 1 285 ? -24.603 -1.167 30.841 1.00 70.62 285 GLN A C 1
ATOM 2254 O O . GLN A 1 285 ? -24.928 -2.025 30.026 1.00 70.62 285 GLN A O 1
ATOM 2259 N N . ILE A 1 286 ? -23.333 -0.815 31.070 1.00 75.00 286 ILE A N 1
ATOM 2260 C CA . ILE A 1 286 ? -22.192 -1.542 30.499 1.00 75.00 286 ILE A CA 1
ATOM 2261 C C . ILE A 1 286 ? -22.257 -2.982 31.026 1.00 75.00 286 ILE A C 1
ATOM 2263 O O . ILE A 1 286 ? -22.160 -3.168 32.245 1.00 75.00 286 ILE A O 1
ATOM 2267 N N . PRO A 1 287 ? -22.449 -3.998 30.169 1.00 73.25 287 PRO A N 1
ATOM 2268 C CA . PRO A 1 287 ? -22.520 -5.376 30.630 1.00 73.25 287 PRO A CA 1
ATOM 2269 C C . PRO A 1 287 ? -21.181 -5.795 31.259 1.00 73.25 287 PRO A C 1
ATOM 2271 O O . PRO A 1 287 ? -20.127 -5.651 30.646 1.00 73.25 287 PRO A O 1
ATOM 2274 N N . GLN A 1 288 ? -21.222 -6.286 32.501 1.00 60.50 288 GLN A N 1
ATOM 2275 C CA . GLN A 1 288 ? -20.056 -6.756 33.263 1.00 60.50 288 GLN A CA 1
ATOM 2276 C C . GLN A 1 288 ? -20.043 -8.298 33.291 1.00 60.50 288 GLN A C 1
ATOM 2278 O O . GLN A 1 288 ? -20.822 -8.882 34.048 1.00 60.50 288 GLN A O 1
ATOM 2283 N N . GLY A 1 289 ? -19.211 -8.965 32.477 1.00 55.84 289 GLY A N 1
ATOM 2284 C CA . GLY A 1 289 ? -19.057 -10.432 32.498 1.00 55.84 289 GLY A CA 1
ATOM 2285 C C . GLY A 1 289 ? -18.903 -11.135 31.140 1.00 55.84 289 GLY A C 1
ATOM 2286 O O . GLY A 1 289 ? -18.866 -10.492 30.099 1.00 55.84 289 GLY A O 1
ATOM 2287 N N . ASP A 1 290 ? -18.795 -12.468 31.200 1.00 51.31 290 ASP A N 1
ATOM 2288 C CA . ASP A 1 290 ? -18.810 -13.408 30.067 1.00 51.31 290 ASP A CA 1
ATOM 2289 C C . ASP A 1 290 ? -20.264 -13.633 29.624 1.00 51.31 290 ASP A C 1
ATOM 2291 O O . ASP A 1 290 ? -21.120 -14.059 30.412 1.00 51.31 290 ASP A O 1
ATOM 2295 N N . PHE A 1 291 ? -20.567 -13.264 28.383 1.00 52.38 291 PHE A N 1
ATOM 2296 C CA . PHE A 1 291 ? -21.931 -13.140 27.890 1.00 52.38 291 PHE A CA 1
ATOM 2297 C C . PHE A 1 291 ? -22.143 -14.055 26.694 1.00 52.38 291 PHE A C 1
ATOM 2299 O O . PHE A 1 291 ? -22.262 -13.599 25.563 1.00 52.38 291 PHE A O 1
ATOM 2306 N N . GLY A 1 292 ? -22.184 -15.354 26.981 1.00 47.72 292 GLY A N 1
ATOM 2307 C CA . GLY A 1 292 ? -22.189 -16.403 25.974 1.00 47.72 292 GLY A CA 1
ATOM 2308 C C . GLY A 1 292 ? -23.453 -16.551 25.132 1.00 47.72 292 GLY A C 1
ATOM 2309 O O . GLY A 1 292 ? -24.587 -16.497 25.622 1.00 47.72 292 GLY A O 1
ATOM 2310 N N . SER A 1 293 ? -23.215 -16.882 23.862 1.00 49.94 293 SER A N 1
ATOM 2311 C CA . SER A 1 293 ? -23.991 -17.845 23.082 1.00 49.94 293 SER A CA 1
ATOM 2312 C C . SER A 1 293 ? -24.226 -19.157 23.856 1.00 49.94 293 SER A C 1
ATOM 2314 O O . SER A 1 293 ? -23.501 -19.528 24.782 1.00 49.94 293 SER A O 1
ATOM 2316 N N . ASN A 1 294 ? -25.257 -19.907 23.453 1.00 49.66 294 ASN A N 1
ATOM 2317 C CA . ASN A 1 294 ? -25.558 -21.238 23.991 1.00 49.66 294 ASN A CA 1
ATOM 2318 C C . ASN A 1 294 ? -24.419 -22.261 23.782 1.00 49.66 294 ASN A C 1
ATOM 2320 O O . ASN A 1 294 ? -24.487 -23.346 24.371 1.00 49.66 294 ASN A O 1
ATOM 2324 N N . ASP A 1 295 ? -23.416 -21.941 22.961 1.00 49.19 295 ASP A N 1
ATOM 2325 C CA . ASP A 1 295 ? -22.293 -22.823 22.641 1.00 49.19 295 ASP A CA 1
ATOM 2326 C C . ASP A 1 295 ? -21.189 -22.786 23.711 1.00 49.19 295 ASP A C 1
ATOM 2328 O O . ASP A 1 295 ? -20.798 -23.845 24.206 1.00 49.19 295 ASP A O 1
ATOM 2332 N N . CYS A 1 296 ? -20.790 -21.609 24.202 1.00 51.41 296 CYS A N 1
ATOM 2333 C CA . CYS A 1 296 ? -19.787 -21.492 25.275 1.00 51.41 296 CYS A CA 1
ATOM 2334 C C . CYS A 1 296 ? -20.268 -22.061 26.617 1.00 51.41 296 CYS A C 1
ATOM 2336 O O . CYS A 1 296 ? -19.512 -22.683 27.365 1.00 51.41 296 CYS A O 1
ATOM 2338 N N . TYR A 1 297 ? -21.576 -21.973 26.889 1.00 48.12 297 TYR A N 1
ATOM 2339 C CA . TYR A 1 297 ? -22.180 -22.620 28.059 1.00 48.12 297 TYR A CA 1
ATOM 2340 C C . TYR A 1 297 ? -22.052 -24.159 28.024 1.00 48.12 297 TYR A C 1
ATOM 2342 O O . TYR A 1 297 ? -22.133 -24.814 29.066 1.00 48.12 297 TYR A O 1
ATOM 2350 N N . GLN A 1 298 ? -21.874 -24.752 26.837 1.00 50.06 298 GLN A N 1
ATOM 2351 C CA . GLN A 1 298 ? -21.712 -26.197 26.647 1.00 50.06 298 GLN A CA 1
ATOM 2352 C C . GLN A 1 298 ? -20.243 -26.632 26.548 1.00 50.06 298 GLN A C 1
ATOM 2354 O O . GLN A 1 298 ? -19.938 -27.747 26.982 1.00 50.06 298 GLN A O 1
ATOM 2359 N N . SER A 1 299 ? -19.352 -25.790 26.012 1.00 54.88 299 SER A N 1
ATOM 2360 C CA . SER A 1 299 ? -17.916 -26.082 25.873 1.00 54.88 299 SER A CA 1
ATOM 2361 C C . SER A 1 299 ? -17.104 -25.780 27.139 1.00 54.88 299 SER A C 1
ATOM 2363 O O . SER A 1 299 ? -16.140 -26.492 27.415 1.00 54.88 299 SER A O 1
ATOM 2365 N N . GLY A 1 300 ? -17.523 -24.800 27.951 1.00 52.59 300 GLY A N 1
ATOM 2366 C CA . GLY A 1 300 ? -16.783 -24.342 29.133 1.00 52.59 300 GLY A CA 1
ATOM 2367 C C . GLY A 1 300 ? -15.656 -23.346 28.832 1.00 52.59 300 GLY A C 1
ATOM 2368 O O . GLY A 1 300 ? -14.877 -23.059 29.740 1.00 52.59 300 GLY A O 1
ATOM 2369 N N . GLU A 1 301 ? -15.583 -22.851 27.595 1.00 55.50 301 GLU A N 1
ATOM 2370 C CA . GLU A 1 301 ? -14.718 -21.746 27.154 1.00 55.50 301 GLU A CA 1
ATOM 2371 C C . GLU A 1 301 ? -15.346 -20.389 27.538 1.00 55.50 301 GLU A C 1
ATOM 2373 O O . GLU A 1 301 ? -16.569 -20.301 27.699 1.00 55.50 301 GLU A O 1
ATOM 2378 N N . ALA A 1 302 ? -14.523 -19.349 27.711 1.00 56.94 302 ALA A N 1
ATOM 2379 C CA . ALA A 1 302 ? -14.994 -17.988 27.981 1.00 56.94 302 ALA A CA 1
ATOM 2380 C C . ALA A 1 302 ? -15.383 -17.314 26.655 1.00 56.94 302 ALA A C 1
ATOM 2382 O O . ALA A 1 302 ? -14.564 -17.231 25.753 1.00 56.94 302 ALA A O 1
ATOM 2383 N N . CYS A 1 303 ? -16.635 -16.873 26.527 1.00 65.50 303 CYS A N 1
ATOM 2384 C CA . CYS A 1 303 ? -17.232 -16.320 25.304 1.00 65.50 303 CYS A CA 1
ATOM 2385 C C . CYS A 1 303 ? -17.049 -14.796 25.257 1.00 65.50 303 CYS A C 1
ATOM 2387 O O . CYS A 1 303 ? -18.004 -14.002 25.228 1.00 65.50 303 CYS A O 1
ATOM 2389 N N . ASP A 1 304 ? -15.808 -14.365 25.406 1.00 74.31 304 ASP A N 1
ATOM 2390 C CA . ASP A 1 304 ? -15.485 -12.974 25.645 1.00 74.31 304 ASP A CA 1
ATOM 2391 C C . ASP A 1 304 ? -14.263 -12.521 24.849 1.00 74.31 304 ASP A C 1
ATOM 2393 O O . ASP A 1 304 ? -13.529 -11.623 25.251 1.00 74.31 304 ASP A O 1
ATOM 2397 N N . GLU A 1 305 ? -14.092 -13.079 23.667 1.00 85.44 305 GLU A N 1
ATOM 2398 C CA . GLU A 1 305 ? -13.160 -12.570 22.680 1.00 85.44 305 GLU A CA 1
ATOM 2399 C C . GLU A 1 305 ? -13.580 -11.158 22.243 1.00 85.44 305 GLU A C 1
ATOM 2401 O O . GLU A 1 305 ? -14.753 -10.749 22.313 1.00 85.44 305 GLU A O 1
ATOM 2406 N N . PHE A 1 306 ? -12.590 -10.373 21.839 1.00 90.44 306 PHE A N 1
ATOM 2407 C CA . PHE A 1 306 ? -12.797 -9.046 21.289 1.00 90.44 306 PHE A CA 1
ATOM 2408 C C . PHE A 1 306 ? -12.740 -9.124 19.768 1.00 90.44 306 PHE A C 1
ATOM 2410 O O . PHE A 1 306 ? -11.748 -9.563 19.194 1.00 90.44 306 PHE A O 1
ATOM 2417 N N . TYR A 1 307 ? -13.814 -8.683 19.127 1.00 93.44 307 TYR A N 1
ATOM 2418 C CA . TYR A 1 307 ? -13.959 -8.692 17.685 1.00 93.44 307 TYR A CA 1
ATOM 2419 C C . TYR A 1 307 ? -13.952 -7.277 17.128 1.00 93.44 307 TYR A C 1
ATOM 2421 O O . TYR A 1 307 ? -14.612 -6.385 17.669 1.00 93.44 307 TYR A O 1
ATOM 2429 N N . ILE A 1 308 ? -13.289 -7.107 15.988 1.00 96.50 308 ILE A N 1
ATOM 2430 C CA . ILE A 1 308 ? -13.426 -5.939 15.113 1.00 96.50 308 ILE A CA 1
ATOM 2431 C C . ILE A 1 308 ? -14.030 -6.439 13.799 1.00 96.50 308 ILE A C 1
ATOM 2433 O O . ILE A 1 308 ? -13.616 -7.472 13.280 1.00 96.50 308 ILE A O 1
ATOM 2437 N N . GLY A 1 309 ? -15.042 -5.750 13.275 1.00 95.62 309 GLY A N 1
ATOM 2438 C CA . GLY A 1 309 ? -15.664 -6.107 11.995 1.00 95.62 309 GLY A CA 1
ATOM 2439 C C . GLY A 1 309 ? -16.814 -7.117 12.052 1.00 95.62 309 GLY A C 1
ATOM 2440 O O . GLY A 1 309 ? -17.460 -7.304 11.027 1.00 95.62 309 GLY A O 1
ATOM 2441 N N . ARG A 1 310 ? -17.149 -7.726 13.207 1.00 92.25 310 ARG A N 1
ATOM 2442 C CA . ARG A 1 310 ? -18.275 -8.689 13.336 1.00 92.25 310 ARG A CA 1
ATOM 2443 C C . ARG A 1 310 ? -19.032 -8.636 14.666 1.00 92.25 310 ARG A C 1
ATOM 2445 O O . ARG A 1 310 ? -18.570 -8.063 15.648 1.00 92.25 310 ARG A O 1
ATOM 2452 N N . MET A 1 311 ? -20.212 -9.268 14.698 1.00 87.00 311 MET A N 1
ATOM 2453 C CA . MET A 1 311 ? -21.156 -9.276 15.832 1.00 87.00 311 MET A CA 1
ATOM 2454 C C . MET A 1 311 ? -20.724 -10.130 17.049 1.00 87.00 311 MET A C 1
ATOM 2456 O O . MET A 1 311 ? -21.446 -10.164 18.042 1.00 87.00 311 MET A O 1
ATOM 2460 N N . GLY A 1 312 ? -19.566 -10.791 17.010 1.00 80.75 312 GLY A N 1
ATOM 2461 C CA . GLY A 1 312 ? -19.106 -11.718 18.056 1.00 80.75 312 GLY A CA 1
ATOM 2462 C C . GLY A 1 312 ? -19.116 -13.187 17.613 1.00 80.75 312 GLY A C 1
ATOM 2463 O O . GLY A 1 312 ? -19.370 -13.482 16.443 1.00 80.75 312 GLY A O 1
ATOM 2464 N N . ALA A 1 313 ? -18.859 -14.111 18.539 1.00 71.44 313 ALA A N 1
ATOM 2465 C CA . ALA A 1 313 ? -18.814 -15.564 18.329 1.00 71.44 313 ALA A CA 1
ATOM 2466 C C . ALA A 1 313 ? -20.205 -16.197 18.104 1.00 71.44 313 ALA A C 1
ATOM 2468 O O . ALA A 1 313 ? -20.343 -17.246 17.484 1.00 71.44 313 ALA A O 1
ATOM 2469 N N . GLY A 1 314 ? -21.266 -15.554 18.589 1.00 65.56 314 GLY A N 1
ATOM 2470 C CA . GLY A 1 314 ? -22.628 -16.090 18.607 1.00 65.56 314 GLY A CA 1
ATOM 2471 C C . GLY A 1 314 ? -23.355 -16.038 17.264 1.00 65.56 314 GLY A C 1
ATOM 2472 O O . GLY A 1 314 ? -24.477 -16.544 17.161 1.00 65.56 314 GLY A O 1
ATOM 2473 N N . CYS A 1 315 ? -22.761 -15.398 16.254 1.00 70.44 315 CYS A N 1
ATOM 2474 C CA . CYS A 1 315 ? -23.275 -15.340 14.891 1.00 70.44 315 CYS A CA 1
ATOM 2475 C C . CYS A 1 315 ? -22.162 -14.988 13.897 1.00 70.44 315 CYS A C 1
ATOM 2477 O O . CYS A 1 315 ? -21.550 -13.928 14.021 1.00 70.44 315 CYS A O 1
ATOM 2479 N N . ASP A 1 316 ? -21.991 -15.811 12.862 1.00 80.12 316 ASP A N 1
ATOM 2480 C CA . ASP A 1 316 ? -21.196 -15.494 11.665 1.00 80.12 316 ASP A CA 1
ATOM 2481 C C . ASP A 1 316 ? -22.016 -14.566 10.751 1.00 80.12 316 ASP A C 1
ATOM 2483 O O . ASP A 1 316 ? -22.590 -14.966 9.735 1.00 80.12 316 ASP A O 1
ATOM 2487 N N . CYS A 1 317 ? -22.255 -13.339 11.223 1.00 85.38 317 CYS A N 1
ATOM 2488 C CA . CYS A 1 317 ? -23.121 -12.382 10.549 1.00 85.38 317 CYS A CA 1
ATOM 2489 C C . CYS A 1 317 ? -22.854 -10.923 10.939 1.00 85.38 317 CYS A C 1
ATOM 2491 O O . CYS A 1 317 ? -22.236 -10.614 11.957 1.00 85.38 317 CYS A O 1
ATOM 2493 N N . SER A 1 318 ? -23.466 -10.011 10.173 1.00 92.00 318 SER A N 1
ATOM 2494 C CA . SER A 1 318 ? -23.417 -8.555 10.397 1.00 92.00 318 SER A CA 1
ATOM 2495 C C . SER A 1 318 ? -22.001 -7.971 10.315 1.00 92.00 318 SER A C 1
ATOM 2497 O O . SER A 1 318 ? -21.641 -7.092 11.105 1.00 92.00 318 SER A O 1
ATOM 2499 N N . TYR A 1 319 ? -21.230 -8.477 9.352 1.00 93.12 319 TYR A N 1
ATOM 2500 C CA . TYR A 1 319 ? -19.885 -8.017 9.042 1.00 93.12 319 TYR A CA 1
ATOM 2501 C C . TYR A 1 319 ? -19.877 -6.554 8.595 1.00 93.12 319 TYR A C 1
ATOM 2503 O O . TYR A 1 319 ? -20.856 -6.046 8.032 1.00 93.12 319 TYR A O 1
ATOM 2511 N N . PHE A 1 320 ? -18.787 -5.855 8.880 1.00 96.62 320 PHE A N 1
ATOM 2512 C CA . PHE A 1 320 ? -18.586 -4.503 8.384 1.00 96.62 320 PHE A CA 1
ATOM 2513 C C . PHE A 1 320 ? -18.207 -4.505 6.906 1.00 96.62 320 PHE A C 1
ATOM 2515 O O . PHE A 1 320 ? -17.441 -5.351 6.468 1.00 96.62 320 PHE A O 1
ATOM 2522 N N . TYR A 1 321 ? -18.719 -3.537 6.143 1.00 91.31 321 TYR A N 1
ATOM 2523 C CA . TYR A 1 321 ? -18.338 -3.340 4.749 1.00 91.31 321 TYR A CA 1
ATOM 2524 C C . TYR A 1 321 ? -17.814 -1.917 4.543 1.00 91.31 321 TYR A C 1
ATOM 2526 O O . TYR A 1 321 ? -18.591 -0.953 4.520 1.00 91.31 321 TYR A O 1
ATOM 2534 N N . GLY A 1 322 ? -16.498 -1.769 4.398 1.00 87.00 322 GLY A N 1
ATOM 2535 C CA . GLY A 1 322 ? -15.834 -0.467 4.333 1.00 87.00 322 GLY A CA 1
ATOM 2536 C C . GLY A 1 322 ? -14.381 -0.502 4.796 1.00 87.00 322 GLY A C 1
ATOM 2537 O O . GLY A 1 322 ? -13.771 -1.565 4.855 1.00 87.00 322 GLY A O 1
ATOM 2538 N N . LEU A 1 323 ? -13.848 0.670 5.148 1.00 87.75 323 LEU A N 1
ATOM 2539 C CA . LEU A 1 323 ? -12.550 0.805 5.824 1.00 87.75 323 LEU A CA 1
ATOM 2540 C C . LEU A 1 323 ? -12.733 1.164 7.302 1.00 87.75 323 LEU A C 1
ATOM 2542 O O . LEU A 1 323 ? -13.688 1.879 7.638 1.00 87.75 323 LEU A O 1
ATOM 2546 N N . MET A 1 324 ? -11.818 0.705 8.153 1.00 95.06 324 MET A N 1
ATOM 2547 C CA . MET A 1 324 ? -11.685 1.144 9.543 1.00 95.06 324 MET A CA 1
ATOM 2548 C C . MET A 1 324 ? -10.246 1.507 9.872 1.00 95.06 324 MET A C 1
ATOM 2550 O O . MET A 1 324 ? -9.326 0.896 9.333 1.00 95.06 324 MET A O 1
ATOM 2554 N N . ASP A 1 325 ? -10.104 2.456 10.789 1.00 91.25 325 ASP A N 1
ATOM 2555 C CA . ASP A 1 325 ? -8.822 2.888 11.331 1.00 91.25 325 ASP A CA 1
ATOM 2556 C C . ASP A 1 325 ? -8.980 3.464 12.751 1.00 91.25 325 ASP A C 1
ATOM 2558 O O . ASP A 1 325 ? -10.112 3.742 13.175 1.00 91.25 325 ASP A O 1
ATOM 2562 N N . ASP A 1 326 ? -7.871 3.641 13.469 1.00 90.75 326 ASP A N 1
ATOM 2563 C CA . ASP A 1 326 ? -7.759 4.222 14.819 1.00 90.75 326 ASP A CA 1
ATOM 2564 C C . ASP A 1 326 ? -8.885 3.800 15.774 1.00 90.75 326 ASP A C 1
ATOM 2566 O O . ASP A 1 326 ? -9.722 4.603 16.223 1.00 90.75 326 ASP A O 1
ATOM 2570 N N . ILE A 1 327 ? -8.956 2.507 16.075 1.00 96.62 327 ILE A N 1
ATOM 2571 C CA . ILE A 1 327 ? -9.980 1.988 16.980 1.00 96.62 327 ILE A CA 1
ATOM 2572 C C . ILE A 1 327 ? -9.490 2.139 18.417 1.00 96.62 327 ILE A C 1
ATOM 2574 O O . ILE A 1 327 ? -8.620 1.400 18.869 1.00 96.62 327 ILE A O 1
ATOM 2578 N N . GLU A 1 328 ? -10.115 3.039 19.173 1.00 95.44 328 GLU A N 1
ATOM 2579 C CA . GLU A 1 328 ? -9.787 3.274 20.579 1.00 95.44 328 GLU A CA 1
ATOM 2580 C C . GLU A 1 328 ? -10.918 2.793 21.494 1.00 95.44 328 GLU A C 1
ATOM 2582 O O . GLU A 1 328 ? -12.098 3.105 21.303 1.00 95.44 328 GLU A O 1
ATOM 2587 N N . ILE A 1 329 ? -10.542 2.076 22.551 1.00 95.38 329 ILE A N 1
ATOM 2588 C CA . ILE A 1 329 ? -11.383 1.753 23.697 1.00 95.38 329 ILE A CA 1
ATOM 2589 C C . ILE A 1 329 ? -10.751 2.375 24.934 1.00 95.38 329 ILE A C 1
ATOM 2591 O O . ILE A 1 329 ? -9.650 2.007 25.346 1.00 95.38 329 ILE A O 1
ATOM 2595 N N . SER A 1 330 ? -11.488 3.267 25.587 1.00 93.81 330 SER A N 1
ATOM 2596 C CA . SER A 1 330 ? -11.056 3.925 26.814 1.00 93.81 330 SER A CA 1
ATOM 2597 C C . SER A 1 330 ? -12.077 3.813 27.947 1.00 93.81 330 SER A C 1
ATOM 2599 O O . SER A 1 330 ? -13.288 3.677 27.755 1.00 93.81 330 SER A O 1
ATOM 2601 N N . SER A 1 331 ? -11.572 3.866 29.180 1.00 91.88 331 SER A N 1
ATOM 2602 C CA . SER A 1 331 ? -12.376 3.961 30.402 1.00 91.88 331 SER A CA 1
ATOM 2603 C C . SER A 1 331 ? -11.726 4.934 31.369 1.00 91.88 331 SER A C 1
ATOM 2605 O O . SER A 1 331 ? -10.506 4.990 31.498 1.00 91.88 331 SER A O 1
ATOM 2607 N N . SER A 1 332 ? -12.532 5.712 32.087 1.00 88.06 332 SER A N 1
ATOM 2608 C CA . SER A 1 332 ? -12.072 6.659 33.106 1.00 88.06 332 SER A CA 1
ATOM 2609 C C . SER A 1 332 ? -11.010 7.649 32.590 1.00 88.06 332 SER A C 1
ATOM 2611 O O . SER A 1 332 ? -10.142 8.092 33.346 1.00 88.06 332 SER A O 1
ATOM 2613 N N . ASN A 1 333 ? -11.120 8.041 31.313 1.00 82.12 333 ASN A N 1
ATOM 2614 C CA . ASN A 1 333 ? -10.161 8.861 30.551 1.00 82.12 333 ASN A CA 1
ATOM 2615 C C . ASN A 1 333 ? -8.762 8.237 30.371 1.00 82.12 333 ASN A C 1
ATOM 2617 O O . ASN A 1 333 ? -7.775 8.967 30.272 1.00 82.12 333 ASN A O 1
ATOM 2621 N N . GLN A 1 334 ? -8.659 6.911 30.373 1.00 87.88 334 GLN A N 1
ATOM 2622 C CA . GLN A 1 334 ? -7.444 6.186 30.010 1.00 87.88 334 GLN A CA 1
ATOM 2623 C C . GLN A 1 334 ? -7.737 5.310 28.794 1.00 87.88 334 GLN A C 1
ATOM 2625 O O . GLN A 1 334 ? -8.720 4.568 28.820 1.00 87.88 334 GLN A O 1
ATOM 2630 N N . SER A 1 335 ? -6.898 5.406 27.758 1.00 89.44 335 SER A N 1
ATOM 2631 C CA . SER A 1 335 ? -6.881 4.432 26.661 1.00 89.44 335 SER A CA 1
ATOM 2632 C C . SER A 1 335 ? -6.505 3.072 27.239 1.00 89.44 335 SER A C 1
ATOM 2634 O O . SER A 1 335 ? -5.493 2.943 27.932 1.00 89.44 335 SER A O 1
ATOM 2636 N N . ILE A 1 336 ? -7.391 2.098 27.044 1.00 91.69 336 ILE A N 1
ATOM 2637 C CA . ILE A 1 336 ? -7.188 0.711 27.457 1.00 91.69 336 ILE A CA 1
ATOM 2638 C C . ILE A 1 336 ? -6.673 -0.091 26.272 1.00 91.69 336 ILE A C 1
ATOM 2640 O O . ILE A 1 336 ? -5.805 -0.929 26.475 1.00 91.69 336 ILE A O 1
ATOM 2644 N N . SER A 1 337 ? -7.240 0.129 25.085 1.00 92.69 337 SER A N 1
ATOM 2645 C CA . SER A 1 337 ? -6.921 -0.553 23.830 1.00 92.69 337 SER A CA 1
ATOM 2646 C C . SER A 1 337 ? -6.931 0.473 22.714 1.00 92.69 337 SER A C 1
ATOM 2648 O O . SER A 1 337 ? -7.861 1.277 22.650 1.00 92.69 337 SER A O 1
ATOM 2650 N N . ASP A 1 338 ? -5.925 0.435 21.860 1.00 92.06 338 ASP A N 1
ATOM 2651 C CA . ASP A 1 338 ? -5.775 1.343 20.730 1.00 92.06 338 ASP A CA 1
ATOM 2652 C C . ASP A 1 338 ? -5.179 0.559 19.562 1.00 92.06 338 ASP A C 1
ATOM 2654 O O . ASP A 1 338 ? -4.088 0.006 19.709 1.00 92.06 338 ASP A O 1
ATOM 2658 N N . TRP A 1 339 ? -5.938 0.447 18.474 1.00 92.81 339 TRP A N 1
ATOM 2659 C CA . TRP A 1 339 ? -5.572 -0.268 17.254 1.00 92.81 339 TRP A CA 1
ATOM 2660 C C . TRP A 1 339 ? -5.414 0.751 16.128 1.00 92.81 339 TRP A C 1
ATOM 2662 O O . TRP A 1 339 ? -6.406 1.145 15.511 1.00 92.81 339 TRP A O 1
ATOM 2672 N N . SER A 1 340 ? -4.172 1.168 15.896 1.00 84.75 340 SER A N 1
ATOM 2673 C CA . SER A 1 340 ? -3.786 2.139 14.864 1.00 84.75 340 SER A CA 1
ATOM 2674 C C . SER A 1 340 ? -3.147 1.486 13.634 1.00 84.75 340 SER A C 1
ATOM 2676 O O . SER A 1 340 ? -2.539 2.171 12.826 1.00 84.75 340 SER A O 1
ATOM 2678 N N . PHE A 1 341 ? -3.162 0.147 13.561 1.00 84.94 341 PHE A N 1
ATOM 2679 C CA . PHE A 1 341 ? -2.743 -0.628 12.387 1.00 84.94 341 PHE A CA 1
ATOM 2680 C C . PHE A 1 341 ? -1.379 -0.237 11.770 1.00 84.94 341 PHE A C 1
ATOM 2682 O O . PHE A 1 341 ? -1.259 -0.214 10.549 1.00 84.94 341 PHE A O 1
ATOM 2689 N N . PRO A 1 342 ? -0.310 0.026 12.549 1.00 69.50 342 PRO A N 1
ATOM 2690 C CA . PRO A 1 342 ? 0.953 0.523 11.998 1.00 69.50 342 PRO A CA 1
ATOM 2691 C C . PRO A 1 342 ? 1.739 -0.536 11.207 1.00 69.50 342 PRO A C 1
ATOM 2693 O O . PRO A 1 342 ? 2.795 -0.230 10.661 1.00 69.50 342 PRO A O 1
ATOM 2696 N N . GLU A 1 343 ? 1.302 -1.800 11.207 1.00 71.50 343 GLU A N 1
ATOM 2697 C CA . GLU A 1 343 ? 2.045 -2.899 10.592 1.00 71.50 343 GLU A CA 1
ATOM 2698 C C . GLU A 1 343 ? 1.916 -2.927 9.065 1.00 71.50 343 GLU A C 1
ATOM 2700 O O . GLU A 1 343 ? 2.906 -3.166 8.377 1.00 71.50 343 GLU A O 1
ATOM 2705 N N . GLY A 1 344 ? 0.714 -2.689 8.532 1.00 66.75 344 GLY A N 1
ATOM 2706 C CA . GLY A 1 344 ? 0.449 -2.676 7.089 1.00 66.75 344 GLY A CA 1
ATOM 2707 C C . GLY A 1 344 ? 0.463 -4.037 6.398 1.00 66.75 344 GLY A C 1
ATOM 2708 O O . GLY A 1 344 ? 0.232 -4.110 5.193 1.00 66.75 344 GLY A O 1
ATOM 2709 N N . GLU A 1 345 ? 0.722 -5.122 7.128 1.00 64.88 345 GLU A N 1
ATOM 2710 C CA . GLU A 1 345 ? 0.795 -6.468 6.571 1.00 64.88 345 GLU A CA 1
ATOM 2711 C C . GLU A 1 345 ? 0.687 -7.583 7.622 1.00 64.88 345 GLU A C 1
ATOM 2713 O O . GLU A 1 345 ? 0.773 -7.369 8.831 1.00 64.88 345 GLU A O 1
ATOM 2718 N N . GLY A 1 346 ? 0.547 -8.817 7.131 1.00 63.75 346 GLY A N 1
ATOM 2719 C CA . GLY A 1 346 ? 0.527 -10.025 7.947 1.00 63.75 346 GLY A CA 1
ATOM 2720 C C . GLY A 1 346 ? -0.862 -10.404 8.461 1.00 63.75 346 GLY A C 1
ATOM 2721 O O . GLY A 1 346 ? -1.849 -9.695 8.289 1.00 63.75 346 GLY A O 1
ATOM 2722 N N . ALA A 1 347 ? -0.937 -11.569 9.103 1.00 75.25 347 ALA A N 1
ATOM 2723 C CA . ALA A 1 347 ? -2.194 -12.148 9.583 1.00 75.25 347 ALA A CA 1
ATOM 2724 C C . ALA A 1 347 ? -2.561 -11.716 11.015 1.00 75.25 347 ALA A C 1
ATOM 2726 O O . ALA A 1 347 ? -3.493 -12.259 11.608 1.00 75.25 347 ALA A O 1
ATOM 2727 N N . THR A 1 348 ? -1.814 -10.783 11.609 1.00 82.56 348 THR A N 1
ATOM 2728 C CA . THR A 1 348 ? -2.027 -10.324 12.985 1.00 82.56 348 THR A CA 1
ATOM 2729 C C . THR A 1 348 ? -1.730 -8.841 13.125 1.00 82.56 348 THR A C 1
ATOM 2731 O O . THR A 1 348 ? -0.812 -8.352 12.481 1.00 82.56 348 THR A O 1
ATOM 2734 N N . THR A 1 349 ? -2.421 -8.168 14.039 1.00 87.88 349 THR A N 1
ATOM 2735 C CA . THR A 1 349 ? -2.117 -6.792 14.470 1.00 87.88 349 THR A CA 1
ATOM 2736 C C . THR A 1 349 ? -2.085 -6.716 15.995 1.00 87.88 349 THR A C 1
ATOM 2738 O O . THR A 1 349 ? -2.537 -7.645 16.684 1.00 87.88 349 THR A O 1
ATOM 2741 N N . LEU A 1 350 ? -1.509 -5.645 16.532 1.00 90.19 350 LEU A N 1
ATOM 2742 C CA . LEU A 1 350 ? -1.323 -5.421 17.958 1.00 90.19 350 LEU A CA 1
ATOM 2743 C C . LEU A 1 350 ? -1.945 -4.095 18.393 1.00 90.19 350 LEU A C 1
ATOM 2745 O O . LEU A 1 350 ? -1.856 -3.090 17.696 1.00 90.19 350 LEU A O 1
ATOM 2749 N N . ASP A 1 351 ? -2.506 -4.078 19.599 1.00 90.38 351 ASP A N 1
ATOM 2750 C CA . ASP A 1 351 ? -2.888 -2.822 20.238 1.00 90.38 351 ASP A CA 1
ATOM 2751 C C . ASP A 1 351 ? -1.740 -2.194 21.049 1.00 90.38 351 ASP A C 1
ATOM 2753 O O . ASP A 1 351 ? -0.703 -2.815 21.308 1.00 90.38 351 ASP A O 1
ATOM 2757 N N . ASN A 1 352 ? -1.947 -0.971 21.544 1.00 85.69 352 ASN A N 1
ATOM 2758 C CA . ASN A 1 352 ? -0.992 -0.254 22.406 1.00 85.69 352 ASN A CA 1
ATOM 2759 C C . ASN A 1 352 ? -0.573 -0.979 23.707 1.00 85.69 352 ASN A C 1
ATOM 2761 O O . ASN A 1 352 ? 0.376 -0.555 24.375 1.00 85.69 352 ASN A O 1
ATOM 2765 N N . SER A 1 353 ? -1.271 -2.046 24.096 1.00 86.69 353 SER A N 1
ATOM 2766 C CA . SER A 1 353 ? -0.975 -2.893 25.254 1.00 86.69 353 SER A CA 1
ATOM 2767 C C . SER A 1 353 ? -0.323 -4.227 24.861 1.00 86.69 353 SER A C 1
ATOM 2769 O O . SER A 1 353 ? -0.151 -5.096 25.720 1.00 86.69 353 SER A O 1
ATOM 2771 N N . ASN A 1 354 ? 0.094 -4.377 23.598 1.00 87.00 354 ASN A N 1
ATOM 2772 C CA . ASN A 1 354 ? 0.602 -5.605 22.980 1.00 87.00 354 ASN A CA 1
ATOM 2773 C C . ASN A 1 354 ? -0.413 -6.760 22.967 1.00 87.00 354 ASN A C 1
ATOM 2775 O O . ASN A 1 354 ? -0.015 -7.927 23.033 1.00 87.00 354 ASN A O 1
ATOM 2779 N N . ARG A 1 355 ? -1.718 -6.474 22.906 1.00 90.19 355 ARG A N 1
ATOM 2780 C CA . ARG A 1 355 ? -2.727 -7.513 22.674 1.00 90.19 355 ARG A CA 1
ATOM 2781 C C . ARG A 1 355 ? -2.789 -7.835 21.202 1.00 90.19 355 ARG A C 1
ATOM 2783 O O . ARG A 1 355 ? -2.975 -6.944 20.386 1.00 90.19 355 ARG A O 1
ATOM 2790 N N . THR A 1 356 ? -2.647 -9.111 20.881 1.00 92.44 356 THR A N 1
ATOM 2791 C CA . THR A 1 356 ? -2.654 -9.593 19.502 1.00 92.44 356 THR A CA 1
ATOM 2792 C C . THR A 1 356 ? -4.070 -9.927 19.057 1.00 92.44 356 THR A C 1
ATOM 2794 O O . THR A 1 356 ? -4.777 -10.656 19.753 1.00 92.44 356 THR A O 1
ATOM 2797 N N . ALA A 1 357 ? -4.455 -9.443 17.879 1.00 92.88 357 ALA A N 1
ATOM 2798 C CA . ALA A 1 357 ? -5.627 -9.911 17.152 1.00 92.88 357 ALA A CA 1
ATOM 2799 C C . ALA A 1 357 ? -5.201 -10.634 15.873 1.00 92.88 357 ALA A C 1
ATOM 2801 O O . ALA A 1 357 ? -4.324 -10.153 15.157 1.00 92.88 357 ALA A O 1
ATOM 2802 N N . ASN A 1 358 ? -5.842 -11.763 15.573 1.00 90.06 358 ASN A N 1
ATOM 2803 C CA . ASN A 1 358 ? -5.711 -12.436 14.283 1.00 90.06 358 ASN A CA 1
ATOM 2804 C C . ASN A 1 358 ? -6.662 -11.789 13.274 1.00 90.06 358 ASN A C 1
ATOM 2806 O O . ASN A 1 358 ? -7.836 -11.580 13.587 1.00 90.06 358 ASN A O 1
ATOM 2810 N N . ILE A 1 359 ? -6.163 -11.515 12.075 1.00 84.75 359 ILE A N 1
ATOM 2811 C CA . ILE A 1 359 ? -6.907 -10.962 10.946 1.00 84.75 359 ILE A CA 1
ATOM 2812 C C . ILE A 1 359 ? -7.428 -12.127 10.101 1.00 84.75 359 ILE A C 1
ATOM 2814 O O . ILE A 1 359 ? -6.663 -13.005 9.709 1.00 84.75 359 ILE A O 1
ATOM 2818 N N . ASN A 1 360 ? -8.733 -12.144 9.834 1.00 81.44 360 ASN A N 1
ATOM 2819 C CA . ASN A 1 360 ? -9.387 -13.117 8.963 1.00 81.44 360 ASN A CA 1
ATOM 2820 C C . ASN A 1 360 ? -10.051 -12.346 7.819 1.00 81.44 360 ASN A C 1
ATOM 2822 O O . ASN A 1 360 ? -10.942 -11.540 8.082 1.00 81.44 360 ASN A O 1
ATOM 2826 N N . GLY A 1 361 ? -9.581 -12.554 6.586 1.00 70.00 361 GLY A N 1
ATOM 2827 C CA . GLY A 1 361 ? -10.151 -12.001 5.349 1.00 70.00 361 GLY A CA 1
ATOM 2828 C C . GLY A 1 361 ? -9.929 -10.498 5.107 1.00 70.00 361 GLY A C 1
ATOM 2829 O O . GLY A 1 361 ? -9.686 -10.093 3.970 1.00 70.00 361 GLY A O 1
ATOM 2830 N N . ALA A 1 362 ? -9.914 -9.677 6.165 1.00 80.25 362 ALA A N 1
ATOM 2831 C CA . ALA A 1 362 ? -9.680 -8.241 6.044 1.00 80.25 362 ALA A CA 1
ATOM 2832 C C . ALA A 1 362 ? -8.277 -7.938 5.492 1.00 80.25 362 ALA A C 1
ATOM 2834 O O . ALA A 1 362 ? -7.286 -8.548 5.893 1.00 80.25 362 ALA A O 1
ATOM 2835 N N . ALA A 1 363 ? -8.197 -6.957 4.594 1.00 75.69 363 ALA A N 1
ATOM 2836 C CA . ALA A 1 363 ? -6.972 -6.623 3.879 1.00 75.69 363 ALA A CA 1
ATOM 2837 C C . ALA A 1 363 ? -6.377 -5.299 4.360 1.00 75.69 363 ALA A C 1
ATOM 2839 O O . ALA A 1 363 ? -7.091 -4.307 4.535 1.00 75.69 363 ALA A O 1
ATOM 2840 N N . TRP A 1 364 ? -5.055 -5.272 4.486 1.00 76.69 364 TRP A N 1
ATOM 2841 C CA . TRP A 1 364 ? -4.297 -4.055 4.727 1.00 76.69 364 TRP A CA 1
ATOM 2842 C C . TRP A 1 364 ? -4.397 -3.113 3.520 1.00 76.69 364 TRP A C 1
ATOM 2844 O O . TRP A 1 364 ? -4.128 -3.494 2.373 1.00 76.69 364 TRP A O 1
ATOM 2854 N N . VAL A 1 365 ? -4.778 -1.860 3.773 1.00 70.06 365 VAL A N 1
ATOM 2855 C CA . VAL A 1 365 ? -4.838 -0.798 2.764 1.00 70.06 365 VAL A CA 1
ATOM 2856 C C . VAL A 1 365 ? -4.305 0.524 3.312 1.00 70.06 365 VAL A C 1
ATOM 2858 O O . VAL A 1 365 ? -4.377 0.792 4.501 1.00 70.06 365 VAL A O 1
ATOM 2861 N N . MET A 1 366 ? -3.825 1.403 2.443 1.00 71.62 366 MET A N 1
ATOM 2862 C CA . MET A 1 366 ? -3.630 2.812 2.772 1.00 71.62 366 MET A CA 1
ATOM 2863 C C . MET A 1 366 ? -4.992 3.468 3.097 1.00 71.62 366 MET A C 1
ATOM 2865 O O . MET A 1 366 ? -6.036 2.976 2.647 1.00 71.62 366 MET A O 1
ATOM 2869 N N . PRO A 1 367 ? -5.040 4.628 3.780 1.00 65.38 367 PRO A N 1
ATOM 2870 C CA . PRO A 1 367 ? -6.296 5.246 4.215 1.00 65.38 367 PRO A CA 1
ATOM 2871 C C . PRO A 1 367 ? -7.171 5.713 3.041 1.00 65.38 367 PRO A C 1
ATOM 2873 O O . PRO A 1 367 ? -8.388 5.892 3.161 1.00 65.38 367 PRO A O 1
ATOM 2876 N N . ASP A 1 368 ? -6.593 5.907 1.856 1.00 59.22 368 ASP A N 1
ATOM 2877 C CA . ASP A 1 368 ? -7.350 6.193 0.637 1.00 59.22 368 ASP A CA 1
ATOM 2878 C C . ASP A 1 368 ? -8.049 4.949 0.044 1.00 59.22 368 ASP A C 1
ATOM 2880 O O . ASP A 1 368 ? -9.020 5.097 -0.710 1.00 59.22 368 ASP A O 1
ATOM 2884 N N . GLY A 1 369 ? -7.660 3.749 0.485 1.00 59.03 369 GLY A N 1
ATOM 2885 C CA . GLY A 1 369 ? -8.137 2.442 0.040 1.00 59.03 369 GLY A CA 1
ATOM 2886 C C . GLY A 1 369 ? -7.185 1.719 -0.917 1.00 59.03 369 GLY A C 1
ATOM 2887 O O . GLY A 1 369 ? -7.553 0.653 -1.418 1.00 59.03 369 GLY A O 1
ATOM 2888 N N . THR A 1 370 ? -6.006 2.284 -1.197 1.00 60.56 370 THR A N 1
ATOM 2889 C CA . THR A 1 370 ? -4.959 1.647 -2.008 1.00 60.56 370 THR A CA 1
ATOM 2890 C C . THR A 1 370 ? -4.420 0.419 -1.290 1.00 60.56 370 THR A C 1
ATOM 2892 O O . THR A 1 370 ? -4.190 0.444 -0.091 1.00 60.56 370 THR A O 1
ATOM 2895 N N . ILE A 1 371 ? -4.226 -0.677 -2.007 1.00 59.25 371 ILE A N 1
ATOM 2896 C CA . ILE A 1 371 ? -3.778 -1.942 -1.419 1.00 59.25 371 ILE A CA 1
ATOM 2897 C C . ILE A 1 371 ? -2.269 -1.873 -1.148 1.00 59.25 371 ILE A C 1
ATOM 2899 O O . ILE A 1 371 ? -1.530 -1.396 -2.006 1.00 59.25 371 ILE A O 1
ATOM 2903 N N . ILE A 1 372 ? -1.828 -2.343 0.026 1.00 58.53 372 ILE A N 1
ATOM 2904 C CA . ILE A 1 372 ? -0.438 -2.194 0.509 1.00 58.53 372 ILE A CA 1
ATOM 2905 C C . ILE A 1 372 ? 0.554 -3.165 -0.138 1.00 58.53 372 ILE A C 1
ATOM 2907 O O . ILE A 1 372 ? 1.758 -2.965 0.004 1.00 58.53 372 ILE A O 1
ATOM 2911 N N . ALA A 1 373 ? 0.108 -4.180 -0.889 1.00 57.34 373 ALA A N 1
ATOM 2912 C CA . ALA A 1 373 ? 1.064 -5.090 -1.508 1.00 57.34 373 ALA A CA 1
ATOM 2913 C C . ALA A 1 373 ? 2.116 -4.331 -2.312 1.00 57.34 373 ALA A C 1
ATOM 2915 O O . ALA A 1 373 ? 1.809 -3.478 -3.149 1.00 57.34 373 ALA A O 1
ATOM 2916 N N . GLN A 1 374 ? 3.371 -4.646 -2.012 1.00 58.81 374 GLN A N 1
ATOM 2917 C CA . GLN A 1 374 ? 4.501 -4.086 -2.721 1.00 58.81 374 GLN A CA 1
ATOM 2918 C C . GLN A 1 374 ? 4.394 -4.478 -4.175 1.00 58.81 374 GLN A C 1
ATOM 2920 O O . GLN A 1 374 ? 4.160 -5.636 -4.517 1.00 58.81 374 GLN A O 1
ATOM 2925 N N . ALA A 1 375 ? 4.533 -3.476 -5.030 1.00 71.19 375 ALA A N 1
ATOM 2926 C CA . ALA A 1 375 ? 4.464 -3.694 -6.450 1.00 71.19 375 ALA A CA 1
ATOM 2927 C C . ALA A 1 375 ? 5.717 -4.450 -6.896 1.00 71.19 375 ALA A C 1
ATOM 2929 O O . ALA A 1 375 ? 6.826 -3.917 -6.850 1.00 71.19 375 ALA A O 1
ATOM 2930 N N . ILE A 1 376 ? 5.557 -5.689 -7.338 1.00 75.56 376 ILE A N 1
ATOM 2931 C CA . ILE A 1 376 ? 6.666 -6.454 -7.907 1.00 75.56 376 ILE A CA 1
ATOM 2932 C C . ILE A 1 376 ? 6.739 -6.159 -9.410 1.00 75.56 376 ILE A C 1
ATOM 2934 O O . ILE A 1 376 ? 5.741 -6.267 -10.130 1.00 75.56 376 ILE A O 1
ATOM 2938 N N . GLU A 1 377 ? 7.921 -5.775 -9.895 1.00 81.69 377 GLU A N 1
ATOM 2939 C CA . GLU A 1 377 ? 8.150 -5.579 -11.329 1.00 81.69 377 GLU A CA 1
ATOM 2940 C C . GLU A 1 377 ? 8.242 -6.931 -12.041 1.00 81.69 377 GLU A C 1
ATOM 2942 O O . GLU A 1 377 ? 9.071 -7.778 -11.703 1.00 81.69 377 GLU A O 1
ATOM 2947 N N . VAL A 1 378 ? 7.443 -7.120 -13.087 1.00 89.19 378 VAL A N 1
ATOM 2948 C CA . VAL A 1 378 ? 7.507 -8.301 -13.947 1.00 89.19 378 VAL A CA 1
ATOM 2949 C C . VAL A 1 378 ? 8.308 -7.964 -15.204 1.00 89.19 378 VAL A C 1
ATOM 2951 O O . VAL A 1 378 ? 7.789 -7.393 -16.165 1.00 89.19 378 VAL A O 1
ATOM 2954 N N . LYS A 1 379 ? 9.595 -8.327 -15.201 1.00 86.06 379 LYS A N 1
ATOM 2955 C CA . LYS A 1 379 ? 10.516 -8.089 -16.326 1.00 86.06 379 LYS A CA 1
ATOM 2956 C C . LYS A 1 379 ? 10.214 -9.009 -17.521 1.00 86.06 379 LYS A C 1
ATOM 2958 O O . LYS A 1 379 ? 9.744 -10.135 -17.358 1.00 86.06 379 LYS A O 1
ATOM 2963 N N . ASN A 1 380 ? 10.539 -8.556 -18.737 1.00 93.12 380 ASN A N 1
ATOM 2964 C CA . ASN A 1 380 ? 10.221 -9.282 -19.975 1.00 93.12 380 ASN A CA 1
ATOM 2965 C C . ASN A 1 380 ? 10.834 -10.685 -20.014 1.00 93.12 380 ASN A C 1
ATOM 2967 O O . ASN A 1 380 ? 12.057 -10.838 -20.030 1.00 93.12 380 ASN A O 1
ATOM 2971 N N . GLY A 1 381 ? 9.991 -11.712 -20.098 1.00 90.00 381 GLY A N 1
ATOM 2972 C CA . GLY A 1 381 ? 10.413 -13.107 -20.168 1.00 90.00 381 GLY A CA 1
ATOM 2973 C C . GLY A 1 381 ? 11.016 -13.643 -18.868 1.00 90.00 381 GLY A C 1
ATOM 2974 O O . GLY A 1 381 ? 11.529 -14.763 -18.871 1.00 90.00 381 GLY A O 1
ATOM 2975 N N . ILE A 1 382 ? 10.954 -12.877 -17.776 1.00 87.62 382 ILE A N 1
ATOM 2976 C CA . ILE A 1 382 ? 11.383 -13.292 -16.442 1.00 87.62 382 ILE A CA 1
ATOM 2977 C C . ILE A 1 382 ? 10.147 -13.710 -15.647 1.00 87.62 382 ILE A C 1
ATOM 2979 O O . ILE A 1 382 ? 9.100 -13.067 -15.698 1.00 87.62 382 ILE A O 1
ATOM 2983 N N . THR A 1 383 ? 10.257 -14.840 -14.953 1.00 90.06 383 THR A N 1
ATOM 2984 C CA . THR A 1 383 ? 9.178 -15.368 -14.112 1.00 90.06 383 THR A CA 1
ATOM 2985 C C . THR A 1 383 ? 9.432 -14.968 -12.669 1.00 90.06 383 THR A C 1
ATOM 2987 O O . THR A 1 383 ? 10.481 -15.297 -12.122 1.00 90.06 383 THR A O 1
ATOM 2990 N N . VAL A 1 384 ? 8.461 -14.294 -12.063 1.00 84.19 384 VAL A N 1
ATOM 2991 C CA . VAL A 1 384 ? 8.376 -14.104 -10.616 1.00 84.19 384 VAL A CA 1
ATOM 2992 C C . VAL A 1 384 ? 7.827 -15.401 -10.035 1.00 84.19 384 VAL A C 1
ATOM 2994 O O . VAL A 1 384 ? 6.774 -15.870 -10.467 1.00 84.19 384 VAL A O 1
ATOM 2997 N N . SER A 1 385 ? 8.557 -16.018 -9.113 1.00 84.31 385 SER A N 1
ATOM 2998 C CA . SER A 1 385 ? 8.244 -17.349 -8.580 1.00 84.31 385 SER A CA 1
ATOM 2999 C C . SER A 1 385 ? 8.068 -17.320 -7.068 1.00 84.31 385 SER A C 1
ATOM 3001 O O . SER A 1 385 ? 8.352 -16.309 -6.438 1.00 84.31 385 SER A O 1
ATOM 3003 N N . SER A 1 386 ? 7.627 -18.442 -6.492 1.00 79.12 386 SER A N 1
ATOM 3004 C CA . SER A 1 386 ? 7.427 -18.595 -5.042 1.00 79.12 386 SER A CA 1
ATOM 3005 C C . SER A 1 386 ? 6.429 -17.598 -4.446 1.00 79.12 386 SER A C 1
ATOM 3007 O O . SER A 1 386 ? 6.491 -17.290 -3.260 1.00 79.12 386 SER A O 1
ATOM 3009 N N . LEU A 1 387 ? 5.486 -17.113 -5.259 1.00 78.19 387 LEU A N 1
ATOM 3010 C CA . LEU A 1 387 ? 4.446 -16.213 -4.787 1.00 78.19 387 LEU A CA 1
ATOM 3011 C C . LEU A 1 387 ? 3.537 -16.967 -3.824 1.00 78.19 387 LEU A C 1
ATOM 3013 O O . LEU A 1 387 ? 3.093 -18.082 -4.113 1.00 78.19 387 LEU A O 1
ATOM 3017 N N . SER A 1 388 ? 3.225 -16.331 -2.706 1.00 72.69 388 SER A N 1
ATOM 3018 C CA . SER A 1 388 ? 2.259 -16.833 -1.743 1.00 72.69 388 SER A CA 1
ATOM 3019 C C . SER A 1 388 ? 1.298 -15.718 -1.352 1.00 72.69 388 SER A C 1
ATOM 3021 O O . SER A 1 388 ? 1.649 -14.543 -1.392 1.00 72.69 388 SER A O 1
ATOM 3023 N N . ALA A 1 389 ? 0.063 -16.092 -1.052 1.00 69.50 389 ALA A N 1
ATOM 3024 C CA . ALA A 1 389 ? -1.008 -15.194 -0.664 1.00 69.50 389 ALA A CA 1
ATOM 3025 C C . ALA A 1 389 ? -2.004 -15.970 0.201 1.00 69.50 389 ALA A C 1
ATOM 3027 O O . ALA A 1 389 ? -2.363 -17.105 -0.113 1.00 69.50 389 ALA A O 1
ATOM 3028 N N . GLN A 1 390 ? -2.458 -15.380 1.292 1.00 63.12 390 GLN A N 1
ATOM 3029 C CA . GLN A 1 390 ? -3.536 -15.890 2.130 1.00 63.12 390 GLN A CA 1
ATOM 3030 C C . GLN A 1 390 ? -4.909 -15.482 1.565 1.00 63.12 390 GLN A C 1
ATOM 3032 O O . GLN A 1 390 ? -4.998 -14.579 0.732 1.00 63.12 390 GLN A O 1
ATOM 3037 N N . PRO A 1 391 ? -6.007 -16.144 1.975 1.00 61.41 391 PRO A N 1
ATOM 3038 C CA . PRO A 1 391 ? -7.360 -15.661 1.701 1.00 61.41 391 PRO A CA 1
ATOM 3039 C C . PRO A 1 391 ? -7.533 -14.174 2.050 1.00 61.41 391 PRO A C 1
ATOM 3041 O O . PRO A 1 391 ? -7.277 -13.782 3.184 1.00 61.41 391 PRO A O 1
ATOM 3044 N N . GLY A 1 392 ? -7.989 -13.364 1.091 1.00 56.47 392 GLY A N 1
ATOM 3045 C CA . GLY A 1 392 ? -8.184 -11.916 1.255 1.00 56.47 392 GLY A CA 1
ATOM 3046 C C . GLY A 1 392 ? -6.989 -11.068 0.810 1.00 56.47 392 GLY A C 1
ATOM 3047 O O . GLY A 1 392 ? -7.163 -9.886 0.495 1.00 56.47 392 GLY A O 1
ATOM 3048 N N . ASP A 1 393 ? -5.802 -11.667 0.674 1.00 63.19 393 ASP A N 1
ATOM 3049 C CA . ASP A 1 393 ? -4.621 -10.951 0.207 1.00 63.19 393 ASP A CA 1
ATOM 3050 C C . ASP A 1 393 ? -4.829 -10.436 -1.215 1.00 63.19 393 ASP A C 1
ATOM 3052 O O . ASP A 1 393 ? -5.437 -11.074 -2.089 1.00 63.19 393 ASP A O 1
ATOM 3056 N N . THR A 1 394 ? -4.272 -9.256 -1.460 1.00 70.19 394 THR A N 1
ATOM 3057 C CA . THR A 1 394 ? -4.136 -8.720 -2.803 1.00 70.19 394 THR A CA 1
ATOM 3058 C C . THR A 1 394 ? -2.685 -8.392 -3.050 1.00 70.19 394 THR A C 1
ATOM 3060 O O . THR A 1 394 ? -2.170 -7.483 -2.421 1.00 70.19 394 THR A O 1
ATOM 3063 N N . LEU A 1 395 ? -2.060 -9.097 -3.984 1.00 77.38 395 LEU A N 1
ATOM 3064 C CA . LEU A 1 395 ? -0.706 -8.833 -4.453 1.00 77.38 395 LEU A CA 1
ATOM 3065 C C . LEU A 1 395 ? -0.732 -7.757 -5.545 1.00 77.38 395 LEU A C 1
ATOM 3067 O O . LEU A 1 395 ? -1.668 -7.726 -6.348 1.00 77.38 395 LEU A O 1
ATOM 3071 N N . LEU A 1 396 ? 0.291 -6.906 -5.610 1.00 81.81 396 LEU A N 1
ATOM 3072 C CA . LEU A 1 396 ? 0.428 -5.850 -6.611 1.00 81.81 396 LEU A CA 1
ATOM 3073 C C . LEU A 1 396 ? 1.653 -6.126 -7.479 1.00 81.81 396 LEU A C 1
ATOM 3075 O O . LEU A 1 396 ? 2.728 -6.458 -6.995 1.00 81.81 396 LEU A O 1
ATOM 3079 N N . PHE A 1 397 ? 1.495 -5.956 -8.780 1.00 87.69 397 PHE A N 1
ATOM 3080 C CA . PHE A 1 397 ? 2.553 -6.122 -9.760 1.00 87.69 397 PHE A CA 1
ATOM 3081 C C . PHE A 1 397 ? 2.474 -5.003 -10.780 1.00 87.69 397 PHE A C 1
ATOM 3083 O O . PHE A 1 397 ? 1.427 -4.376 -10.962 1.00 87.69 397 PHE A O 1
ATOM 3090 N N . PHE A 1 398 ? 3.561 -4.785 -11.499 1.00 88.94 398 PHE A N 1
ATOM 3091 C CA . PHE A 1 398 ? 3.541 -3.921 -12.664 1.00 88.94 398 PHE A CA 1
ATOM 3092 C C . PHE A 1 398 ? 4.524 -4.399 -13.723 1.00 88.94 398 PHE A C 1
ATOM 3094 O O . PHE A 1 398 ? 5.429 -5.188 -13.463 1.00 88.94 398 PHE A O 1
ATOM 3101 N N . VAL A 1 399 ? 4.319 -3.923 -14.940 1.00 91.31 399 VAL A N 1
ATOM 3102 C CA . VAL A 1 399 ? 5.201 -4.150 -16.077 1.00 91.31 399 VAL A CA 1
ATOM 3103 C C . VAL A 1 399 ? 5.324 -2.845 -16.859 1.00 91.31 399 VAL A C 1
ATOM 3105 O O . VAL A 1 399 ? 4.325 -2.188 -17.150 1.00 91.31 399 VAL A O 1
ATOM 3108 N N . GLU A 1 400 ? 6.552 -2.478 -17.213 1.00 88.12 400 GLU A N 1
ATOM 3109 C CA . GLU A 1 400 ? 6.834 -1.331 -18.075 1.00 88.12 400 GLU A CA 1
ATOM 3110 C C . GLU A 1 400 ? 6.737 -1.738 -19.546 1.00 88.12 400 GLU A C 1
ATOM 3112 O O . GLU A 1 400 ? 7.579 -2.482 -20.051 1.00 88.12 400 GLU A O 1
ATOM 3117 N N . ILE A 1 401 ? 5.701 -1.259 -20.243 1.00 93.69 401 ILE A N 1
ATOM 3118 C CA . ILE A 1 401 ? 5.461 -1.567 -21.656 1.00 93.69 401 ILE A CA 1
ATOM 3119 C C . ILE A 1 401 ? 6.145 -0.529 -22.548 1.00 93.69 401 ILE A C 1
ATOM 3121 O O . ILE A 1 401 ? 5.715 0.632 -22.566 1.00 93.69 401 ILE A O 1
ATOM 3125 N N . PRO A 1 402 ? 7.162 -0.923 -23.343 1.00 90.06 402 PRO A N 1
ATOM 3126 C CA . PRO A 1 402 ? 7.814 -0.015 -24.274 1.00 90.06 402 PRO A CA 1
ATOM 3127 C C . PRO A 1 402 ? 6.856 0.518 -25.340 1.00 90.06 402 PRO A C 1
ATOM 3129 O O . PRO A 1 402 ? 5.863 -0.121 -25.714 1.00 90.06 402 PRO A O 1
ATOM 3132 N N . GLU A 1 403 ? 7.208 1.668 -25.912 1.00 84.25 403 GLU A N 1
ATOM 3133 C CA . GLU A 1 403 ? 6.593 2.107 -27.161 1.00 84.25 403 GLU A CA 1
ATOM 3134 C C . GLU A 1 403 ? 6.762 1.042 -28.252 1.00 84.25 403 GLU A C 1
ATOM 3136 O O . GLU A 1 403 ? 7.728 0.288 -28.271 1.00 84.25 403 GLU A O 1
ATOM 3141 N N . ASN A 1 404 ? 5.818 0.989 -29.195 1.00 82.12 404 ASN A N 1
ATOM 3142 C CA . ASN A 1 404 ? 5.863 0.046 -30.317 1.00 82.12 404 ASN A CA 1
ATOM 3143 C C . ASN A 1 404 ? 5.829 -1.445 -29.903 1.00 82.12 404 ASN A C 1
ATOM 3145 O O . ASN A 1 404 ? 6.196 -2.317 -30.692 1.00 82.12 404 ASN A O 1
ATOM 3149 N N . THR A 1 405 ? 5.343 -1.759 -28.699 1.00 88.62 405 THR A N 1
ATOM 3150 C CA . THR A 1 405 ? 5.089 -3.142 -28.279 1.00 88.62 405 THR A CA 1
ATOM 3151 C C . THR A 1 405 ? 3.987 -3.774 -29.136 1.00 88.62 405 THR A C 1
ATOM 3153 O O . THR A 1 405 ? 2.886 -3.239 -29.257 1.00 88.62 405 THR A O 1
ATOM 3156 N N . ARG A 1 406 ? 4.284 -4.921 -29.760 1.00 83.75 406 ARG A N 1
ATOM 3157 C CA . ARG A 1 406 ? 3.373 -5.673 -30.640 1.00 83.75 406 ARG A CA 1
ATOM 3158 C C . ARG A 1 406 ? 2.328 -6.427 -29.843 1.00 83.75 406 ARG A C 1
ATOM 3160 O O . ARG A 1 406 ? 1.160 -6.434 -30.218 1.00 83.75 406 ARG A O 1
ATOM 3167 N N . TYR A 1 407 ? 2.757 -7.111 -28.793 1.00 90.38 407 TYR A N 1
ATOM 3168 C CA . TYR A 1 407 ? 1.852 -7.802 -27.893 1.00 90.38 407 TYR A CA 1
ATOM 3169 C C . TYR A 1 407 ? 2.480 -7.995 -26.524 1.00 90.38 407 TYR A C 1
ATOM 3171 O O . TYR A 1 407 ? 3.704 -8.016 -26.399 1.00 90.38 407 TYR A O 1
ATOM 3179 N N . VAL A 1 408 ? 1.616 -8.199 -25.538 1.00 93.88 408 VAL A N 1
ATOM 3180 C CA . VAL A 1 408 ? 1.960 -8.609 -24.180 1.00 93.88 408 VAL A CA 1
ATOM 3181 C C . VAL A 1 408 ? 1.192 -9.883 -23.852 1.00 93.88 408 VAL A C 1
ATOM 3183 O O . VAL A 1 408 ? -0.007 -9.994 -24.105 1.00 93.88 408 VAL A O 1
ATOM 3186 N N . GLN A 1 409 ? 1.906 -10.848 -23.297 1.00 94.50 409 GLN A N 1
ATOM 3187 C CA . GLN A 1 409 ? 1.417 -12.088 -22.723 1.00 94.50 409 GLN A CA 1
ATOM 3188 C C . GLN A 1 409 ? 1.610 -12.029 -21.220 1.00 94.50 409 GLN A C 1
ATOM 3190 O O . GLN A 1 409 ? 2.728 -11.826 -20.762 1.00 94.50 409 GLN A O 1
ATOM 3195 N N . LEU A 1 410 ? 0.539 -12.251 -20.471 1.00 93.31 410 LEU A N 1
ATOM 3196 C CA . LEU A 1 410 ? 0.566 -12.369 -19.019 1.00 93.31 410 LEU A CA 1
ATOM 3197 C C . LEU A 1 410 ? 0.124 -13.771 -18.644 1.00 93.31 410 LEU A C 1
ATOM 3199 O O . LEU A 1 410 ? -0.875 -14.269 -19.161 1.00 93.31 410 LEU A O 1
ATOM 3203 N N . THR A 1 411 ? 0.883 -14.426 -17.778 1.00 92.25 411 THR A N 1
ATOM 3204 C CA . THR A 1 411 ? 0.582 -15.782 -17.326 1.00 92.25 411 THR A CA 1
ATOM 3205 C C . THR A 1 411 ? 0.766 -15.875 -15.826 1.00 92.25 411 THR A C 1
ATOM 3207 O O . THR A 1 411 ? 1.845 -15.566 -15.328 1.00 92.25 411 THR A O 1
ATOM 3210 N N . VAL A 1 412 ? -0.267 -16.351 -15.133 1.00 90.94 412 VAL A N 1
ATOM 3211 C CA . VAL A 1 412 ? -0.199 -16.725 -13.718 1.00 90.94 412 VAL A CA 1
ATOM 3212 C C . VAL A 1 412 ? -0.487 -18.209 -13.588 1.00 90.94 412 VAL A C 1
ATOM 3214 O O . VAL A 1 412 ? -1.446 -18.716 -14.177 1.00 90.94 412 VAL A O 1
ATOM 3217 N N . TYR A 1 413 ? 0.344 -18.903 -12.822 1.00 89.50 413 TYR A N 1
ATOM 3218 C CA . TYR A 1 413 ? 0.201 -20.320 -12.536 1.00 89.50 413 TYR A CA 1
ATOM 3219 C C . TYR A 1 413 ? 0.358 -20.562 -11.035 1.00 89.50 413 TYR A C 1
ATOM 3221 O O . TYR A 1 413 ? 1.435 -20.354 -10.495 1.00 89.50 413 TYR A O 1
ATOM 3229 N N . ALA A 1 414 ? -0.687 -21.032 -10.362 1.00 86.06 414 ALA A N 1
ATOM 3230 C CA . ALA A 1 414 ? -0.606 -21.531 -8.996 1.00 86.06 414 ALA A CA 1
ATOM 3231 C C . ALA A 1 414 ? -0.299 -23.039 -9.014 1.00 86.06 414 ALA A C 1
ATOM 3233 O O . ALA A 1 414 ? -0.944 -23.825 -9.701 1.00 86.06 414 ALA A O 1
ATOM 3234 N N . TRP A 1 415 ? 0.723 -23.461 -8.284 1.00 78.06 415 TRP A N 1
ATOM 3235 C CA . TRP A 1 415 ? 1.171 -24.853 -8.187 1.00 78.06 415 TRP A CA 1
ATOM 3236 C C . TRP A 1 415 ? 0.549 -25.605 -7.010 1.00 78.06 415 TRP A C 1
ATOM 3238 O O . TRP A 1 415 ? 0.690 -26.830 -6.913 1.00 78.06 415 TRP A O 1
ATOM 3248 N N . ASP A 1 416 ? -0.142 -24.888 -6.128 1.00 66.56 416 ASP A N 1
ATOM 3249 C CA . ASP A 1 416 ? -0.904 -25.477 -5.039 1.00 66.56 416 ASP A CA 1
ATOM 3250 C C . ASP A 1 416 ? -1.949 -26.461 -5.591 1.00 66.56 416 ASP A C 1
ATOM 3252 O O . ASP A 1 416 ? -2.637 -26.200 -6.576 1.00 66.56 416 ASP A O 1
ATOM 3256 N N . ASN A 1 417 ? -2.050 -27.628 -4.952 1.00 56.25 417 ASN A N 1
ATOM 3257 C CA . ASN A 1 417 ? -2.944 -28.734 -5.320 1.00 56.25 417 ASN A CA 1
ATOM 3258 C C . ASN A 1 417 ? -2.583 -29.589 -6.558 1.00 56.25 417 ASN A C 1
ATOM 3260 O O . ASN A 1 417 ? -3.436 -30.267 -7.134 1.00 56.25 417 ASN A O 1
ATOM 3264 N N . TRP A 1 418 ? -1.296 -29.714 -6.899 1.00 47.16 418 TRP A N 1
ATOM 3265 C CA . TRP A 1 418 ? -0.791 -30.855 -7.690 1.00 47.16 418 TRP A CA 1
ATOM 3266 C C . TRP A 1 418 ? -0.535 -32.094 -6.791 1.00 47.16 418 TRP A C 1
ATOM 3268 O O . TRP A 1 418 ? 0.599 -32.549 -6.645 1.00 47.16 418 TRP A O 1
ATOM 3278 N N . GLY A 1 419 ? -1.573 -32.629 -6.127 1.00 43.38 419 GLY A N 1
ATOM 3279 C CA . GLY A 1 419 ? -1.432 -33.694 -5.116 1.00 43.38 419 GLY A CA 1
ATOM 3280 C C . GLY A 1 419 ? -2.518 -34.781 -5.131 1.00 43.38 419 GLY A C 1
ATOM 3281 O O . GLY A 1 419 ? -3.630 -34.547 -4.686 1.00 43.38 419 GLY A O 1
ATOM 3282 N N . ASP A 1 420 ? -2.120 -35.975 -5.588 1.00 41.91 420 ASP A N 1
ATOM 3283 C CA . ASP A 1 420 ? -2.756 -37.306 -5.535 1.00 41.91 420 ASP A CA 1
ATOM 3284 C C . ASP A 1 420 ? -4.176 -37.498 -6.117 1.00 41.91 420 ASP A C 1
ATOM 3286 O O . ASP A 1 420 ? -5.197 -37.354 -5.449 1.00 41.91 420 ASP A O 1
ATOM 3290 N N . GLU A 1 421 ? -4.218 -38.063 -7.336 1.00 49.09 421 GLU A N 1
ATOM 3291 C CA . GLU A 1 421 ? -5.393 -38.665 -8.007 1.00 49.09 421 GLU A CA 1
ATOM 3292 C C . GLU A 1 421 ? -6.151 -39.732 -7.166 1.00 49.09 421 GLU A C 1
ATOM 3294 O O . GLU A 1 421 ? -7.140 -40.295 -7.636 1.00 49.09 421 GLU A O 1
ATOM 3299 N N . GLU A 1 422 ? -5.706 -40.058 -5.945 1.00 50.91 422 GLU A N 1
ATOM 3300 C CA . GLU A 1 422 ? -6.311 -41.086 -5.086 1.00 50.91 422 GLU A CA 1
ATOM 3301 C C . GLU A 1 422 ? -7.394 -40.566 -4.119 1.00 50.91 422 GLU A C 1
ATOM 3303 O O . GLU A 1 422 ? -8.141 -41.392 -3.590 1.00 50.91 422 GLU A O 1
ATOM 3308 N N . ASN A 1 423 ? -7.551 -39.250 -3.919 1.00 47.28 423 ASN A N 1
ATOM 3309 C CA . ASN A 1 423 ? -8.599 -38.680 -3.057 1.00 47.28 423 ASN A CA 1
ATOM 3310 C C . ASN A 1 423 ? -9.359 -37.538 -3.757 1.00 47.28 423 ASN A C 1
ATOM 3312 O O . ASN A 1 423 ? -9.003 -36.371 -3.656 1.00 47.28 423 ASN A O 1
ATOM 3316 N N . GLU A 1 424 ? -10.471 -37.875 -4.414 1.00 49.47 424 GLU A N 1
ATOM 3317 C CA . GLU A 1 424 ? -11.383 -36.926 -5.085 1.00 49.47 424 GLU A CA 1
ATOM 3318 C C . GLU A 1 424 ? -12.123 -35.952 -4.124 1.00 49.47 424 GLU A C 1
ATOM 3320 O O . GLU A 1 424 ? -12.981 -35.198 -4.577 1.00 49.47 424 GLU A O 1
ATOM 3325 N N . GLU A 1 425 ? -11.839 -35.951 -2.811 1.00 47.31 425 GLU A N 1
ATOM 3326 C CA . GLU A 1 425 ? -12.606 -35.198 -1.795 1.00 47.31 425 GLU A CA 1
ATOM 3327 C C . GLU A 1 425 ? -11.975 -33.858 -1.335 1.00 47.31 425 GLU A C 1
ATOM 3329 O O . GLU A 1 425 ? -12.650 -33.114 -0.629 1.00 47.31 425 GLU A O 1
ATOM 3334 N N . GLU A 1 426 ? -10.754 -33.490 -1.759 1.00 49.03 426 GLU A N 1
ATOM 3335 C CA . GLU A 1 426 ? -10.049 -32.264 -1.292 1.00 49.03 426 GLU A CA 1
ATOM 3336 C C . GLU A 1 426 ? -9.525 -31.334 -2.414 1.00 49.03 426 GLU A C 1
ATOM 3338 O O . GLU A 1 426 ? -8.595 -30.553 -2.214 1.00 49.03 426 GLU A O 1
ATOM 3343 N N . PHE A 1 427 ? -10.139 -31.342 -3.604 1.00 52.94 427 PHE A N 1
ATOM 3344 C CA . PHE A 1 427 ? -9.880 -30.279 -4.588 1.00 52.94 427 PHE A CA 1
ATOM 3345 C C . PHE A 1 427 ? -10.509 -28.962 -4.112 1.00 52.94 427 PHE A C 1
ATOM 3347 O O . PHE A 1 427 ? -11.672 -28.679 -4.400 1.00 52.94 427 PHE A O 1
ATOM 3354 N N . GLN A 1 428 ? -9.743 -28.155 -3.380 1.00 56.97 428 GLN A N 1
ATOM 3355 C CA . GLN A 1 428 ? -10.043 -26.735 -3.228 1.00 56.97 428 GLN A CA 1
ATOM 3356 C C . GLN A 1 428 ? -9.657 -26.026 -4.527 1.00 56.97 428 GLN A C 1
ATOM 3358 O O . GLN A 1 428 ? -8.502 -26.074 -4.956 1.00 56.97 428 GLN A O 1
ATOM 3363 N N . GLU A 1 429 ? -10.656 -25.452 -5.194 1.00 67.31 429 GLU A N 1
ATOM 3364 C CA . GLU A 1 429 ? -10.479 -24.645 -6.397 1.00 67.31 429 GLU A CA 1
ATOM 3365 C C . GLU A 1 429 ? -9.830 -23.322 -5.985 1.00 67.31 429 GLU A C 1
ATOM 3367 O O . GLU A 1 429 ? -10.372 -22.612 -5.144 1.00 67.31 429 GLU A O 1
ATOM 3372 N N . ILE A 1 430 ? -8.646 -23.024 -6.526 1.00 74.25 430 ILE A N 1
ATOM 3373 C CA . ILE A 1 430 ? -7.973 -21.758 -6.231 1.00 74.25 430 ILE A CA 1
ATOM 3374 C C . ILE A 1 430 ? -8.763 -20.646 -6.921 1.00 74.25 430 ILE A C 1
ATOM 3376 O O . ILE A 1 430 ? -8.877 -20.633 -8.146 1.00 74.25 430 ILE A O 1
ATOM 3380 N N . GLU A 1 431 ? -9.314 -19.720 -6.141 1.00 76.19 431 GLU A N 1
ATOM 3381 C CA . GLU A 1 431 ? -10.069 -18.581 -6.666 1.00 76.19 431 GLU A CA 1
ATOM 3382 C C . GLU A 1 431 ? -9.178 -17.337 -6.712 1.00 76.19 431 GLU A C 1
ATOM 3384 O O . GLU A 1 431 ? -8.992 -16.671 -5.693 1.00 76.19 431 GLU A O 1
ATOM 3389 N N . MET A 1 432 ? -8.655 -17.010 -7.900 1.00 81.69 432 MET A N 1
ATOM 3390 C CA . MET A 1 432 ? -7.833 -15.819 -8.151 1.00 81.69 432 MET A CA 1
ATOM 3391 C C . MET A 1 432 ? -8.517 -14.882 -9.152 1.00 81.69 432 MET A C 1
ATOM 3393 O O . MET A 1 432 ? -8.994 -15.336 -10.191 1.00 81.69 432 MET A O 1
ATOM 3397 N N . ASN A 1 433 ? -8.499 -13.575 -8.887 1.00 83.62 433 ASN A N 1
ATOM 3398 C CA . ASN A 1 433 ? -8.866 -12.541 -9.860 1.00 83.62 433 ASN A CA 1
ATOM 3399 C C . ASN A 1 433 ? -7.663 -11.645 -10.126 1.00 83.62 433 ASN A C 1
ATOM 3401 O O . ASN A 1 433 ? -6.994 -11.230 -9.182 1.00 83.62 433 ASN A O 1
ATOM 3405 N N . ILE A 1 434 ? -7.416 -11.333 -11.397 1.00 90.44 434 ILE A N 1
ATOM 3406 C CA . ILE A 1 434 ? -6.316 -10.462 -11.809 1.00 90.44 434 ILE A CA 1
ATOM 3407 C C . ILE A 1 434 ? -6.911 -9.227 -12.476 1.00 90.44 434 ILE A C 1
ATOM 3409 O O . ILE A 1 434 ? -7.458 -9.329 -13.573 1.00 90.44 434 ILE A O 1
ATOM 3413 N N . TYR A 1 435 ? -6.809 -8.071 -11.831 1.00 87.31 435 TYR A N 1
ATOM 3414 C CA . TYR A 1 435 ? -7.269 -6.796 -12.385 1.00 87.31 435 TYR A CA 1
ATOM 3415 C C . TYR A 1 435 ? -6.095 -6.043 -12.987 1.00 87.31 435 TYR A C 1
ATOM 3417 O O . TYR A 1 435 ? -5.014 -6.051 -12.407 1.00 87.31 435 TYR A O 1
ATOM 3425 N N . ILE A 1 436 ? -6.297 -5.381 -14.124 1.00 92.81 436 ILE A N 1
ATOM 3426 C CA . ILE A 1 436 ? -5.231 -4.708 -14.876 1.00 92.81 436 ILE A CA 1
ATOM 3427 C C . ILE A 1 436 ? -5.641 -3.274 -15.202 1.00 92.81 436 ILE A C 1
ATOM 3429 O O . ILE A 1 436 ? -6.783 -3.031 -15.594 1.00 92.81 436 ILE A O 1
ATOM 3433 N N . ALA A 1 437 ? -4.720 -2.321 -15.056 1.00 88.44 437 ALA A N 1
ATOM 3434 C CA . ALA A 1 437 ? -4.917 -0.945 -15.502 1.00 88.44 437 ALA A CA 1
ATOM 3435 C C . ALA A 1 437 ? -3.616 -0.297 -15.994 1.00 88.44 437 ALA A C 1
ATOM 3437 O O . ALA A 1 437 ? -2.531 -0.526 -15.461 1.00 88.44 437 ALA A O 1
ATOM 3438 N N . ASN A 1 438 ? -3.731 0.549 -17.016 1.00 88.44 438 ASN A N 1
ATOM 3439 C CA . ASN A 1 438 ? -2.622 1.334 -17.541 1.00 88.44 438 ASN A CA 1
ATOM 3440 C C . ASN A 1 438 ? -2.466 2.645 -16.749 1.00 88.44 438 ASN A C 1
ATOM 3442 O O . ASN A 1 438 ? -3.432 3.381 -16.530 1.00 88.44 438 ASN A O 1
ATOM 3446 N N . ASN A 1 439 ? -1.233 2.927 -16.321 1.00 77.81 439 ASN A N 1
ATOM 3447 C CA . ASN A 1 439 ? -0.784 4.122 -15.603 1.00 77.81 439 ASN A CA 1
ATOM 3448 C C . ASN A 1 439 ? -1.549 4.444 -14.299 1.00 77.81 439 ASN A C 1
ATOM 3450 O O . ASN A 1 439 ? -1.514 5.579 -13.824 1.00 77.81 439 ASN A O 1
ATOM 3454 N N . ARG A 1 440 ? -2.242 3.461 -13.710 1.00 76.06 440 ARG A N 1
ATOM 3455 C CA . ARG A 1 440 ? -2.882 3.546 -12.387 1.00 76.06 440 ARG A CA 1
ATOM 3456 C C . ARG A 1 440 ? -3.034 2.158 -11.771 1.00 76.06 440 ARG A C 1
ATOM 3458 O O . ARG A 1 440 ? -3.171 1.193 -12.512 1.00 76.06 440 ARG A O 1
ATOM 3465 N N . ILE A 1 441 ? -3.083 2.071 -10.444 1.00 71.25 441 ILE A N 1
ATOM 3466 C CA . ILE A 1 441 ? -3.271 0.806 -9.718 1.00 71.25 441 ILE A CA 1
ATOM 3467 C C . ILE A 1 441 ? -4.711 0.290 -9.915 1.00 71.25 441 ILE A C 1
ATOM 3469 O O . ILE A 1 441 ? -5.657 1.022 -9.606 1.00 71.25 441 ILE A O 1
ATOM 3473 N N . PRO A 1 442 ? -4.911 -0.947 -10.411 1.00 73.31 442 PRO A N 1
ATOM 3474 C CA . PRO A 1 442 ? -6.235 -1.513 -10.615 1.00 73.31 442 PRO A CA 1
ATOM 3475 C C . PRO A 1 442 ? -6.822 -2.073 -9.322 1.00 73.31 442 PRO A C 1
ATOM 3477 O O . PRO A 1 442 ? -6.132 -2.617 -8.460 1.00 73.31 442 PRO A O 1
ATOM 3480 N N . THR A 1 443 ? -8.142 -2.026 -9.239 1.00 57.78 443 THR A N 1
ATOM 3481 C CA . THR A 1 443 ? -8.944 -2.622 -8.170 1.00 57.78 443 THR A CA 1
ATOM 3482 C C . THR A 1 443 ? -10.108 -3.404 -8.771 1.00 57.78 443 THR A C 1
ATOM 3484 O O . THR A 1 443 ? -10.423 -3.283 -9.958 1.00 57.78 443 THR A O 1
ATOM 3487 N N . ALA A 1 444 ? -10.842 -4.140 -7.935 1.00 59.97 444 ALA A N 1
ATOM 3488 C CA . ALA A 1 444 ? -12.033 -4.859 -8.378 1.00 59.97 444 ALA A CA 1
ATOM 3489 C C . ALA A 1 444 ? -13.134 -3.964 -8.991 1.00 59.97 444 ALA A C 1
ATOM 3491 O O . ALA A 1 444 ? -13.994 -4.457 -9.719 1.00 59.97 444 ALA A O 1
ATOM 3492 N N . TRP A 1 445 ? -13.122 -2.653 -8.723 1.00 50.66 445 TRP A N 1
ATOM 3493 C CA . TRP A 1 445 ? -14.130 -1.693 -9.199 1.00 50.66 445 TRP A CA 1
ATOM 3494 C C . TRP A 1 445 ? -13.602 -0.641 -10.181 1.00 50.66 445 TRP A C 1
ATOM 3496 O O . TRP A 1 445 ? -14.408 -0.028 -10.880 1.00 50.66 445 TRP A O 1
ATOM 3506 N N . ASP A 1 446 ? -12.289 -0.416 -10.232 1.00 53.69 446 ASP A N 1
ATOM 3507 C CA . ASP A 1 446 ? -11.621 0.475 -11.185 1.00 53.69 446 ASP A CA 1
ATOM 3508 C C . ASP A 1 446 ? -10.435 -0.262 -11.807 1.00 53.69 446 ASP A C 1
ATOM 3510 O O . ASP A 1 446 ? -9.379 -0.396 -11.192 1.00 53.69 446 ASP A O 1
ATOM 3514 N N . HIS A 1 447 ? -10.652 -0.773 -13.013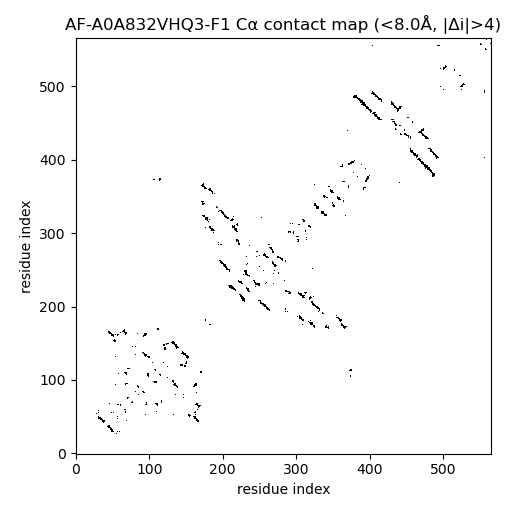 1.00 79.75 447 HIS A N 1
ATOM 3515 C CA . HIS A 1 447 ? -9.668 -1.467 -13.833 1.00 79.75 447 HIS A CA 1
ATOM 3516 C C . HIS A 1 447 ? -10.004 -1.258 -15.311 1.00 79.75 447 HIS A C 1
ATOM 3518 O O . HIS A 1 447 ? -11.140 -0.926 -15.664 1.00 79.75 447 HIS A O 1
ATOM 3524 N N . ASP A 1 448 ? -9.011 -1.447 -16.172 1.00 89.06 448 ASP A N 1
ATOM 3525 C CA . ASP A 1 448 ? -9.203 -1.470 -17.622 1.00 89.06 448 ASP A CA 1
ATOM 3526 C C . ASP A 1 448 ? -9.615 -2.861 -18.105 1.00 89.06 448 ASP A C 1
ATOM 3528 O O . ASP A 1 448 ? -10.402 -2.967 -19.047 1.00 89.06 448 ASP A O 1
ATOM 3532 N N . ASP A 1 449 ? -9.122 -3.916 -17.448 1.00 92.00 449 ASP A N 1
ATOM 3533 C CA . ASP A 1 449 ? -9.445 -5.300 -17.793 1.00 92.00 449 ASP A CA 1
ATOM 3534 C C . ASP A 1 449 ? -9.340 -6.261 -16.597 1.00 92.00 449 ASP A C 1
ATOM 3536 O O . ASP A 1 449 ? -8.741 -5.935 -15.566 1.00 92.00 449 ASP A O 1
ATOM 3540 N N . ILE A 1 450 ? -9.923 -7.451 -16.751 1.00 88.94 450 ILE A N 1
ATOM 3541 C CA . ILE A 1 450 ? -9.814 -8.573 -15.814 1.00 88.94 450 ILE A CA 1
ATOM 3542 C C . ILE A 1 450 ? -9.345 -9.825 -16.562 1.00 88.94 450 ILE A C 1
ATOM 3544 O O . ILE A 1 450 ? -9.904 -10.196 -17.595 1.00 88.94 450 ILE A O 1
ATOM 3548 N N . VAL A 1 451 ? -8.318 -10.498 -16.042 1.00 86.25 451 VAL A N 1
ATOM 3549 C CA . VAL A 1 451 ? -7.872 -11.791 -16.572 1.00 86.25 451 VAL A CA 1
ATOM 3550 C C . VAL A 1 451 ? -8.550 -12.898 -15.775 1.00 86.25 451 VAL A C 1
ATOM 3552 O O . VAL A 1 451 ? -8.125 -13.241 -14.671 1.00 86.25 451 VAL A O 1
ATOM 3555 N N . ASP A 1 452 ? -9.613 -13.453 -16.354 1.00 68.50 452 ASP A N 1
ATOM 3556 C CA . ASP A 1 452 ? -10.343 -14.581 -15.776 1.00 68.50 452 ASP A CA 1
ATOM 3557 C C . ASP A 1 452 ? -9.468 -15.851 -15.769 1.00 68.50 452 ASP A C 1
ATOM 3559 O O . ASP A 1 452 ? -8.983 -16.309 -16.812 1.00 68.50 452 ASP A O 1
ATOM 3563 N N . GLY A 1 453 ? -9.277 -16.436 -14.584 1.00 63.22 453 GLY A N 1
ATOM 3564 C CA . GLY A 1 453 ? -8.559 -17.695 -14.381 1.00 63.22 453 GLY A CA 1
ATOM 3565 C C . GLY A 1 453 ? -9.466 -18.924 -14.412 1.00 63.22 453 GLY A C 1
ATOM 3566 O O . GLY A 1 453 ? -10.640 -18.864 -14.053 1.00 63.22 453 GLY A O 1
ATOM 3567 N N . TRP A 1 454 ? -8.915 -20.071 -14.811 1.00 63.25 454 TRP A N 1
ATOM 3568 C CA . TRP A 1 454 ? -9.550 -21.382 -14.646 1.00 63.25 454 TRP A CA 1
ATOM 3569 C C . TRP A 1 454 ? -8.855 -22.121 -13.504 1.00 63.25 454 TRP A C 1
ATOM 3571 O O . TRP A 1 454 ? -7.919 -22.892 -13.733 1.00 63.25 454 TRP A O 1
ATOM 3581 N N . GLY A 1 455 ? -9.287 -21.861 -12.270 1.00 68.00 455 GLY A N 1
ATOM 3582 C CA . GLY A 1 455 ? -8.650 -22.409 -11.076 1.00 68.00 455 GLY A CA 1
ATOM 3583 C C . GLY A 1 455 ? -7.201 -21.933 -10.954 1.00 68.00 455 GLY A C 1
ATOM 3584 O O . GLY A 1 455 ? -6.938 -20.761 -10.719 1.00 68.00 455 GLY A O 1
ATOM 3585 N N . TYR A 1 456 ? -6.250 -22.842 -11.164 1.00 75.62 456 TYR A N 1
ATOM 3586 C CA . TYR A 1 456 ? -4.823 -22.613 -10.932 1.00 75.62 456 TYR A CA 1
ATOM 3587 C C . TYR A 1 456 ? -4.073 -21.908 -12.082 1.00 75.62 456 TYR A C 1
ATOM 3589 O O . TYR A 1 456 ? -2.871 -21.683 -11.971 1.00 75.62 456 TYR A O 1
ATOM 3597 N N . TYR A 1 457 ? -4.731 -21.577 -13.199 1.00 85.62 457 TYR A N 1
ATOM 3598 C CA . TYR A 1 457 ? -4.085 -20.958 -14.365 1.00 85.62 457 TYR A CA 1
ATOM 3599 C C . TYR A 1 457 ? -4.885 -19.782 -14.925 1.00 85.62 457 TYR A C 1
ATOM 3601 O O . TYR A 1 457 ? -6.064 -19.932 -15.260 1.00 85.62 457 TYR A O 1
ATOM 3609 N N . SER A 1 458 ? -4.206 -18.654 -15.129 1.00 88.62 458 SER A N 1
ATOM 3610 C CA . SER A 1 458 ? -4.759 -17.446 -15.749 1.00 88.62 458 SER A CA 1
ATOM 3611 C C . SER A 1 458 ? -3.859 -16.962 -16.885 1.00 88.62 458 SER A C 1
ATOM 3613 O O . SER A 1 458 ? -2.631 -16.999 -16.778 1.00 88.62 458 SER A O 1
ATOM 3615 N N . TYR A 1 459 ? -4.467 -16.498 -17.981 1.00 90.19 459 TYR A N 1
ATOM 3616 C CA . TYR A 1 459 ? -3.753 -16.074 -19.188 1.00 90.19 459 TYR A CA 1
ATOM 3617 C C . TYR A 1 459 ? -4.375 -14.825 -19.816 1.00 90.19 459 TYR A C 1
ATOM 3619 O O . TYR A 1 459 ? -5.536 -14.848 -20.225 1.00 90.19 459 TYR A O 1
ATOM 3627 N N . GLY A 1 460 ? -3.576 -13.765 -19.940 1.00 91.00 460 GLY A N 1
ATOM 3628 C CA . GLY A 1 460 ? -3.915 -12.527 -20.638 1.00 91.00 460 GLY A CA 1
ATOM 3629 C C . GLY A 1 460 ? -3.095 -12.363 -21.920 1.00 91.00 460 GLY A C 1
ATOM 3630 O O . GLY A 1 460 ? -1.907 -12.689 -21.955 1.00 91.00 460 GLY A O 1
ATOM 3631 N N . TYR A 1 461 ? -3.719 -11.844 -22.980 1.00 92.50 461 TYR A N 1
ATOM 3632 C CA . TYR A 1 461 ? -3.055 -11.540 -24.251 1.00 92.50 461 TYR A CA 1
ATOM 3633 C C . TYR A 1 461 ? -3.565 -10.220 -24.824 1.00 92.50 461 TYR A C 1
ATOM 3635 O O . TYR A 1 461 ? -4.748 -10.094 -25.141 1.00 92.50 461 TYR A O 1
ATOM 3643 N N . TYR A 1 462 ? -2.658 -9.263 -25.000 1.00 92.06 462 TYR A N 1
ATOM 3644 C CA . TYR A 1 462 ? -2.958 -7.904 -25.443 1.00 92.06 462 TYR A CA 1
ATOM 3645 C C . TYR A 1 462 ? -2.186 -7.599 -26.719 1.00 92.06 462 TYR A C 1
ATOM 3647 O O . TYR A 1 462 ? -0.962 -7.677 -26.720 1.00 92.06 462 TYR A O 1
ATOM 3655 N N . GLU A 1 463 ? -2.877 -7.244 -27.803 1.00 89.75 463 GLU A N 1
ATOM 3656 C CA . GLU A 1 463 ? -2.249 -6.812 -29.058 1.00 89.75 463 GLU A CA 1
ATOM 3657 C C . GLU A 1 463 ? -2.152 -5.290 -29.111 1.00 89.75 463 GLU A C 1
ATOM 3659 O O . GLU A 1 463 ? -3.125 -4.596 -28.819 1.00 89.75 463 GLU A O 1
ATOM 3664 N N . TRP A 1 464 ? -0.993 -4.784 -29.533 1.00 86.00 464 TRP A N 1
ATOM 3665 C CA . TRP A 1 464 ? -0.671 -3.358 -29.623 1.00 86.00 464 TRP A CA 1
ATOM 3666 C C . TRP A 1 464 ? -1.062 -2.562 -28.363 1.00 86.00 464 TRP A C 1
ATOM 3668 O O . TRP A 1 464 ? -1.817 -1.591 -28.474 1.00 86.00 464 TRP A O 1
ATOM 3678 N N . PRO A 1 465 ? -0.589 -2.976 -27.169 1.00 90.06 465 PRO A N 1
ATOM 3679 C CA . PRO A 1 465 ? -0.913 -2.292 -25.922 1.00 90.06 465 PRO A CA 1
ATOM 3680 C C . PRO A 1 465 ? -0.412 -0.843 -25.922 1.00 90.06 465 PRO A C 1
ATOM 3682 O O . PRO A 1 465 ? 0.583 -0.506 -26.569 1.00 90.06 465 PRO A O 1
ATOM 3685 N N . GLU A 1 466 ? -1.100 0.022 -25.173 1.00 88.88 466 GLU A N 1
ATOM 3686 C CA . GLU A 1 466 ? -0.594 1.365 -24.889 1.00 88.88 466 GLU A CA 1
ATOM 3687 C C . GLU A 1 466 ? 0.705 1.273 -24.079 1.00 88.88 466 GLU A C 1
ATOM 3689 O O . GLU A 1 466 ? 0.818 0.457 -23.165 1.00 88.88 466 GLU A O 1
ATOM 3694 N N . ALA A 1 467 ? 1.689 2.103 -24.424 1.00 87.44 467 ALA A N 1
ATOM 3695 C CA . ALA A 1 467 ? 2.956 2.158 -23.707 1.00 87.44 467 ALA A CA 1
ATOM 3696 C C . ALA A 1 467 ? 2.791 2.762 -22.302 1.00 87.44 467 ALA A C 1
ATOM 3698 O O . ALA A 1 467 ? 1.847 3.514 -22.038 1.00 87.44 467 ALA A O 1
ATOM 3699 N N . GLY A 1 468 ? 3.744 2.464 -21.423 1.00 85.31 468 GLY A N 1
ATOM 3700 C CA . GLY A 1 468 ? 3.786 2.931 -20.038 1.00 85.31 468 GLY A CA 1
ATOM 3701 C C . GLY A 1 468 ? 3.579 1.807 -19.030 1.00 85.31 468 GLY A C 1
ATOM 3702 O O . GLY A 1 468 ? 3.613 0.624 -19.376 1.00 85.31 468 GLY A O 1
ATOM 3703 N N . THR A 1 469 ? 3.341 2.190 -17.782 1.00 85.38 469 THR A N 1
ATOM 3704 C CA . THR A 1 469 ? 3.270 1.255 -16.662 1.00 85.38 469 THR A CA 1
ATOM 3705 C C . THR A 1 469 ? 1.917 0.557 -16.633 1.00 85.38 469 THR A C 1
ATOM 3707 O O . THR A 1 469 ? 0.879 1.183 -16.420 1.00 85.38 469 THR A O 1
ATOM 3710 N N . TRP A 1 470 ? 1.900 -0.753 -16.831 1.00 93.44 470 TRP A N 1
ATOM 3711 C CA . TRP A 1 470 ? 0.710 -1.581 -16.656 1.00 93.44 470 TRP A CA 1
ATOM 3712 C C . TRP A 1 470 ? 0.738 -2.194 -15.267 1.00 93.44 470 TRP A C 1
ATOM 3714 O O . TRP A 1 470 ? 1.580 -3.035 -14.971 1.00 93.44 470 TRP A O 1
ATOM 3724 N N . TRP A 1 471 ? -0.191 -1.772 -14.423 1.00 88.81 471 TRP A N 1
ATOM 3725 C CA . TRP A 1 471 ? -0.353 -2.270 -13.067 1.00 88.81 471 TRP A CA 1
ATOM 3726 C C . TRP A 1 471 ? -1.323 -3.445 -13.052 1.00 88.81 471 TRP A C 1
ATOM 3728 O O . TRP A 1 471 ? -2.287 -3.475 -13.821 1.00 88.81 471 TRP A O 1
ATOM 3738 N N . MET A 1 472 ? -1.084 -4.401 -12.160 1.00 91.50 472 MET A N 1
ATOM 3739 C CA . MET A 1 472 ? -1.865 -5.625 -12.026 1.00 91.50 472 MET A CA 1
ATOM 3740 C C . MET A 1 472 ? -2.062 -5.953 -10.547 1.00 91.50 472 MET A C 1
ATOM 3742 O O . MET A 1 472 ? -1.089 -5.998 -9.803 1.00 91.50 472 MET A O 1
ATOM 3746 N N . THR A 1 473 ? -3.290 -6.223 -10.114 1.00 85.56 473 THR A N 1
ATOM 3747 C CA . THR A 1 473 ? -3.555 -6.764 -8.773 1.00 85.56 473 THR A CA 1
ATOM 3748 C C . THR A 1 473 ? -4.047 -8.196 -8.866 1.00 85.56 473 THR A C 1
ATOM 3750 O O . THR A 1 473 ? -4.960 -8.475 -9.638 1.00 85.56 473 THR A O 1
ATOM 3753 N N . ILE A 1 474 ? -3.457 -9.103 -8.086 1.00 85.44 474 ILE A N 1
ATOM 3754 C CA . ILE A 1 474 ? -3.920 -10.487 -7.941 1.00 85.44 474 ILE A CA 1
ATOM 3755 C C . ILE A 1 474 ? -4.594 -10.612 -6.580 1.00 85.44 474 ILE A C 1
ATOM 3757 O O . ILE A 1 474 ? -3.922 -10.533 -5.559 1.00 85.44 474 ILE A O 1
ATOM 3761 N N . THR A 1 475 ? -5.906 -10.827 -6.559 1.00 77.12 475 THR A N 1
ATOM 3762 C CA . THR A 1 475 ? -6.670 -11.069 -5.324 1.00 77.12 475 THR A CA 1
ATOM 3763 C C . THR A 1 475 ? -7.027 -12.543 -5.225 1.00 77.12 475 THR A C 1
ATOM 3765 O O . THR A 1 475 ? -7.493 -13.101 -6.224 1.00 77.12 475 THR A O 1
ATOM 3768 N N . THR A 1 476 ? -6.915 -13.156 -4.049 1.00 73.25 476 THR A N 1
ATOM 3769 C CA . THR A 1 476 ? -7.293 -14.566 -3.854 1.00 73.25 476 THR A CA 1
ATOM 3770 C C . THR A 1 476 ? -8.263 -14.753 -2.692 1.00 73.25 476 THR A C 1
ATOM 3772 O O . THR A 1 476 ? -8.120 -14.123 -1.651 1.00 73.25 476 THR A O 1
ATOM 3775 N N . LYS A 1 477 ? -9.268 -15.622 -2.855 1.00 68.06 477 LYS A N 1
ATOM 3776 C CA . LYS A 1 477 ? -10.211 -15.968 -1.769 1.00 68.06 477 LYS A CA 1
ATOM 3777 C C . LYS A 1 477 ? -9.837 -17.228 -1.007 1.00 68.06 477 LYS A C 1
ATOM 3779 O O . LYS A 1 477 ? -10.302 -17.434 0.104 1.00 68.06 477 LYS A O 1
ATOM 3784 N N . THR A 1 478 ? -9.035 -18.092 -1.614 1.00 71.38 478 THR A N 1
ATOM 3785 C CA . THR A 1 478 ? -8.628 -19.374 -1.023 1.00 71.38 478 THR A CA 1
ATOM 3786 C C . THR A 1 478 ? -7.169 -19.377 -0.592 1.00 71.38 478 THR A C 1
ATOM 3788 O O . THR A 1 478 ? -6.749 -20.286 0.116 1.00 71.38 478 THR A O 1
ATOM 3791 N N . GLY A 1 479 ? -6.400 -18.369 -1.007 1.00 71.88 479 GLY A N 1
ATOM 3792 C CA . GLY A 1 479 ? -4.954 -18.354 -0.858 1.00 71.88 479 GLY A CA 1
ATOM 3793 C C . GLY A 1 479 ? -4.238 -19.313 -1.816 1.00 71.88 479 GLY A C 1
ATOM 3794 O O . GLY A 1 479 ? -4.866 -20.103 -2.528 1.00 71.88 479 GLY A O 1
ATOM 3795 N N . PHE A 1 480 ? -2.915 -19.200 -1.854 1.00 79.56 480 PHE A N 1
ATOM 3796 C CA . PHE A 1 480 ? -1.962 -20.116 -2.477 1.00 79.56 480 PHE A CA 1
ATOM 3797 C C . PHE A 1 480 ? -0.586 -19.936 -1.814 1.00 79.56 480 PHE A C 1
ATOM 3799 O O . PHE A 1 480 ? -0.237 -18.855 -1.357 1.00 79.56 480 PHE A O 1
ATOM 3806 N N . ASN A 1 481 ? 0.220 -20.987 -1.766 1.00 77.12 481 ASN A N 1
ATOM 3807 C CA . ASN A 1 481 ? 1.549 -21.010 -1.156 1.00 77.12 481 ASN A CA 1
ATOM 3808 C C . ASN A 1 481 ? 2.665 -21.035 -2.202 1.00 77.12 481 ASN A C 1
ATOM 3810 O O . ASN A 1 481 ? 3.820 -20.779 -1.872 1.00 77.12 481 ASN A O 1
ATOM 3814 N N . ASN A 1 482 ? 2.337 -21.388 -3.443 1.00 81.31 482 ASN A N 1
ATOM 3815 C CA . ASN A 1 482 ? 3.276 -21.395 -4.546 1.00 81.31 482 ASN A CA 1
ATOM 3816 C C . ASN A 1 482 ? 2.572 -21.004 -5.845 1.00 81.31 482 ASN A C 1
ATOM 3818 O O . ASN A 1 482 ? 1.853 -21.812 -6.433 1.00 81.31 482 ASN A O 1
ATOM 3822 N N . ALA A 1 483 ? 2.804 -19.786 -6.315 1.00 86.88 483 ALA A N 1
ATOM 3823 C CA . ALA A 1 483 ? 2.418 -19.340 -7.641 1.00 86.88 483 ALA A CA 1
ATOM 3824 C C . ALA A 1 483 ? 3.585 -18.682 -8.383 1.00 86.88 483 ALA A C 1
ATOM 3826 O O . ALA A 1 483 ? 4.580 -18.240 -7.806 1.00 86.88 483 ALA A O 1
ATOM 3827 N N . GLU A 1 484 ? 3.447 -18.638 -9.698 1.00 91.50 484 GLU A N 1
ATOM 3828 C CA . GLU A 1 484 ? 4.365 -18.006 -10.627 1.00 91.50 484 GLU A CA 1
ATOM 3829 C C . GLU A 1 484 ? 3.596 -16.991 -11.472 1.00 91.50 484 GLU A C 1
ATOM 3831 O O . GLU A 1 484 ? 2.511 -17.290 -11.973 1.00 91.50 484 GLU A O 1
ATOM 3836 N N . LEU A 1 485 ? 4.170 -15.807 -11.661 1.00 92.19 485 LEU A N 1
ATOM 3837 C CA . LEU A 1 485 ? 3.688 -14.776 -12.574 1.00 92.19 485 LEU A CA 1
ATOM 3838 C C . LEU A 1 485 ? 4.782 -14.480 -13.596 1.00 92.19 485 LEU A C 1
ATOM 3840 O O . LEU A 1 485 ? 5.942 -14.277 -13.252 1.00 92.19 485 LEU A O 1
ATOM 3844 N N . SER A 1 486 ? 4.417 -14.415 -14.870 1.00 94.19 486 SER A N 1
ATOM 3845 C CA . SER A 1 486 ? 5.328 -13.997 -15.931 1.00 94.19 486 SER A CA 1
ATOM 3846 C C . SER A 1 486 ? 4.636 -13.077 -16.923 1.00 94.19 486 SER A C 1
ATOM 3848 O O . SER A 1 486 ? 3.453 -13.238 -17.241 1.00 94.19 486 SER A O 1
ATOM 3850 N N . ALA A 1 487 ? 5.413 -12.124 -17.429 1.00 94.81 487 ALA A N 1
ATOM 3851 C CA . ALA A 1 487 ? 5.046 -11.265 -18.536 1.00 94.81 487 ALA A CA 1
ATOM 3852 C C . ALA A 1 487 ? 6.035 -11.492 -19.678 1.00 94.81 487 ALA A C 1
ATOM 3854 O O . ALA A 1 487 ? 7.245 -11.560 -19.469 1.00 94.81 487 ALA A O 1
ATOM 3855 N N . TYR A 1 488 ? 5.531 -11.602 -20.899 1.00 95.56 488 TYR A N 1
ATOM 3856 C CA . TYR A 1 488 ? 6.347 -11.648 -22.102 1.00 95.56 488 TYR A CA 1
ATOM 3857 C C . TYR A 1 488 ? 5.803 -10.657 -23.113 1.00 95.56 488 TYR A C 1
ATOM 3859 O O . TYR A 1 488 ? 4.613 -10.670 -23.416 1.00 95.56 488 TYR A O 1
ATOM 3867 N N . TRP A 1 489 ? 6.667 -9.838 -23.688 1.00 95.06 489 TRP A N 1
ATOM 3868 C CA . TRP A 1 489 ? 6.285 -8.934 -24.756 1.00 95.06 489 TRP A CA 1
ATOM 3869 C C . TRP A 1 489 ? 7.320 -8.893 -25.865 1.00 95.06 489 TRP A C 1
ATOM 3871 O O . TRP A 1 489 ? 8.511 -9.141 -25.670 1.00 95.06 489 TRP A O 1
ATOM 3881 N N . GLU A 1 490 ? 6.840 -8.566 -27.058 1.00 91.81 490 GLU A N 1
ATOM 3882 C CA . GLU A 1 490 ? 7.674 -8.401 -28.241 1.00 91.81 490 GLU A CA 1
ATOM 3883 C C . GLU A 1 490 ? 7.456 -7.002 -28.804 1.00 91.81 490 GLU A C 1
ATOM 3885 O O . GLU A 1 490 ? 6.329 -6.636 -29.137 1.00 91.81 490 GLU A O 1
ATOM 3890 N N . GLU A 1 491 ? 8.523 -6.223 -28.936 1.00 87.25 491 GLU A N 1
ATOM 3891 C CA . GLU A 1 491 ? 8.493 -4.962 -29.674 1.00 87.25 491 GLU A CA 1
ATOM 3892 C C . GLU A 1 491 ? 8.440 -5.229 -31.179 1.00 87.25 491 GLU A C 1
ATOM 3894 O O . GLU A 1 491 ? 9.127 -6.104 -31.714 1.00 87.25 491 GLU A O 1
ATOM 3899 N N . ALA A 1 492 ? 7.631 -4.455 -31.895 1.00 79.75 492 ALA A N 1
ATOM 3900 C CA . ALA A 1 492 ? 7.688 -4.455 -33.343 1.00 79.75 492 ALA A CA 1
ATOM 3901 C C . ALA A 1 492 ? 9.040 -3.871 -33.818 1.00 79.75 492 ALA A C 1
ATOM 3903 O O . ALA A 1 492 ? 9.571 -2.951 -33.194 1.00 79.75 492 ALA A O 1
ATOM 3904 N N . PRO A 1 493 ? 9.603 -4.336 -34.951 1.00 74.00 493 PRO A N 1
ATOM 3905 C CA . PRO A 1 493 ? 10.721 -3.707 -35.602 1.00 74.00 493 PRO A CA 1
ATOM 3906 C C . PRO A 1 493 ? 10.377 -2.251 -35.829 1.00 74.00 493 PRO A C 1
ATOM 3908 O O . PRO A 1 493 ? 9.285 -1.902 -36.300 1.00 74.00 493 PRO A O 1
ATOM 3911 N N . THR A 1 494 ? 11.339 -1.407 -35.503 1.00 71.12 494 THR A N 1
ATOM 3912 C CA . THR A 1 494 ? 11.249 0.002 -35.815 1.00 71.12 494 THR A CA 1
ATOM 3913 C C . THR A 1 494 ? 11.129 0.163 -37.334 1.00 71.12 494 THR A C 1
ATOM 3915 O O . THR A 1 494 ? 11.875 -0.474 -38.092 1.00 71.12 494 THR A O 1
ATOM 3918 N N . PRO A 1 495 ? 10.164 0.966 -37.821 1.00 70.44 495 PRO A N 1
ATOM 3919 C CA . PRO A 1 495 ? 10.138 1.327 -39.227 1.00 70.44 495 PRO A CA 1
ATOM 3920 C C . PRO A 1 495 ? 11.464 1.997 -39.617 1.00 70.44 495 PRO A C 1
ATOM 3922 O O . PRO A 1 495 ? 12.111 2.610 -38.765 1.00 70.44 495 PRO A O 1
ATOM 3925 N N . PRO A 1 496 ? 11.885 1.901 -40.894 1.00 76.50 496 PRO A N 1
ATOM 3926 C CA . PRO A 1 496 ? 13.007 2.689 -41.381 1.00 76.50 496 PRO A CA 1
ATOM 3927 C C . PRO A 1 496 ? 12.796 4.171 -41.067 1.00 76.50 496 PRO A C 1
ATOM 3929 O O . PRO A 1 496 ? 11.658 4.645 -41.038 1.00 76.50 496 PRO A O 1
ATOM 3932 N N . GLU A 1 497 ? 13.892 4.906 -40.891 1.00 81.88 497 GLU A N 1
ATOM 3933 C CA . GLU A 1 497 ? 13.843 6.359 -40.744 1.00 81.88 497 GLU A CA 1
ATOM 3934 C C . GLU A 1 497 ? 13.043 6.991 -41.891 1.00 81.88 497 GLU A C 1
ATOM 3936 O O . GLU A 1 497 ? 13.101 6.530 -43.034 1.00 81.88 497 GLU A O 1
ATOM 3941 N N . LEU A 1 498 ? 12.310 8.075 -41.614 1.00 82.81 498 LEU A N 1
ATOM 3942 C CA . LEU A 1 498 ? 11.461 8.725 -42.626 1.00 82.81 498 LEU A CA 1
ATOM 3943 C C . LEU A 1 498 ? 12.248 9.139 -43.881 1.00 82.81 498 LEU A C 1
ATOM 3945 O O . LEU A 1 498 ? 11.701 9.096 -44.983 1.00 82.81 498 LEU A O 1
ATOM 3949 N N . ASP A 1 499 ? 13.530 9.481 -43.723 1.00 84.06 499 ASP A N 1
ATOM 3950 C CA . ASP A 1 499 ? 14.446 9.824 -44.819 1.00 84.06 499 ASP A CA 1
ATOM 3951 C C . ASP A 1 499 ? 14.754 8.635 -45.755 1.00 84.06 499 ASP A C 1
ATOM 3953 O O . ASP A 1 499 ? 15.099 8.842 -46.923 1.00 84.06 499 ASP A O 1
ATOM 3957 N N . ASP A 1 500 ? 14.593 7.400 -45.271 1.00 83.56 500 ASP A N 1
ATOM 3958 C CA . ASP A 1 500 ? 14.747 6.159 -46.038 1.00 83.56 500 ASP A CA 1
ATOM 3959 C C . ASP A 1 500 ? 13.420 5.680 -46.664 1.00 83.56 500 ASP A C 1
ATOM 3961 O O . ASP A 1 500 ? 13.407 4.759 -47.491 1.00 83.56 500 ASP A O 1
ATOM 3965 N N . MET A 1 501 ? 12.294 6.311 -46.315 1.00 87.69 501 MET A N 1
ATOM 3966 C CA . MET A 1 501 ? 10.962 6.011 -46.845 1.00 87.69 501 MET A CA 1
ATOM 3967 C C . MET A 1 501 ? 10.532 7.019 -47.920 1.00 87.69 501 MET A C 1
ATOM 3969 O O . MET A 1 501 ? 11.008 8.148 -48.007 1.00 87.69 501 MET A O 1
ATOM 3973 N N . THR A 1 502 ? 9.570 6.634 -48.764 1.00 89.94 502 THR A N 1
ATOM 3974 C CA . THR A 1 502 ? 8.988 7.553 -49.755 1.00 89.94 502 THR A CA 1
ATOM 3975 C C . THR A 1 502 ? 7.660 8.141 -49.274 1.00 89.94 502 THR A C 1
ATOM 3977 O O . THR A 1 502 ? 6.665 7.427 -49.147 1.00 89.94 502 THR A O 1
ATOM 3980 N N . GLU A 1 503 ? 7.612 9.460 -49.083 1.00 91.38 503 GLU A N 1
ATOM 3981 C CA . GLU A 1 503 ? 6.382 10.184 -48.735 1.00 91.38 503 GLU A CA 1
ATOM 3982 C C . GLU A 1 503 ? 5.344 10.120 -49.873 1.00 91.38 503 GLU A C 1
ATOM 3984 O O . GLU A 1 503 ? 5.602 10.526 -51.014 1.00 91.38 503 GLU A O 1
ATOM 3989 N N . LEU A 1 504 ? 4.130 9.669 -49.558 1.00 91.06 504 LEU A N 1
ATOM 3990 C CA . LEU A 1 504 ? 2.980 9.710 -50.454 1.00 91.06 504 LEU A CA 1
ATOM 3991 C C . LEU A 1 504 ? 2.179 10.993 -50.228 1.00 91.06 504 LEU A C 1
ATOM 3993 O O . LEU A 1 504 ? 1.520 11.179 -49.208 1.00 91.06 504 LEU A O 1
ATOM 3997 N N . LYS A 1 505 ? 2.178 11.865 -51.240 1.00 89.56 505 LYS A N 1
ATOM 3998 C CA . LYS A 1 505 ? 1.420 13.123 -51.226 1.00 89.56 505 LYS A CA 1
ATOM 3999 C C . LYS A 1 505 ? 0.065 12.948 -51.888 1.00 89.56 505 LYS A C 1
ATOM 4001 O O . LYS A 1 505 ? -0.050 12.305 -52.931 1.00 89.56 505 LYS A O 1
ATOM 4006 N N . ASN A 1 506 ? -0.962 13.572 -51.312 1.00 89.12 506 ASN A N 1
ATOM 4007 C CA . ASN A 1 506 ? -2.336 13.454 -51.795 1.00 89.12 506 ASN A CA 1
ATOM 4008 C C . ASN A 1 506 ? -2.449 13.750 -53.305 1.00 89.12 506 ASN A C 1
ATOM 4010 O O . ASN A 1 506 ? -2.139 14.849 -53.769 1.00 89.12 506 ASN A O 1
ATOM 4014 N N . GLY A 1 507 ? -2.900 12.750 -54.068 1.00 87.94 507 GLY A N 1
ATOM 4015 C CA . GLY A 1 507 ? -3.112 12.835 -55.514 1.00 87.94 507 GLY A CA 1
ATOM 4016 C C . GLY A 1 507 ? -1.842 12.842 -56.373 1.00 87.94 507 GLY A C 1
ATOM 4017 O O . GLY A 1 507 ? -1.954 12.924 -57.598 1.00 87.94 507 GLY A O 1
ATOM 4018 N N . ILE A 1 508 ? -0.650 12.745 -55.779 1.00 90.31 508 ILE A N 1
ATOM 4019 C CA . ILE A 1 508 ? 0.628 12.724 -56.496 1.00 90.31 508 ILE A CA 1
ATOM 4020 C C . ILE A 1 508 ? 1.122 11.281 -56.575 1.00 90.31 508 ILE A C 1
ATOM 4022 O O . ILE A 1 508 ? 1.481 10.674 -55.571 1.00 90.31 508 ILE A O 1
ATOM 4026 N N . ALA A 1 509 ? 1.150 10.727 -57.787 1.00 88.94 509 ALA A N 1
ATOM 4027 C CA . ALA A 1 509 ? 1.670 9.384 -58.008 1.00 88.94 509 ALA A CA 1
ATOM 4028 C C . ALA A 1 509 ? 3.202 9.363 -57.899 1.00 88.94 509 ALA A C 1
ATOM 4030 O O . ALA A 1 509 ? 3.887 10.145 -58.563 1.00 88.94 509 ALA A O 1
ATOM 4031 N N . VAL A 1 510 ? 3.730 8.422 -57.119 1.00 88.31 510 VAL A N 1
ATOM 4032 C CA . VAL A 1 510 ? 5.151 8.064 -57.138 1.00 88.31 510 VAL A CA 1
ATOM 4033 C C . VAL A 1 510 ? 5.383 7.105 -58.305 1.00 88.31 510 VAL A C 1
ATOM 4035 O O . VAL A 1 510 ? 4.644 6.140 -58.485 1.00 88.31 510 VAL A O 1
ATOM 4038 N N . THR A 1 511 ? 6.387 7.395 -59.131 1.00 87.00 511 THR A N 1
ATOM 4039 C CA . THR A 1 511 ? 6.699 6.631 -60.352 1.00 87.00 511 THR A CA 1
ATOM 4040 C C . THR A 1 511 ? 8.161 6.185 -60.350 1.00 87.00 511 THR A C 1
ATOM 4042 O O . THR A 1 511 ? 8.928 6.603 -59.486 1.00 87.00 511 THR A O 1
ATOM 4045 N N . ASP A 1 512 ? 8.529 5.308 -61.289 1.00 82.94 512 ASP A N 1
ATOM 4046 C CA . ASP A 1 512 ? 9.896 4.790 -61.475 1.00 82.94 512 ASP A CA 1
ATOM 4047 C C . ASP A 1 512 ? 10.479 4.007 -60.280 1.00 82.94 512 ASP A C 1
ATOM 4049 O O . ASP A 1 512 ? 11.693 3.875 -60.134 1.00 82.94 512 ASP A O 1
ATOM 4053 N N . GLN A 1 513 ? 9.607 3.433 -59.450 1.00 80.06 513 GLN A N 1
ATOM 4054 C CA . GLN A 1 513 ? 9.962 2.517 -58.365 1.00 80.06 513 GLN A CA 1
ATOM 4055 C C . GLN A 1 513 ? 9.736 1.067 -58.808 1.00 80.06 513 GLN A C 1
ATOM 4057 O O . GLN A 1 513 ? 8.787 0.779 -59.542 1.00 80.06 513 GLN A O 1
ATOM 4062 N N . GLY A 1 514 ? 10.595 0.139 -58.382 1.00 77.62 514 GLY A N 1
ATOM 4063 C CA . GLY A 1 514 ? 10.452 -1.264 -58.764 1.00 77.62 514 GLY A CA 1
ATOM 4064 C C . GLY A 1 514 ? 11.311 -2.223 -57.951 1.00 77.62 514 GLY A C 1
ATOM 4065 O O . GLY A 1 514 ? 12.462 -1.938 -57.626 1.00 77.62 514 GLY A O 1
ATOM 4066 N N . ILE A 1 515 ? 10.737 -3.391 -57.677 1.00 75.56 515 ILE A N 1
ATOM 4067 C CA . ILE A 1 515 ? 11.380 -4.530 -57.021 1.00 75.56 515 ILE A CA 1
ATOM 4068 C C . ILE A 1 515 ? 11.752 -5.537 -58.122 1.00 75.56 515 ILE A C 1
ATOM 4070 O O . ILE A 1 515 ? 10.968 -5.796 -59.038 1.00 75.56 515 ILE A O 1
ATOM 4074 N N . GLY A 1 516 ? 12.981 -6.056 -58.105 1.00 72.31 516 GLY A N 1
ATOM 4075 C CA . GLY A 1 516 ? 13.452 -6.986 -59.135 1.00 72.31 516 GLY A CA 1
ATOM 4076 C C . GLY A 1 516 ? 12.795 -8.364 -59.008 1.00 72.31 516 GLY A C 1
ATOM 4077 O O . GLY A 1 516 ? 12.501 -8.820 -57.910 1.00 72.31 516 GLY A O 1
ATOM 4078 N N . ARG A 1 517 ? 12.613 -9.090 -60.122 1.00 63.00 517 ARG A N 1
ATOM 4079 C CA . ARG A 1 517 ? 12.229 -10.514 -60.049 1.00 63.00 517 ARG A CA 1
ATOM 4080 C C . ARG A 1 517 ? 13.350 -11.292 -59.343 1.00 63.00 517 ARG A C 1
ATOM 4082 O O . ARG A 1 517 ? 14.479 -11.268 -59.833 1.00 63.00 517 ARG A O 1
ATOM 4089 N N . ASN A 1 518 ? 13.023 -11.972 -58.241 1.00 61.66 518 ASN A N 1
ATOM 4090 C CA . ASN A 1 518 ? 13.926 -12.688 -57.318 1.00 61.66 518 ASN A CA 1
ATOM 4091 C C . ASN A 1 518 ? 14.657 -11.815 -56.278 1.00 61.66 518 ASN A C 1
ATOM 4093 O O . ASN A 1 518 ? 15.744 -12.183 -55.826 1.00 61.66 518 ASN A O 1
ATOM 4097 N N . SER A 1 519 ? 14.127 -10.645 -5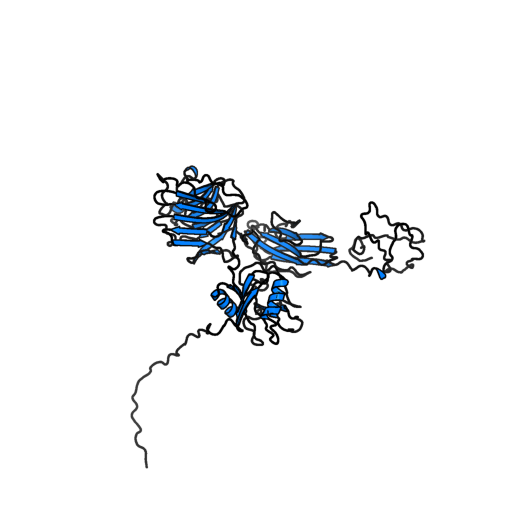5.917 1.00 61.34 519 SER A N 1
ATOM 4098 C CA . SER A 1 519 ? 14.560 -9.956 -54.696 1.00 61.34 519 SER A CA 1
ATOM 4099 C C . SER A 1 519 ? 13.601 -10.278 -53.557 1.00 61.34 519 SER A C 1
ATOM 4101 O O . SER A 1 519 ? 12.788 -9.442 -53.178 1.00 61.34 519 SER A O 1
ATOM 4103 N N . ASP A 1 520 ? 13.717 -11.495 -53.034 1.00 55.88 520 ASP A N 1
ATOM 4104 C CA . ASP A 1 520 ? 12.804 -12.086 -52.044 1.00 55.88 520 ASP A CA 1
ATOM 4105 C C . ASP A 1 520 ? 12.883 -11.415 -50.650 1.00 55.88 520 ASP A C 1
ATOM 4107 O O . ASP A 1 520 ? 12.293 -11.905 -49.700 1.00 55.88 520 ASP A O 1
ATOM 4111 N N . THR A 1 521 ? 13.623 -10.306 -50.516 1.00 56.78 521 THR A N 1
ATOM 4112 C CA . THR A 1 521 ? 13.850 -9.572 -49.254 1.00 56.78 521 THR A CA 1
ATOM 4113 C C . THR A 1 521 ? 13.818 -8.044 -49.433 1.00 56.78 521 THR A C 1
ATOM 4115 O O . THR A 1 521 ? 14.473 -7.320 -48.682 1.00 56.78 521 THR A O 1
ATOM 4118 N N . LYS A 1 522 ? 13.207 -7.523 -50.508 1.00 67.00 522 LYS A N 1
ATOM 4119 C CA . LYS A 1 522 ? 13.182 -6.074 -50.784 1.00 67.00 522 LYS A CA 1
ATOM 4120 C C . LYS A 1 522 ? 11.759 -5.534 -50.811 1.00 67.00 522 LYS A C 1
ATOM 4122 O O . LYS A 1 522 ? 11.130 -5.542 -51.865 1.00 67.00 522 LYS A O 1
ATOM 4127 N N . SER A 1 523 ? 11.334 -4.987 -49.681 1.00 78.50 523 SER A N 1
ATOM 4128 C CA . SER A 1 523 ? 10.124 -4.176 -49.542 1.00 78.50 523 SER A CA 1
ATOM 4129 C C . SER A 1 523 ? 10.414 -2.712 -49.908 1.00 78.50 523 SER A C 1
ATOM 4131 O O . SER A 1 523 ? 11.519 -2.207 -49.692 1.00 78.50 523 SER A O 1
ATOM 4133 N N . LEU A 1 524 ? 9.443 -2.033 -50.528 1.00 84.44 524 LEU A N 1
ATOM 4134 C CA . LEU A 1 524 ? 9.481 -0.582 -50.740 1.00 84.44 524 LEU A CA 1
ATOM 4135 C C . LEU A 1 524 ? 8.635 0.075 -49.655 1.00 84.44 524 LEU A C 1
ATOM 4137 O O . LEU A 1 524 ? 7.452 -0.235 -49.526 1.00 84.44 524 LEU A O 1
ATOM 4141 N N . TYR A 1 525 ? 9.242 0.988 -48.905 1.00 86.31 525 TYR A N 1
ATOM 4142 C CA . TYR A 1 525 ? 8.593 1.636 -47.777 1.00 86.31 525 TYR A CA 1
ATOM 4143 C C . TYR A 1 525 ? 8.028 2.996 -48.176 1.00 86.31 525 TYR A C 1
ATOM 4145 O O . TYR A 1 525 ? 8.713 3.838 -48.765 1.00 86.31 525 TYR A O 1
ATOM 4153 N N . TYR A 1 526 ? 6.761 3.202 -47.835 1.00 88.19 526 TYR A N 1
ATOM 4154 C CA . TYR A 1 526 ? 6.019 4.425 -48.099 1.00 88.19 526 TYR A CA 1
ATOM 4155 C C . TYR A 1 526 ? 5.357 4.903 -46.812 1.00 88.19 526 TYR A C 1
ATOM 4157 O O . TYR A 1 526 ? 4.916 4.076 -46.018 1.00 88.19 526 TYR A O 1
ATOM 4165 N N . TYR A 1 527 ? 5.231 6.215 -46.631 1.00 89.06 527 TYR A N 1
ATOM 4166 C CA . TYR A 1 527 ? 4.481 6.782 -45.510 1.00 89.06 527 TYR A CA 1
ATOM 4167 C C . TYR A 1 527 ? 3.544 7.897 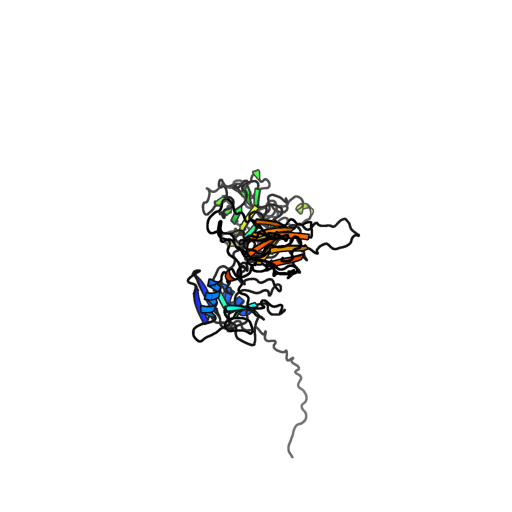-45.971 1.00 89.06 527 TYR A C 1
ATOM 4169 O O . TYR A 1 527 ? 3.744 8.512 -47.020 1.00 89.06 527 TYR A O 1
ATOM 4177 N N . VAL A 1 528 ? 2.502 8.145 -45.181 1.00 89.00 528 VAL A N 1
ATOM 4178 C CA . VAL A 1 528 ? 1.592 9.284 -45.330 1.00 89.00 528 VAL A CA 1
ATOM 4179 C C . VAL A 1 528 ? 1.581 10.011 -43.996 1.00 89.00 528 VAL A C 1
ATOM 4181 O O . VAL A 1 528 ? 1.222 9.413 -42.985 1.00 89.00 528 VAL A O 1
ATOM 4184 N N . ASP A 1 529 ? 1.949 11.287 -43.996 1.00 86.06 529 ASP A N 1
ATOM 4185 C CA . ASP A 1 529 ? 1.831 12.128 -42.807 1.00 86.06 529 ASP A CA 1
ATOM 4186 C C . ASP A 1 529 ? 0.395 12.671 -42.690 1.00 86.06 529 ASP A C 1
ATOM 4188 O O . ASP A 1 529 ? -0.079 13.429 -43.546 1.00 86.06 529 ASP A O 1
ATOM 4192 N N . VAL A 1 530 ? -0.334 12.227 -41.663 1.00 84.38 530 VAL A N 1
ATOM 4193 C CA . VAL A 1 530 ? -1.740 12.588 -41.428 1.00 84.38 530 VAL A CA 1
ATOM 4194 C C . VAL A 1 530 ? -1.805 13.662 -40.344 1.00 84.38 530 VAL A C 1
ATOM 4196 O O . VAL A 1 530 ? -2.017 13.379 -39.169 1.00 84.38 530 VAL A O 1
ATOM 4199 N N . VAL A 1 531 ? -1.632 14.916 -40.760 1.00 84.44 531 VAL A N 1
ATOM 4200 C CA . VAL A 1 531 ? -1.588 16.088 -39.862 1.00 84.44 531 VAL A CA 1
ATOM 4201 C C . VAL A 1 531 ? -2.962 16.677 -39.513 1.00 84.44 531 VAL A C 1
ATOM 4203 O O . VAL A 1 531 ? -3.081 17.468 -38.581 1.00 84.44 531 VAL A O 1
ATOM 4206 N N . GLU A 1 532 ? -4.011 16.307 -40.251 1.00 85.19 532 GLU A N 1
ATOM 4207 C CA . GLU A 1 532 ? -5.390 16.759 -40.033 1.00 85.19 532 GLU A CA 1
ATOM 4208 C C . GLU A 1 532 ? -6.359 15.563 -40.080 1.00 85.19 532 GLU A C 1
ATOM 4210 O O . GLU A 1 532 ? -6.080 14.584 -40.776 1.00 85.19 532 GLU A O 1
ATOM 4215 N N . PRO A 1 533 ? -7.520 15.620 -39.395 1.00 85.00 533 PRO A N 1
ATOM 4216 C CA . PRO A 1 533 ? -8.520 14.556 -39.450 1.00 85.00 533 PRO A CA 1
ATOM 4217 C C . PRO A 1 533 ? -8.992 14.281 -40.885 1.00 85.00 533 PRO A C 1
ATOM 4219 O O . PRO A 1 533 ? -9.520 15.166 -41.563 1.00 85.00 533 PRO A O 1
ATOM 4222 N N . LEU A 1 534 ? -8.847 13.037 -41.342 1.00 84.88 534 LEU A N 1
ATOM 4223 C CA . LEU A 1 534 ? -9.278 12.598 -42.670 1.00 84.88 534 LEU A CA 1
ATOM 4224 C C . LEU A 1 534 ? -10.616 11.859 -42.593 1.00 84.88 534 LEU A C 1
ATOM 4226 O O . LEU A 1 534 ? -10.882 11.108 -41.661 1.00 84.88 534 LEU A O 1
ATOM 4230 N N . THR A 1 535 ? -11.453 12.042 -43.614 1.00 87.69 535 THR A N 1
ATOM 4231 C CA . THR A 1 535 ? -12.682 11.244 -43.790 1.00 87.69 535 THR A CA 1
ATOM 4232 C C . THR A 1 535 ? -12.433 9.945 -44.555 1.00 87.69 535 THR A C 1
ATOM 4234 O O . THR A 1 535 ? -13.204 9.000 -44.417 1.00 87.69 535 THR A O 1
ATOM 4237 N N . GLU A 1 536 ? -11.364 9.889 -45.351 1.00 86.94 536 GLU A N 1
ATOM 4238 C CA . GLU A 1 536 ? -10.948 8.719 -46.122 1.00 86.94 536 GLU A CA 1
ATOM 4239 C C . GLU A 1 536 ? -9.442 8.806 -46.413 1.00 86.94 536 GLU A C 1
ATOM 4241 O O . GLU A 1 536 ? -8.945 9.860 -46.819 1.00 86.94 536 GLU A O 1
ATOM 4246 N N . LEU A 1 537 ? -8.729 7.687 -46.258 1.00 85.81 537 LEU A N 1
ATOM 4247 C CA . LEU A 1 537 ? -7.383 7.477 -46.787 1.00 85.81 537 LEU A CA 1
ATOM 4248 C C . LEU A 1 537 ? -7.443 6.294 -47.755 1.00 85.81 537 LEU A C 1
ATOM 4250 O O . LEU A 1 537 ? -7.812 5.189 -47.369 1.00 85.81 537 LEU A O 1
ATOM 4254 N N . SER A 1 538 ? -7.083 6.522 -49.019 1.00 87.38 538 SER A N 1
ATOM 4255 C CA . SER A 1 538 ? -7.034 5.461 -50.029 1.00 87.38 538 SER A CA 1
ATOM 4256 C C . SER A 1 538 ? -5.668 5.443 -50.705 1.00 87.38 538 SER A C 1
ATOM 4258 O O . SER A 1 538 ? -5.237 6.456 -51.259 1.00 87.38 538 SER A O 1
ATOM 4260 N N . VAL A 1 539 ? -5.008 4.286 -50.687 1.00 86.44 539 VAL A N 1
ATOM 4261 C CA . VAL A 1 539 ? -3.746 4.044 -51.394 1.00 86.44 539 VAL A CA 1
ATOM 4262 C C . VAL A 1 539 ? -4.034 3.103 -52.557 1.00 86.44 539 VAL A C 1
ATOM 4264 O O . VAL A 1 539 ? -4.734 2.103 -52.408 1.00 86.44 539 VAL A O 1
ATOM 4267 N N . LYS A 1 540 ? -3.552 3.455 -53.751 1.00 86.06 540 LYS A N 1
ATOM 4268 C CA . LYS A 1 540 ? -3.795 2.692 -54.979 1.00 86.06 540 LYS A CA 1
ATOM 4269 C C . LYS A 1 540 ? -2.476 2.421 -55.675 1.00 86.06 540 LYS A C 1
ATOM 4271 O O . LYS A 1 540 ? -1.756 3.358 -56.010 1.00 86.06 540 LYS A O 1
ATOM 4276 N N . THR A 1 541 ? -2.212 1.155 -55.957 1.00 83.56 541 THR A N 1
ATOM 4277 C CA . THR A 1 541 ? -1.123 0.723 -56.833 1.00 83.56 541 THR A CA 1
ATOM 4278 C C . THR A 1 541 ? -1.685 0.455 -58.231 1.00 83.56 541 THR A C 1
ATOM 4280 O O . THR A 1 541 ? -2.819 -0.003 -58.389 1.00 83.56 541 THR A O 1
ATOM 4283 N N . PHE A 1 542 ? -0.942 0.809 -59.281 1.00 80.75 542 PHE A N 1
ATOM 4284 C CA . PHE A 1 542 ? -1.348 0.548 -60.664 1.00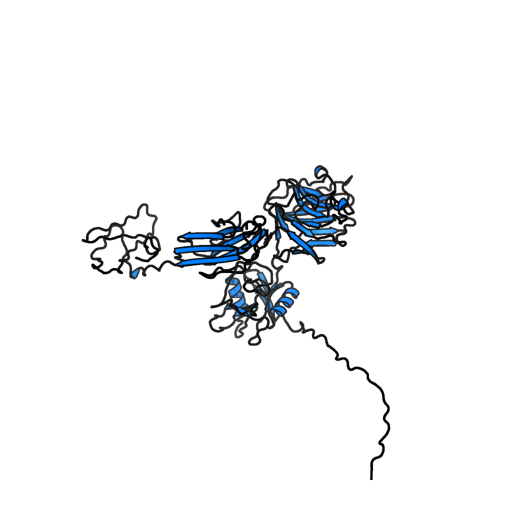 80.75 542 PHE A CA 1
ATOM 4285 C C . PHE A 1 542 ? -0.133 0.438 -61.593 1.00 80.75 542 PHE A C 1
ATOM 4287 O O . PHE A 1 542 ? 0.860 1.137 -61.415 1.00 80.75 542 PHE A O 1
ATOM 4294 N N . GLY A 1 543 ? -0.238 -0.407 -62.625 1.00 79.31 543 GLY A N 1
ATOM 4295 C CA . GLY A 1 543 ? 0.852 -0.686 -63.570 1.00 79.31 543 GLY A CA 1
ATOM 4296 C C . GLY A 1 543 ? 1.685 -1.923 -63.200 1.00 79.31 543 GLY A C 1
ATOM 4297 O O . GLY A 1 543 ? 1.339 -2.647 -62.274 1.00 79.31 543 GLY A O 1
ATOM 4298 N N . GLY A 1 544 ? 2.765 -2.176 -63.952 1.00 77.12 544 GLY A N 1
ATOM 4299 C CA . GLY A 1 544 ? 3.653 -3.335 -63.757 1.00 77.12 544 GLY A CA 1
ATOM 4300 C C . GLY A 1 544 ? 3.180 -4.641 -64.418 1.00 77.12 544 GLY A C 1
ATOM 4301 O O . GLY A 1 544 ? 2.098 -4.708 -65.000 1.00 77.12 544 GLY A O 1
ATOM 4302 N N . ASP A 1 545 ? 4.029 -5.673 -64.372 1.00 78.00 545 ASP A N 1
ATOM 4303 C CA . ASP A 1 545 ? 3.776 -7.024 -64.906 1.00 78.00 545 ASP A CA 1
ATOM 4304 C C . ASP A 1 545 ? 3.820 -8.131 -63.828 1.00 78.00 545 ASP A C 1
ATOM 4306 O O . ASP A 1 545 ? 3.792 -9.319 -64.159 1.00 78.00 545 ASP A O 1
ATOM 4310 N N . GLY A 1 546 ? 3.912 -7.749 -62.550 1.00 76.12 546 GLY A N 1
ATOM 4311 C CA . GLY A 1 546 ? 3.952 -8.643 -61.390 1.00 76.12 546 GLY A CA 1
ATOM 4312 C C . GLY A 1 546 ? 2.722 -8.512 -60.489 1.00 76.12 546 GLY A C 1
ATOM 4313 O O . GLY A 1 546 ? 1.908 -7.607 -60.660 1.00 76.12 546 GLY A O 1
ATOM 4314 N N . GLN A 1 547 ? 2.596 -9.431 -59.530 1.00 75.69 547 GLN A N 1
ATOM 4315 C CA . GLN A 1 547 ? 1.671 -9.290 -58.404 1.00 75.69 547 GLN A CA 1
ATOM 4316 C C . GLN A 1 547 ? 2.368 -8.464 -57.320 1.00 75.69 547 GLN A C 1
ATOM 4318 O O . GLN A 1 547 ? 3.557 -8.662 -57.079 1.00 75.69 547 GLN A O 1
ATOM 4323 N N . CYS A 1 548 ? 1.647 -7.524 -56.715 1.00 76.00 548 CYS A N 1
ATOM 4324 C CA . CYS A 1 548 ? 2.118 -6.771 -55.561 1.00 76.00 548 CYS A CA 1
ATOM 4325 C C . CYS A 1 548 ? 1.083 -6.884 -54.448 1.00 76.00 548 CYS A C 1
ATOM 4327 O O . CYS A 1 548 ? -0.110 -6.704 -54.711 1.00 76.00 548 CYS A O 1
ATOM 4329 N N . ASP A 1 549 ? 1.558 -7.116 -53.233 1.00 78.00 549 ASP A N 1
ATOM 4330 C CA . ASP A 1 549 ? 0.749 -7.022 -52.029 1.00 78.00 549 ASP A CA 1
ATOM 4331 C C . ASP A 1 549 ? 0.996 -5.653 -51.394 1.00 78.00 549 ASP A C 1
ATOM 4333 O O . ASP A 1 549 ? 2.127 -5.165 -51.320 1.00 78.00 549 ASP A O 1
ATOM 4337 N N . LEU A 1 550 ? -0.093 -4.971 -51.046 1.00 82.25 550 LEU A N 1
ATOM 4338 C CA . LEU A 1 550 ? -0.045 -3.674 -50.388 1.00 82.25 550 LEU A CA 1
ATOM 4339 C C . LEU A 1 550 ? -0.414 -3.889 -48.930 1.00 82.25 550 LEU A C 1
ATOM 4341 O O . LEU A 1 550 ? -1.573 -4.160 -48.621 1.00 82.25 550 LEU A O 1
ATOM 4345 N N . HIS A 1 551 ? 0.568 -3.719 -48.057 1.00 79.44 551 HIS A N 1
ATOM 4346 C CA . HIS A 1 551 ? 0.363 -3.793 -46.625 1.00 79.44 551 HIS A CA 1
ATOM 4347 C C . HIS A 1 551 ? 0.370 -2.378 -46.047 1.00 79.44 551 HIS A C 1
ATOM 4349 O O . HIS A 1 551 ? 1.229 -1.562 -46.385 1.00 79.44 551 HIS A O 1
ATOM 4355 N N . ILE A 1 552 ? -0.623 -2.067 -45.217 1.00 81.25 552 ILE A N 1
ATOM 4356 C CA . ILE A 1 552 ? -0.798 -0.749 -44.607 1.00 81.25 552 ILE A CA 1
ATOM 4357 C C . ILE A 1 552 ? -0.921 -0.966 -43.108 1.00 81.25 552 ILE A C 1
ATOM 4359 O O . ILE A 1 552 ? -1.767 -1.740 -42.667 1.00 81.25 552 ILE A O 1
ATOM 4363 N N . ALA A 1 553 ? -0.095 -0.260 -42.351 1.00 76.94 553 ALA A N 1
ATOM 4364 C CA . ALA A 1 553 ? -0.122 -0.250 -40.901 1.00 76.94 553 ALA A CA 1
ATOM 4365 C C . ALA A 1 553 ? -0.045 1.200 -40.403 1.00 76.94 553 ALA A C 1
ATOM 4367 O O . ALA A 1 553 ? 0.401 2.098 -41.123 1.00 76.94 553 ALA A O 1
ATOM 4368 N N . TRP A 1 554 ? -0.546 1.439 -39.195 1.00 74.50 554 TRP A N 1
ATOM 4369 C CA . TRP A 1 554 ? -0.544 2.754 -38.561 1.00 74.50 554 TRP A CA 1
ATOM 4370 C C . TRP A 1 554 ? 0.537 2.784 -37.485 1.00 74.50 554 TRP A C 1
ATOM 4372 O O . TRP A 1 554 ? 0.499 1.959 -36.582 1.00 74.50 554 TRP A O 1
ATOM 4382 N N . LYS A 1 555 ? 1.489 3.722 -37.599 1.00 69.56 555 LYS A N 1
ATOM 4383 C CA . LYS A 1 555 ? 2.660 3.899 -36.711 1.00 69.56 555 LYS A CA 1
ATOM 4384 C C . LYS A 1 555 ? 3.669 2.739 -36.645 1.00 69.56 555 LYS A C 1
ATOM 4386 O O . LYS A 1 555 ? 4.712 2.911 -36.031 1.00 69.56 555 LYS A O 1
ATOM 4391 N N . VAL A 1 556 ? 3.403 1.611 -37.302 1.00 69.88 556 VAL A N 1
ATOM 4392 C CA . VAL A 1 556 ? 4.201 0.374 -37.199 1.00 69.88 556 VAL A CA 1
ATOM 4393 C C . VAL A 1 556 ? 4.450 -0.234 -38.581 1.00 69.88 556 VAL A C 1
ATOM 4395 O O . VAL A 1 556 ? 3.818 0.176 -39.560 1.00 69.88 556 VAL A O 1
ATOM 4398 N N . LEU A 1 557 ? 5.365 -1.203 -38.690 1.00 70.94 557 LEU A N 1
ATOM 4399 C CA . LEU A 1 557 ? 5.572 -1.938 -39.941 1.00 70.94 557 LEU A CA 1
ATOM 4400 C C . LEU A 1 557 ? 4.485 -3.008 -40.162 1.00 70.94 557 LEU A C 1
ATOM 4402 O O . LEU A 1 557 ? 4.077 -3.671 -39.208 1.00 70.94 557 LEU A O 1
ATOM 4406 N N . PRO A 1 558 ? 4.014 -3.212 -41.407 1.00 68.69 558 PRO A N 1
ATOM 4407 C CA . PRO A 1 558 ? 3.064 -4.276 -41.707 1.00 68.69 558 PRO A CA 1
ATOM 4408 C C . PRO A 1 558 ? 3.700 -5.673 -41.652 1.00 68.69 558 PRO A C 1
ATOM 4410 O O . PRO A 1 558 ? 4.863 -5.839 -42.010 1.00 68.69 558 PRO A O 1
ATOM 4413 N N . TRP A 1 559 ? 2.909 -6.684 -41.286 1.00 61.22 559 TRP A N 1
ATOM 4414 C CA . TRP A 1 559 ? 3.392 -8.040 -41.002 1.00 61.22 559 TRP A CA 1
ATOM 4415 C C . TRP A 1 559 ? 2.599 -9.142 -41.714 1.00 61.22 559 TRP A C 1
ATOM 4417 O O . TRP A 1 559 ? 1.519 -8.886 -42.255 1.00 61.22 559 TRP A O 1
ATOM 4427 N N . ASP A 1 560 ? 3.147 -10.360 -41.743 1.00 60.47 560 ASP A N 1
ATOM 4428 C CA . ASP A 1 560 ? 2.455 -11.561 -42.217 1.00 60.47 560 ASP A CA 1
ATOM 4429 C C . ASP A 1 560 ? 1.541 -12.196 -41.167 1.00 60.47 560 ASP A C 1
ATOM 4431 O O . ASP A 1 560 ? 1.695 -11.973 -39.968 1.00 60.47 560 ASP A O 1
ATOM 4435 N N . ASP A 1 561 ? 0.596 -13.024 -41.631 1.00 48.94 561 ASP A N 1
ATOM 4436 C CA . ASP A 1 561 ? -0.340 -13.779 -40.780 1.00 48.94 561 ASP A CA 1
ATOM 4437 C C . ASP A 1 561 ? 0.371 -14.792 -39.842 1.00 48.94 561 ASP A C 1
ATOM 4439 O O . ASP A 1 561 ? -0.291 -15.501 -39.084 1.00 48.94 561 ASP A O 1
ATOM 4443 N N . PHE A 1 562 ? 1.707 -14.903 -39.900 1.00 51.03 562 PHE A N 1
ATOM 4444 C CA . PHE A 1 562 ? 2.538 -15.840 -39.138 1.00 51.03 562 PHE A CA 1
ATOM 4445 C C . PHE A 1 562 ? 3.558 -15.149 -38.212 1.00 51.03 562 PHE A C 1
ATOM 4447 O O . PHE A 1 562 ? 4.401 -15.831 -37.623 1.00 51.03 562 PHE A O 1
ATOM 4454 N N . GLY A 1 563 ? 3.495 -13.823 -38.052 1.00 48.50 563 GLY A N 1
ATOM 4455 C CA . GLY A 1 563 ? 4.372 -13.078 -37.151 1.00 48.50 563 GLY A CA 1
ATOM 4456 C C . GLY A 1 563 ? 5.817 -12.900 -37.643 1.00 48.50 563 GLY A C 1
ATOM 4457 O O . GLY A 1 563 ? 6.682 -12.573 -36.831 1.00 48.50 563 GLY A O 1
ATOM 4458 N N . GLN A 1 564 ? 6.111 -13.023 -38.947 1.00 48.25 564 GLN A N 1
ATOM 4459 C CA . GLN A 1 564 ? 7.407 -12.700 -39.588 1.00 48.25 564 GLN A CA 1
ATOM 4460 C C . GLN A 1 564 ? 7.373 -11.408 -40.444 1.00 48.25 564 GLN A C 1
ATOM 4462 O O . GLN A 1 564 ? 6.422 -11.209 -41.205 1.00 48.25 564 GLN A O 1
ATOM 4467 N N . PRO A 1 565 ? 8.355 -10.488 -40.297 1.00 49.62 565 PRO A N 1
ATOM 4468 C CA . PRO A 1 565 ? 8.326 -9.214 -41.016 1.00 49.62 565 PRO A CA 1
ATOM 4469 C C . PRO A 1 565 ? 8.472 -9.460 -42.527 1.00 49.62 565 PRO A C 1
ATOM 4471 O O . PRO A 1 565 ? 9.312 -10.271 -42.925 1.00 49.62 565 PRO A O 1
ATOM 4474 N N . TRP A 1 566 ? 7.658 -8.782 -43.352 1.00 48.47 566 TRP A N 1
ATOM 4475 C CA . TRP A 1 566 ? 7.658 -8.924 -44.823 1.00 48.47 566 TRP A CA 1
ATOM 4476 C C . TRP A 1 566 ? 8.780 -8.158 -45.538 1.00 48.47 566 TRP A C 1
ATOM 4478 O O . TRP A 1 566 ? 8.883 -6.913 -45.388 1.00 48.47 566 TRP A O 1
#